Protein AF-A0A7X3HK19-F1 (afdb_monomer)

Sequence (435 aa):
MIYQDQSQNVVDGDWGQVIDIEYENDEQGIDKATLRKISIGLNRIYGHNGESYYIPISVAHLSALESFSKRLFETDDLPYRVKRRNGIECYVALRMAYDIKLLPAYARIYSPSLAFPPDFDLFFEVYPQHEISQYGHIEWLPSDDEDRMGEIIHDVEPRYAEMAINFVLKIREAARKKQLAKRMRDWLSGCHRNRRYLRSFMIGILEEHARIMVVDVVFLYRRSACENQTEAIARGIKLRERSEREYLAYLDGTETDEVSDRVISLYELKEDLKTFFNNARHKPSLFGKDKFIDYFGRIEYSRDVGYHAHMCFFYKGSEAQRHIWYSHEIGKYFAKITEGRGYYFSANAKAAEGKYRNVGVGIVEHDDFEKIRHLWTAVSYFVKASQVVRVKNTGKEQMVLHGKRRERRGVKLGRPRETGLTDQEYRSRLERIFV

pLDDT: mean 81.63, std 18.51, range [20.75, 98.44]

Nearest PDB structures (foldseek):
  5ae1-assembly1_B  TM=3.152E-01  e=6.068E+00  Cavia porcellus
  4bc7-assembly1_A  TM=2.612E-01  e=9.417E+00  Cavia porcellus
  4bc7-assembly1_B  TM=2.441E-01  e=9.417E+00  Cavia porcellus

Structure (mmCIF, N/CA/C/O backbone):
data_AF-A0A7X3HK19-F1
#
_entry.id   AF-A0A7X3HK19-F1
#
loop_
_atom_site.group_PDB
_atom_site.id
_atom_site.type_symbol
_atom_site.label_atom_id
_atom_site.label_alt_id
_atom_site.label_comp_id
_atom_site.label_asym_id
_atom_site.label_entity_id
_atom_site.label_seq_id
_atom_site.pdbx_PDB_ins_code
_atom_site.Cartn_x
_atom_site.Cartn_y
_atom_site.Cartn_z
_atom_site.occupancy
_atom_site.B_iso_or_equiv
_atom_site.auth_seq_id
_atom_site.auth_comp_id
_atom_site.auth_asym_id
_atom_site.auth_atom_id
_atom_site.pdbx_PDB_model_num
ATOM 1 N N . MET A 1 1 ? 31.435 17.772 -15.956 1.00 25.34 1 MET A N 1
ATOM 2 C CA . MET A 1 1 ? 30.734 19.043 -15.674 1.00 25.34 1 MET A CA 1
ATOM 3 C C . MET A 1 1 ? 29.777 18.803 -14.527 1.00 25.34 1 MET A C 1
ATOM 5 O O . MET A 1 1 ? 29.089 17.792 -14.534 1.00 25.34 1 MET A O 1
ATOM 9 N N . ILE A 1 2 ? 29.814 19.675 -13.525 1.00 20.98 2 ILE A N 1
ATOM 10 C CA . ILE A 1 2 ? 28.977 19.620 -12.325 1.00 20.98 2 ILE A CA 1
ATOM 11 C C . ILE A 1 2 ? 27.531 19.879 -12.765 1.00 20.98 2 ILE A C 1
ATOM 13 O O . ILE A 1 2 ? 27.243 20.949 -13.294 1.00 20.98 2 ILE A O 1
ATOM 17 N N . TYR A 1 3 ? 26.650 18.891 -12.608 1.00 22.30 3 TYR A N 1
ATOM 18 C CA . TYR A 1 3 ? 25.217 19.042 -12.864 1.00 22.30 3 TYR A CA 1
ATOM 19 C C . TYR A 1 3 ? 24.640 19.923 -11.745 1.00 22.30 3 TYR A C 1
ATOM 21 O O . TYR A 1 3 ? 24.492 19.475 -10.609 1.00 22.30 3 TYR A O 1
ATOM 29 N N . GLN A 1 4 ? 24.394 21.201 -12.035 1.00 20.75 4 GLN A N 1
ATOM 30 C CA . GLN A 1 4 ? 23.573 22.060 -11.184 1.00 20.75 4 GLN A CA 1
ATOM 31 C C . GLN A 1 4 ? 22.108 21.737 -11.475 1.00 20.75 4 GLN A C 1
ATOM 33 O O . GLN A 1 4 ? 21.579 22.099 -12.522 1.00 20.75 4 GLN A O 1
ATOM 38 N N . ASP A 1 5 ? 21.477 21.019 -10.550 1.00 27.77 5 ASP A N 1
ATOM 39 C CA . ASP A 1 5 ? 20.038 20.777 -10.553 1.00 27.77 5 ASP A CA 1
ATOM 40 C C . ASP A 1 5 ? 19.301 22.092 -10.241 1.00 27.77 5 ASP A C 1
ATOM 42 O O . ASP A 1 5 ? 19.489 22.695 -9.181 1.00 27.77 5 ASP A O 1
ATOM 46 N N . GLN A 1 6 ? 18.478 22.557 -11.184 1.00 23.58 6 GLN A N 1
ATOM 47 C CA . GLN A 1 6 ? 17.652 23.761 -11.049 1.00 23.58 6 GLN A CA 1
ATOM 48 C C . GLN A 1 6 ? 16.390 23.542 -10.191 1.00 23.58 6 GLN A C 1
ATOM 50 O O . GLN A 1 6 ? 15.495 24.385 -10.178 1.00 23.58 6 GLN A O 1
ATOM 55 N N . SER A 1 7 ? 16.310 22.472 -9.396 1.00 28.80 7 SER A N 1
ATOM 56 C CA . SER A 1 7 ? 15.193 22.235 -8.473 1.00 28.80 7 SER A CA 1
ATOM 57 C C . SER A 1 7 ? 15.164 23.149 -7.228 1.00 28.80 7 SER A C 1
ATOM 59 O O . SER A 1 7 ? 14.417 22.868 -6.292 1.00 28.80 7 SER A O 1
ATOM 61 N N . GLN A 1 8 ? 15.979 24.211 -7.153 1.00 25.31 8 GLN A N 1
ATOM 62 C CA . GLN A 1 8 ? 16.085 25.067 -5.957 1.00 25.31 8 GLN A CA 1
ATOM 63 C C . GLN A 1 8 ? 15.006 26.153 -5.811 1.00 25.31 8 GLN A C 1
ATOM 65 O O . GLN A 1 8 ? 14.966 26.801 -4.771 1.00 25.31 8 GLN A O 1
ATOM 70 N N . ASN A 1 9 ? 14.084 26.319 -6.761 1.00 25.75 9 ASN A N 1
ATOM 71 C CA . ASN A 1 9 ? 13.036 27.343 -6.670 1.00 25.75 9 ASN A CA 1
ATOM 72 C C . ASN A 1 9 ? 11.622 26.750 -6.704 1.00 25.75 9 ASN A C 1
ATOM 74 O O . ASN A 1 9 ? 10.871 27.009 -7.635 1.00 25.75 9 ASN A O 1
ATOM 78 N N . VAL A 1 10 ? 11.245 25.977 -5.682 1.00 30.16 10 VAL A N 1
ATOM 79 C CA . VAL A 1 10 ? 9.828 25.813 -5.294 1.00 30.16 10 VAL A CA 1
ATOM 80 C C . VAL A 1 10 ? 9.752 25.733 -3.767 1.00 30.16 10 VAL A C 1
ATOM 82 O O . VAL A 1 10 ? 9.511 24.685 -3.170 1.00 30.16 10 VAL A O 1
ATOM 85 N N . VAL A 1 11 ? 10.038 26.863 -3.126 1.00 32.53 11 VAL A N 1
ATOM 86 C CA . VAL A 1 11 ? 9.591 27.162 -1.764 1.00 32.53 11 VAL A CA 1
ATOM 87 C C . VAL A 1 11 ? 8.436 28.144 -1.946 1.00 32.53 11 VAL A C 1
ATOM 89 O O . VAL A 1 11 ? 8.592 29.125 -2.663 1.00 32.53 11 VAL A O 1
ATOM 92 N N . ASP A 1 12 ? 7.289 27.819 -1.356 1.00 29.08 12 ASP A N 1
ATOM 93 C CA . ASP A 1 12 ? 6.005 28.528 -1.442 1.00 29.08 12 ASP A CA 1
ATOM 94 C C . ASP A 1 12 ? 5.264 28.437 -2.790 1.00 29.08 12 ASP A C 1
ATOM 96 O O . ASP A 1 12 ? 5.446 29.224 -3.713 1.00 29.08 12 ASP A O 1
ATOM 100 N N . GLY A 1 13 ? 4.346 27.469 -2.878 1.00 22.92 13 GLY A N 1
ATOM 101 C CA . GLY A 1 13 ? 3.398 27.347 -3.982 1.00 22.92 13 GLY A CA 1
ATOM 102 C C . GLY A 1 13 ? 2.283 26.357 -3.658 1.00 22.92 13 GLY A C 1
ATOM 103 O O . GLY A 1 13 ? 2.540 25.201 -3.331 1.00 22.92 13 GLY A O 1
ATOM 104 N N . ASP A 1 14 ? 1.052 26.849 -3.709 1.00 25.22 14 ASP A N 1
ATOM 105 C CA . ASP A 1 14 ? -0.217 26.137 -3.577 1.00 25.22 14 ASP A CA 1
ATOM 106 C C . ASP A 1 14 ? -0.230 24.822 -4.389 1.00 25.22 14 ASP A C 1
ATOM 108 O O . ASP A 1 14 ? -0.135 24.828 -5.613 1.00 25.22 14 ASP A O 1
ATOM 112 N N . TRP A 1 15 ? -0.325 23.665 -3.720 1.00 27.55 15 TRP A N 1
ATOM 113 C CA . TRP A 1 15 ? -0.254 22.332 -4.352 1.00 27.55 15 TRP A CA 1
ATOM 114 C C . TRP A 1 15 ? -1.569 21.898 -5.033 1.00 27.55 15 TRP A C 1
ATOM 116 O O . TRP A 1 15 ? -1.888 20.706 -5.119 1.00 27.55 15 TRP A O 1
ATOM 126 N N . GLY A 1 16 ? -2.352 22.859 -5.518 1.00 27.72 16 GLY A N 1
ATOM 127 C CA . GLY A 1 16 ? -3.514 22.636 -6.365 1.00 27.72 16 GLY A CA 1
ATOM 128 C C . GLY A 1 16 ? -3.141 22.784 -7.838 1.00 27.72 16 GLY A C 1
ATOM 129 O O . GLY A 1 16 ? -2.802 23.874 -8.265 1.00 27.72 16 GLY A O 1
ATOM 130 N N . GLN A 1 17 ? -3.311 21.705 -8.608 1.00 26.88 17 GLN A N 1
ATOM 131 C CA . GLN A 1 17 ? -3.165 21.598 -10.072 1.00 26.88 17 GLN A CA 1
ATOM 132 C C . GLN A 1 17 ? -1.773 21.189 -10.582 1.00 26.88 17 GLN A C 1
ATOM 134 O O . GLN A 1 17 ? -0.939 22.000 -10.966 1.00 26.88 17 GLN A O 1
ATOM 139 N N . VAL A 1 18 ? -1.578 19.872 -10.699 1.00 25.98 18 VAL A N 1
ATOM 140 C CA . VAL A 1 18 ? -0.705 19.286 -11.725 1.00 25.98 18 VAL A CA 1
ATOM 141 C C . VAL A 1 18 ? -1.613 18.509 -12.675 1.00 25.98 18 VAL A C 1
ATOM 143 O O . VAL A 1 18 ? -2.468 17.751 -12.227 1.00 25.98 18 VAL A O 1
ATOM 146 N N . ILE A 1 19 ? -1.430 18.782 -13.965 1.00 22.56 19 ILE A N 1
ATOM 147 C CA . ILE A 1 19 ? -2.213 18.378 -15.139 1.00 22.56 19 ILE A CA 1
ATOM 148 C C . ILE A 1 19 ? -2.685 16.913 -15.058 1.00 22.56 19 ILE A C 1
ATOM 150 O O . ILE A 1 19 ? -1.880 15.981 -15.113 1.00 22.56 19 ILE A O 1
ATOM 154 N N . ASP A 1 20 ? -4.006 16.728 -14.960 1.00 21.66 20 ASP A N 1
ATOM 155 C CA . ASP A 1 20 ? -4.680 15.442 -15.144 1.00 21.66 20 ASP A CA 1
ATOM 156 C C . ASP A 1 20 ? -4.585 15.053 -16.626 1.00 21.66 20 ASP A C 1
ATOM 158 O O . ASP A 1 20 ? -5.296 15.587 -17.474 1.00 21.66 20 ASP A O 1
ATOM 162 N N . ILE A 1 21 ? -3.690 14.120 -16.954 1.00 23.66 21 ILE A N 1
ATOM 163 C CA . ILE A 1 21 ? -3.782 13.389 -18.221 1.00 23.66 21 ILE A CA 1
ATOM 164 C C . ILE A 1 21 ? -4.681 12.177 -17.967 1.00 23.66 21 ILE A C 1
ATOM 166 O O . ILE A 1 21 ? -4.249 11.176 -17.375 1.00 23.66 21 ILE A O 1
ATOM 170 N N . GLU A 1 22 ? -5.943 12.305 -18.372 1.00 21.62 22 GLU A N 1
ATOM 171 C CA . GLU A 1 22 ? -6.947 11.244 -18.331 1.00 21.62 22 GLU A CA 1
ATOM 172 C C . GLU A 1 22 ? -6.482 10.047 -19.173 1.00 21.62 22 GLU A C 1
ATOM 174 O O . GLU A 1 22 ? -6.259 10.150 -20.376 1.00 21.62 22 GLU A O 1
ATOM 179 N N . TYR A 1 23 ? -6.328 8.894 -18.522 1.00 31.08 23 TYR A N 1
ATOM 180 C CA . TYR A 1 23 ? -6.250 7.595 -19.181 1.00 31.08 23 TYR A CA 1
ATOM 181 C C . TYR A 1 23 ? -7.195 6.652 -18.441 1.00 31.08 23 TYR A C 1
ATOM 183 O O . TYR A 1 23 ? -7.188 6.613 -17.208 1.00 31.08 23 TYR A O 1
ATOM 191 N N . GLU A 1 24 ? -8.021 5.960 -19.221 1.00 27.33 24 GLU A N 1
ATOM 192 C CA . GLU A 1 24 ? -9.173 5.165 -18.802 1.00 27.33 24 GLU A CA 1
ATOM 193 C C . GLU A 1 24 ? -8.858 4.150 -17.692 1.00 27.33 24 GLU A C 1
ATOM 195 O O . GLU A 1 24 ? -7.794 3.528 -17.642 1.00 27.33 24 GLU A O 1
ATOM 200 N N . ASN A 1 25 ? -9.820 4.002 -16.778 1.00 29.67 25 ASN A N 1
ATOM 201 C CA . ASN A 1 25 ? -9.800 3.015 -15.706 1.00 29.67 25 ASN A CA 1
ATOM 202 C C . ASN A 1 25 ? -9.947 1.610 -16.296 1.00 29.67 25 ASN A C 1
ATOM 204 O O . ASN A 1 25 ? -11.020 1.254 -16.773 1.00 29.67 25 ASN A O 1
ATOM 208 N N . ASP A 1 26 ? -8.893 0.806 -16.203 1.00 32.16 26 ASP A N 1
ATOM 209 C CA . ASP A 1 26 ? -8.923 -0.589 -16.624 1.00 32.16 26 ASP A CA 1
ATOM 210 C C . ASP A 1 26 ? -9.312 -1.494 -15.439 1.00 32.16 26 ASP A C 1
ATOM 212 O O . ASP A 1 26 ? -8.629 -1.525 -14.408 1.00 32.16 26 ASP A O 1
ATOM 216 N N . GLU A 1 27 ? -10.424 -2.226 -15.568 1.00 37.12 27 GLU A N 1
ATOM 217 C CA . GLU A 1 27 ? -11.070 -3.029 -14.509 1.00 37.12 27 GLU A CA 1
ATOM 218 C C . GLU A 1 27 ? -10.238 -4.237 -14.021 1.00 37.12 27 GLU A C 1
ATOM 220 O O . GLU A 1 27 ? -10.649 -4.948 -13.100 1.00 37.12 27 GLU A O 1
ATOM 225 N N . GLN A 1 28 ? -9.044 -4.464 -14.577 1.00 41.53 28 GLN A N 1
ATOM 226 C CA . GLN A 1 28 ? -8.122 -5.531 -14.159 1.00 41.53 28 GLN A CA 1
ATOM 227 C C . GLN A 1 28 ? -6.765 -5.015 -13.646 1.00 41.53 28 GLN A C 1
ATOM 229 O O . GLN A 1 28 ? -5.992 -5.784 -13.070 1.00 41.53 28 GLN A O 1
ATOM 234 N N . GLY A 1 29 ? -6.483 -3.715 -13.794 1.00 52.19 29 GLY A N 1
ATOM 235 C CA . GLY A 1 29 ? -5.251 -3.077 -13.330 1.00 52.19 29 GLY A CA 1
ATOM 236 C C . GLY A 1 29 ? -5.317 -2.558 -11.895 1.00 52.19 29 GLY A C 1
ATOM 237 O O . GLY A 1 29 ? -6.383 -2.396 -11.299 1.00 52.19 29 GLY A O 1
ATOM 238 N N . ILE A 1 30 ? -4.152 -2.263 -11.320 1.00 62.44 30 ILE A N 1
ATOM 239 C CA . ILE A 1 30 ? -4.083 -1.533 -10.053 1.00 62.44 30 ILE A CA 1
ATOM 240 C C . ILE A 1 30 ? -4.244 -0.051 -10.387 1.00 62.44 30 ILE A C 1
ATOM 242 O O . ILE A 1 30 ? -3.371 0.543 -11.012 1.00 62.44 30 ILE A O 1
ATOM 246 N N . ASP A 1 31 ? -5.366 0.547 -9.986 1.00 68.88 31 ASP A N 1
ATOM 247 C CA . ASP A 1 31 ? -5.660 1.945 -10.305 1.00 68.88 31 ASP A CA 1
ATOM 248 C C . ASP A 1 31 ? -4.572 2.911 -9.776 1.00 68.88 31 ASP A C 1
ATOM 250 O O . ASP A 1 31 ? -3.970 2.700 -8.714 1.00 68.88 31 ASP A O 1
ATOM 254 N N . LYS A 1 32 ? -4.317 4.007 -10.509 1.00 68.38 32 LYS A N 1
ATOM 255 C CA . LYS A 1 32 ? -3.282 5.003 -10.157 1.00 68.38 32 LYS A CA 1
ATOM 256 C C . LYS A 1 32 ? -3.466 5.575 -8.748 1.00 68.38 32 LYS A C 1
ATOM 258 O O . LYS A 1 32 ? -2.483 5.853 -8.059 1.00 68.38 32 LYS A O 1
ATOM 263 N N . ALA A 1 33 ? -4.709 5.731 -8.289 1.00 71.25 33 ALA A N 1
ATOM 264 C CA . ALA A 1 33 ? -4.999 6.226 -6.946 1.00 71.25 33 ALA A CA 1
ATOM 265 C C . ALA A 1 33 ? -4.510 5.249 -5.861 1.00 71.25 33 ALA A C 1
ATOM 267 O O . ALA A 1 33 ? -3.971 5.673 -4.835 1.00 71.25 33 ALA A O 1
ATOM 268 N N . THR A 1 34 ? -4.634 3.946 -6.101 1.00 72.12 34 THR A N 1
ATOM 269 C CA . THR A 1 34 ? -4.105 2.881 -5.247 1.00 72.12 34 THR A CA 1
ATOM 270 C C . THR A 1 34 ? -2.578 2.902 -5.229 1.00 72.12 34 THR A C 1
ATOM 272 O O . THR A 1 34 ? -1.997 2.896 -4.144 1.00 72.12 34 THR A O 1
ATOM 275 N N . LEU A 1 35 ? -1.921 3.014 -6.388 1.00 73.56 35 LEU A N 1
ATOM 276 C CA . LEU A 1 35 ? -0.456 3.139 -6.467 1.00 73.56 35 LEU A CA 1
ATOM 277 C C . LEU A 1 35 ? 0.060 4.365 -5.706 1.00 73.56 35 LEU A C 1
ATOM 279 O O . LEU A 1 35 ? 1.021 4.270 -4.938 1.00 73.56 35 LEU A O 1
ATOM 283 N N . ARG A 1 36 ? -0.627 5.504 -5.847 1.00 74.94 36 ARG A N 1
ATOM 284 C CA . ARG A 1 36 ? -0.316 6.728 -5.104 1.00 74.94 36 ARG A CA 1
ATOM 285 C C . ARG A 1 36 ? -0.423 6.516 -3.598 1.00 74.94 36 ARG A C 1
ATOM 287 O O . ARG A 1 36 ? 0.497 6.890 -2.879 1.00 74.94 36 ARG A O 1
ATOM 294 N N . LYS A 1 37 ? -1.500 5.887 -3.115 1.00 76.00 37 LYS A N 1
ATOM 295 C CA . LYS A 1 37 ? -1.673 5.589 -1.682 1.00 76.00 37 LYS A CA 1
ATOM 296 C C . LYS A 1 37 ? -0.591 4.651 -1.141 1.00 76.00 37 LYS A C 1
ATOM 298 O O . LYS A 1 37 ? -0.091 4.897 -0.049 1.00 76.00 37 LYS A O 1
ATOM 303 N N . ILE A 1 38 ? -0.200 3.629 -1.904 1.00 74.25 38 ILE A N 1
ATOM 304 C CA . ILE A 1 38 ? 0.853 2.680 -1.503 1.00 74.25 38 ILE A CA 1
ATOM 305 C C . ILE A 1 38 ? 2.194 3.391 -1.366 1.00 74.25 38 ILE A C 1
ATOM 307 O O . ILE A 1 38 ? 2.846 3.266 -0.334 1.00 74.25 38 ILE A O 1
ATOM 311 N N . SER A 1 39 ? 2.583 4.175 -2.374 1.00 73.94 39 SER A N 1
ATOM 312 C CA . SER A 1 39 ? 3.817 4.963 -2.319 1.00 73.94 39 SER A CA 1
ATOM 313 C C . SER A 1 39 ? 3.792 5.962 -1.162 1.00 73.94 39 SER A C 1
ATOM 315 O O . SER A 1 39 ? 4.766 6.068 -0.419 1.00 73.94 39 SER A O 1
ATOM 317 N N . ILE A 1 40 ? 2.655 6.631 -0.948 1.00 74.69 40 ILE A N 1
ATOM 318 C CA . ILE A 1 40 ? 2.452 7.505 0.206 1.00 74.69 40 ILE A CA 1
ATOM 319 C C . ILE A 1 40 ? 2.684 6.736 1.515 1.00 74.69 40 ILE A C 1
ATOM 321 O O . ILE A 1 40 ? 3.423 7.223 2.361 1.00 74.69 40 ILE A O 1
ATOM 325 N N . GLY A 1 41 ? 2.102 5.545 1.684 1.00 74.69 41 GLY A N 1
ATOM 326 C CA . GLY A 1 41 ? 2.247 4.733 2.898 1.00 74.69 41 GLY A CA 1
ATOM 327 C C . GLY A 1 41 ? 3.681 4.255 3.151 1.00 74.69 41 GLY A C 1
ATOM 328 O O . GLY A 1 41 ? 4.190 4.391 4.265 1.00 74.69 41 GLY A O 1
ATOM 329 N N . LEU A 1 42 ? 4.367 3.764 2.112 1.00 73.19 42 LEU A N 1
ATOM 330 C CA . LEU A 1 42 ? 5.770 3.328 2.195 1.00 73.19 42 LEU A CA 1
ATOM 331 C C . LEU A 1 42 ? 6.718 4.455 2.624 1.00 73.19 42 LEU A C 1
ATOM 333 O O . LEU A 1 42 ? 7.741 4.192 3.257 1.00 73.19 42 LEU A O 1
ATOM 337 N N . ASN A 1 43 ? 6.370 5.694 2.278 1.00 73.19 43 ASN A N 1
ATOM 338 C CA . ASN A 1 43 ? 7.206 6.877 2.459 1.00 73.19 43 ASN A CA 1
ATOM 339 C C . ASN A 1 43 ? 6.619 7.884 3.452 1.00 73.19 43 ASN A C 1
ATOM 341 O O . ASN A 1 43 ? 6.981 9.064 3.440 1.00 73.19 43 ASN A O 1
ATOM 345 N N . ARG A 1 44 ? 5.692 7.423 4.296 1.00 81.88 44 ARG A N 1
ATOM 346 C CA . ARG A 1 44 ? 5.087 8.227 5.351 1.00 81.88 44 ARG A CA 1
ATOM 347 C C . ARG A 1 44 ? 5.991 8.242 6.579 1.00 81.88 44 ARG A C 1
ATOM 349 O O . ARG A 1 44 ? 6.357 7.188 7.092 1.00 81.88 44 ARG A O 1
ATOM 356 N N . ILE A 1 45 ? 6.279 9.438 7.080 1.00 81.69 45 ILE A N 1
ATOM 357 C CA . ILE A 1 45 ? 6.860 9.669 8.406 1.00 81.69 45 ILE A CA 1
ATOM 358 C C . ILE A 1 45 ? 5.777 10.298 9.273 1.00 81.69 45 ILE A C 1
ATOM 360 O O . ILE A 1 45 ? 5.078 11.200 8.817 1.00 81.69 45 ILE A O 1
ATOM 364 N N . TYR A 1 46 ? 5.626 9.834 10.510 1.00 82.56 46 TYR A N 1
ATOM 365 C CA . TYR A 1 46 ? 4.652 10.398 11.443 1.00 82.56 46 TYR A CA 1
ATOM 366 C C . TYR A 1 46 ? 5.343 11.223 12.521 1.00 82.56 46 TYR A C 1
ATOM 368 O O . TYR A 1 46 ? 6.361 10.793 13.054 1.00 82.56 46 TYR A O 1
ATOM 376 N N . GLY A 1 47 ? 4.760 12.361 12.884 1.00 84.12 47 GLY A N 1
ATOM 377 C CA . GLY A 1 47 ? 5.136 13.137 14.057 1.00 84.12 47 GLY A CA 1
ATOM 378 C C . GLY A 1 47 ? 4.487 12.623 15.343 1.00 84.12 47 GLY A C 1
ATOM 379 O O . GLY A 1 47 ? 3.554 11.820 15.309 1.00 84.12 47 GLY A O 1
ATOM 380 N N . HIS A 1 48 ? 4.932 13.115 16.502 1.00 79.94 48 HIS A N 1
ATOM 381 C CA . HIS A 1 48 ? 4.402 12.697 17.814 1.00 79.94 48 HIS A CA 1
ATOM 382 C C . HIS A 1 48 ? 2.894 12.940 18.014 1.00 79.94 48 HIS A C 1
ATOM 384 O O . HIS A 1 48 ? 2.256 12.258 18.816 1.00 79.94 48 HIS A O 1
ATOM 390 N N . ASN A 1 49 ? 2.316 13.893 17.285 1.00 73.19 49 ASN A N 1
ATOM 391 C CA . ASN A 1 49 ? 0.884 14.210 17.255 1.00 73.19 49 ASN A CA 1
ATOM 392 C C . ASN A 1 49 ? 0.111 13.434 16.163 1.00 73.19 49 ASN A C 1
ATOM 394 O O . ASN A 1 49 ? -1.089 13.642 15.990 1.00 73.19 49 ASN A O 1
ATOM 398 N N . GLY A 1 50 ? 0.783 12.550 15.419 1.00 68.56 50 GLY A N 1
ATOM 399 C CA . GLY A 1 50 ? 0.217 11.809 14.294 1.00 68.56 50 GLY A CA 1
ATOM 400 C C . GLY A 1 50 ? 0.141 12.600 12.984 1.00 68.56 50 GLY A C 1
ATOM 401 O O . GLY A 1 50 ? -0.453 12.108 12.024 1.00 68.56 50 GLY A O 1
ATOM 402 N N . GLU A 1 51 ? 0.722 13.801 12.906 1.00 76.19 51 GLU A N 1
ATOM 403 C CA . GLU A 1 51 ? 0.924 14.482 11.624 1.00 76.19 51 GLU A CA 1
ATOM 404 C C . GLU A 1 51 ? 1.792 13.637 10.702 1.00 76.19 51 GLU A C 1
ATOM 406 O O . GLU A 1 51 ? 2.695 12.945 11.157 1.00 76.19 51 GLU A O 1
ATOM 411 N N . SER A 1 52 ? 1.507 13.666 9.405 1.00 75.31 52 SER A N 1
ATOM 412 C CA . SER A 1 52 ? 2.233 12.866 8.426 1.00 75.31 52 SER A CA 1
ATOM 413 C C . SER A 1 52 ? 3.018 13.744 7.469 1.00 75.31 52 SER A C 1
ATOM 415 O O . SER A 1 52 ? 2.442 14.629 6.837 1.00 75.31 52 SER A O 1
ATOM 417 N N . TYR A 1 53 ? 4.288 13.410 7.295 1.00 76.38 53 TYR A N 1
ATOM 418 C CA . TYR A 1 53 ? 5.192 13.970 6.306 1.00 76.38 53 TYR A CA 1
ATOM 419 C C . TYR A 1 53 ? 5.419 12.932 5.210 1.00 76.38 53 TYR A C 1
ATOM 421 O O . TYR A 1 53 ? 5.541 11.737 5.489 1.00 76.38 53 TYR A O 1
ATOM 429 N N . TYR A 1 54 ? 5.443 13.381 3.960 1.00 67.81 54 TYR A N 1
ATOM 430 C CA . TYR A 1 54 ? 5.581 12.502 2.804 1.00 67.81 54 TYR A CA 1
ATOM 431 C C . TYR A 1 54 ? 6.942 12.709 2.165 1.00 67.81 54 TYR A C 1
ATOM 433 O O . TYR A 1 54 ? 7.309 13.837 1.841 1.00 67.81 54 TYR A O 1
ATOM 441 N N . ILE A 1 55 ? 7.661 11.615 1.938 1.00 61.91 55 ILE A N 1
ATOM 442 C CA . ILE A 1 55 ? 8.874 11.647 1.130 1.00 61.91 55 ILE A CA 1
ATOM 443 C C . ILE A 1 55 ? 8.477 11.235 -0.286 1.00 61.91 55 ILE A C 1
ATOM 445 O O . ILE A 1 55 ? 8.017 10.108 -0.485 1.00 61.91 55 ILE A O 1
ATOM 449 N N . PRO A 1 56 ? 8.601 12.117 -1.285 1.00 54.34 56 PRO A N 1
ATOM 450 C CA . PRO A 1 56 ? 8.269 11.754 -2.649 1.00 54.34 56 PRO A CA 1
ATOM 451 C C . PRO A 1 56 ? 9.289 10.733 -3.165 1.00 54.34 56 PRO A C 1
ATOM 453 O O . PRO A 1 56 ? 10.394 11.080 -3.569 1.00 54.34 56 PRO A O 1
ATOM 456 N N . ILE A 1 57 ? 8.907 9.457 -3.172 1.00 59.72 57 ILE A N 1
ATOM 457 C CA . ILE A 1 57 ? 9.401 8.507 -4.171 1.00 59.72 57 ILE A CA 1
ATOM 458 C C . ILE A 1 57 ? 8.464 8.618 -5.367 1.00 59.72 57 ILE A C 1
ATOM 460 O O . ILE A 1 57 ? 7.251 8.769 -5.192 1.00 59.72 57 ILE A O 1
ATOM 464 N N . SER A 1 58 ? 9.020 8.567 -6.577 1.00 66.56 58 SER A N 1
ATOM 465 C CA . SER A 1 58 ? 8.271 8.773 -7.815 1.00 66.56 58 SER A CA 1
ATOM 466 C C . SER A 1 58 ? 7.160 7.728 -7.978 1.00 66.56 58 SER A C 1
ATOM 468 O O . SER A 1 58 ? 7.351 6.642 -8.525 1.00 66.56 58 SER A O 1
ATOM 470 N N . VAL A 1 59 ? 5.959 8.083 -7.510 1.00 69.00 59 VAL A N 1
ATOM 471 C CA . VAL A 1 59 ? 4.691 7.388 -7.785 1.00 69.00 59 VAL A CA 1
ATOM 472 C C . VAL A 1 59 ? 4.542 7.169 -9.289 1.00 69.00 59 VAL A C 1
ATOM 474 O O . VAL A 1 59 ? 4.051 6.128 -9.722 1.00 69.00 59 VAL A O 1
ATOM 477 N N . ALA A 1 60 ? 5.002 8.148 -10.074 1.00 76.25 60 ALA A N 1
ATOM 478 C CA . ALA A 1 60 ? 5.008 8.094 -11.522 1.00 76.25 60 ALA A CA 1
ATOM 479 C C . ALA A 1 60 ? 5.862 6.929 -12.040 1.00 76.25 60 ALA A C 1
ATOM 481 O O . ALA A 1 60 ? 5.379 6.181 -12.880 1.00 76.25 60 ALA A O 1
ATOM 482 N N . HIS A 1 61 ? 7.065 6.701 -11.499 1.00 84.94 61 HIS A N 1
ATOM 483 C CA . HIS A 1 61 ? 7.913 5.581 -11.929 1.00 84.94 61 HIS A CA 1
ATOM 484 C C . HIS A 1 61 ? 7.328 4.225 -11.536 1.00 84.94 61 HIS A C 1
ATOM 486 O O . HIS A 1 61 ? 7.395 3.298 -12.332 1.00 84.94 61 HIS A O 1
ATOM 492 N N . LEU A 1 62 ? 6.710 4.098 -10.356 1.00 82.75 62 LEU A N 1
ATOM 493 C CA . LEU A 1 62 ? 6.045 2.849 -9.964 1.00 82.75 62 LEU A CA 1
ATOM 494 C C . LEU A 1 62 ? 4.849 2.531 -10.872 1.00 82.75 62 LEU A C 1
ATOM 496 O O . LEU A 1 62 ? 4.677 1.389 -11.292 1.00 82.75 62 LEU A O 1
ATOM 500 N N . SER A 1 63 ? 4.047 3.544 -11.205 1.00 82.62 63 SER A N 1
ATOM 501 C CA . SER A 1 63 ? 2.949 3.396 -12.165 1.00 82.62 63 SER A CA 1
ATOM 502 C C . SER A 1 63 ? 3.448 3.094 -13.572 1.00 82.62 63 SER A C 1
ATOM 504 O O . SER A 1 63 ? 2.840 2.289 -14.270 1.00 82.62 63 SER A O 1
ATOM 506 N N . ALA A 1 64 ? 4.539 3.725 -13.992 1.00 87.69 64 ALA A N 1
ATOM 507 C CA . ALA A 1 64 ? 5.129 3.495 -15.298 1.00 87.69 64 ALA A CA 1
ATOM 508 C C . ALA A 1 64 ? 5.752 2.091 -15.394 1.00 87.69 64 ALA A C 1
ATOM 510 O O . ALA A 1 64 ? 5.543 1.429 -16.404 1.00 87.69 64 ALA A O 1
ATOM 511 N N . LEU A 1 65 ? 6.388 1.586 -14.328 1.00 90.75 65 LEU A N 1
ATOM 512 C CA . LEU A 1 65 ? 6.875 0.205 -14.243 1.00 90.75 65 LEU A CA 1
ATOM 513 C C . LEU A 1 65 ? 5.729 -0.815 -14.314 1.00 90.75 65 LEU A C 1
ATOM 515 O O . LEU A 1 65 ? 5.854 -1.811 -15.019 1.00 90.75 65 LEU A O 1
ATOM 519 N N . GLU A 1 66 ? 4.595 -0.567 -13.649 1.00 87.88 66 GLU A N 1
ATOM 520 C CA . GLU A 1 66 ? 3.403 -1.425 -13.779 1.00 87.88 66 GLU A CA 1
ATOM 521 C C . GLU A 1 66 ? 2.927 -1.502 -15.233 1.00 87.88 66 GLU A C 1
ATOM 523 O O . GLU A 1 66 ? 2.744 -2.589 -15.784 1.00 87.88 66 GLU A O 1
ATOM 528 N N . SER A 1 67 ? 2.821 -0.346 -15.887 1.00 89.44 67 SER A N 1
ATOM 529 C CA . SER A 1 67 ? 2.390 -0.270 -17.281 1.00 89.44 67 SER A CA 1
ATOM 530 C C . SER A 1 67 ? 3.419 -0.863 -18.250 1.00 89.44 67 SER A C 1
ATOM 532 O O . SER A 1 67 ? 3.038 -1.461 -19.257 1.00 89.44 67 SER A O 1
ATOM 534 N N . PHE A 1 68 ? 4.713 -0.710 -17.960 1.00 93.94 68 PHE A N 1
ATOM 535 C CA . PHE A 1 68 ? 5.794 -1.348 -18.706 1.00 93.94 68 PHE A CA 1
ATOM 536 C C . PHE A 1 68 ? 5.720 -2.867 -18.567 1.00 93.94 68 PHE A C 1
ATOM 538 O O . PHE A 1 68 ? 5.774 -3.552 -19.579 1.00 93.94 68 PHE A O 1
ATOM 545 N N . SER A 1 69 ? 5.520 -3.389 -17.353 1.00 93.56 69 SER A N 1
ATOM 546 C CA . SER A 1 69 ? 5.392 -4.826 -17.087 1.00 93.56 69 SER A CA 1
ATOM 547 C C . SER A 1 69 ? 4.267 -5.463 -17.909 1.00 93.56 69 SER A C 1
ATOM 549 O O . SER A 1 69 ? 4.477 -6.480 -18.572 1.00 93.56 69 SER A O 1
ATOM 551 N N . LYS A 1 70 ? 3.098 -4.811 -17.970 1.00 91.31 70 LYS A N 1
ATOM 552 C CA . LYS A 1 70 ? 1.985 -5.240 -18.830 1.00 91.31 70 LYS A CA 1
ATOM 553 C C . LYS A 1 70 ? 2.379 -5.296 -20.303 1.00 91.31 70 LYS A C 1
ATOM 555 O O . LYS A 1 70 ? 2.248 -6.340 -20.929 1.00 91.31 70 LYS A O 1
ATOM 560 N N . ARG A 1 71 ? 2.951 -4.219 -20.857 1.00 93.75 71 ARG A N 1
ATOM 561 C CA . ARG A 1 71 ? 3.460 -4.228 -22.248 1.00 93.75 71 ARG A CA 1
ATOM 562 C C . ARG A 1 71 ? 4.529 -5.301 -22.466 1.00 93.75 71 ARG A C 1
ATOM 564 O O . ARG A 1 71 ? 4.610 -5.917 -23.523 1.00 93.75 71 ARG A O 1
ATOM 571 N N . LEU A 1 72 ? 5.369 -5.529 -21.467 1.00 94.56 72 LEU A N 1
ATOM 572 C CA . LEU A 1 72 ? 6.472 -6.466 -21.557 1.00 94.56 72 LEU A CA 1
ATOM 573 C C . LEU A 1 72 ? 5.992 -7.919 -21.598 1.00 94.56 72 LEU A C 1
ATOM 575 O O . LEU A 1 72 ? 6.576 -8.721 -22.324 1.00 94.56 72 LEU A O 1
ATOM 579 N N . PHE A 1 73 ? 4.948 -8.271 -20.847 1.00 94.94 73 PHE A N 1
ATOM 580 C CA . PHE A 1 73 ? 4.546 -9.668 -20.659 1.00 94.94 73 PHE A CA 1
ATOM 581 C C . PHE A 1 73 ? 3.183 -10.041 -21.250 1.00 94.94 73 PHE A C 1
ATOM 583 O O . PHE A 1 73 ? 2.917 -11.233 -21.401 1.00 94.94 73 PHE A O 1
ATOM 590 N N . GLU A 1 74 ? 2.339 -9.068 -21.592 1.00 93.00 74 GLU A N 1
ATOM 591 C CA . GLU A 1 74 ? 0.972 -9.294 -22.088 1.00 93.00 74 GLU A CA 1
ATOM 592 C C . GLU A 1 74 ? 0.806 -8.957 -23.576 1.00 93.00 74 GLU A C 1
ATOM 594 O O . GLU A 1 74 ? -0.215 -9.301 -24.168 1.00 93.00 74 GLU A O 1
ATOM 599 N N . THR A 1 75 ? 1.805 -8.328 -24.201 1.00 94.31 75 THR A N 1
ATOM 600 C CA . THR A 1 75 ? 1.816 -8.039 -25.641 1.00 94.31 75 THR A CA 1
ATOM 601 C C . THR A 1 75 ? 3.094 -8.558 -26.297 1.00 94.31 75 THR A C 1
ATOM 603 O O . THR A 1 75 ? 4.072 -8.890 -25.621 1.00 94.31 75 THR A O 1
ATOM 606 N N . ASP A 1 76 ? 3.097 -8.601 -27.629 1.00 93.31 76 ASP A N 1
ATOM 607 C CA . ASP A 1 76 ? 4.288 -8.881 -28.438 1.00 93.31 76 ASP A CA 1
ATOM 608 C C . ASP A 1 76 ? 5.025 -7.596 -28.859 1.00 93.31 76 ASP A C 1
ATOM 610 O O . ASP A 1 76 ? 5.938 -7.640 -29.685 1.00 93.31 76 ASP A O 1
ATOM 614 N N . ASP A 1 77 ? 4.669 -6.442 -28.278 1.00 94.75 77 ASP A N 1
ATOM 615 C CA . ASP A 1 77 ? 5.243 -5.149 -28.658 1.00 94.75 77 ASP A CA 1
ATOM 616 C C . ASP A 1 77 ? 6.762 -5.137 -28.479 1.00 94.75 77 ASP A C 1
ATOM 618 O O . ASP A 1 77 ? 7.308 -5.733 -27.548 1.00 94.75 77 ASP A O 1
ATOM 622 N N . LEU A 1 78 ? 7.449 -4.427 -29.368 1.00 96.62 78 LEU A N 1
ATOM 623 C CA . LEU A 1 78 ? 8.886 -4.184 -29.301 1.00 96.62 78 LEU A CA 1
ATOM 624 C C . LEU A 1 78 ? 9.148 -2.684 -29.108 1.00 96.62 78 LEU A C 1
ATOM 626 O O . LEU A 1 78 ? 8.291 -1.865 -29.449 1.00 96.62 78 LEU A O 1
ATOM 630 N N . PRO A 1 79 ? 10.319 -2.293 -28.577 1.00 96.19 79 PRO A N 1
ATOM 631 C CA . PRO A 1 79 ? 10.658 -0.884 -28.397 1.00 96.19 79 PRO A CA 1
ATOM 632 C C . PRO A 1 79 ? 10.876 -0.166 -29.729 1.00 96.19 79 PRO A C 1
ATOM 634 O O . PRO A 1 79 ? 10.552 1.013 -29.831 1.00 96.19 79 PRO A O 1
ATOM 637 N N . TYR A 1 80 ? 11.323 -0.881 -30.764 1.00 95.06 80 TYR A N 1
ATOM 638 C CA . TYR A 1 80 ? 11.535 -0.329 -32.098 1.00 95.06 80 TYR A CA 1
ATOM 639 C C . TYR A 1 80 ? 10.957 -1.241 -33.175 1.00 95.06 80 TYR A C 1
ATOM 641 O O . TYR A 1 80 ? 10.920 -2.465 -33.031 1.00 95.06 80 TYR A O 1
ATOM 649 N N . ARG A 1 81 ? 10.534 -0.635 -34.284 1.00 91.19 81 ARG A N 1
ATOM 650 C CA . ARG A 1 81 ? 10.167 -1.328 -35.521 1.00 91.19 81 ARG A CA 1
ATOM 651 C C . ARG A 1 81 ? 11.239 -1.102 -36.576 1.00 91.19 81 ARG A C 1
ATOM 653 O O . ARG A 1 81 ? 11.587 0.044 -36.852 1.00 91.19 81 ARG A O 1
ATOM 660 N N . VAL A 1 82 ? 11.668 -2.177 -37.229 1.00 88.88 82 VAL A N 1
ATOM 661 C CA . VAL A 1 82 ? 12.553 -2.105 -38.396 1.00 88.88 82 VAL A CA 1
ATOM 662 C C . VAL A 1 82 ? 11.739 -1.715 -39.631 1.00 88.88 82 VAL A C 1
ATOM 664 O O . VAL A 1 82 ? 10.713 -2.329 -39.935 1.00 88.88 82 VAL A O 1
ATOM 667 N N . LYS A 1 83 ? 12.176 -0.684 -40.351 1.00 85.44 83 LYS A N 1
ATOM 668 C CA . LYS A 1 83 ? 11.647 -0.284 -41.662 1.00 85.44 83 LYS A CA 1
ATOM 669 C C . LYS A 1 83 ? 12.786 -0.257 -42.668 1.00 85.44 83 LYS A C 1
ATOM 671 O O . LYS A 1 83 ? 13.867 0.193 -42.334 1.00 85.44 83 LYS A O 1
ATOM 676 N N . ARG A 1 84 ? 12.542 -0.655 -43.915 1.00 80.44 84 ARG A N 1
ATOM 677 C CA . ARG A 1 84 ? 13.523 -0.470 -44.995 1.00 80.44 84 ARG A CA 1
ATOM 678 C C . ARG A 1 84 ? 13.219 0.799 -45.781 1.00 80.44 84 ARG A C 1
ATOM 680 O O . ARG A 1 84 ? 12.096 0.971 -46.252 1.00 80.44 84 ARG A O 1
ATOM 687 N N . ARG A 1 85 ? 14.214 1.672 -45.938 1.00 74.50 85 ARG A N 1
ATOM 688 C CA . ARG A 1 85 ? 14.180 2.852 -46.815 1.00 74.50 85 ARG A CA 1
ATOM 689 C C . ARG A 1 85 ? 15.401 2.802 -47.724 1.00 74.50 85 ARG A C 1
ATOM 691 O O . ARG A 1 85 ? 16.517 2.708 -47.236 1.00 74.50 85 ARG A O 1
ATOM 698 N N . ASN A 1 86 ? 15.189 2.810 -49.041 1.00 74.62 86 ASN A N 1
ATOM 699 C CA . ASN A 1 86 ? 16.263 2.765 -50.046 1.00 74.62 86 ASN A CA 1
ATOM 700 C C . ASN A 1 86 ? 17.281 1.618 -49.844 1.00 74.62 86 ASN A C 1
ATOM 702 O O . ASN A 1 86 ? 18.467 1.784 -50.098 1.00 74.62 86 ASN A O 1
ATOM 706 N N . GLY A 1 87 ? 16.825 0.452 -49.366 1.00 75.00 87 GLY A N 1
ATOM 707 C CA . GLY A 1 87 ? 17.688 -0.709 -49.102 1.00 75.00 87 GLY A CA 1
ATOM 708 C C . GLY A 1 87 ? 18.398 -0.708 -47.741 1.00 75.00 87 GLY A C 1
ATOM 709 O O . GLY A 1 87 ? 19.069 -1.685 -47.429 1.00 75.00 87 GLY A O 1
ATOM 710 N N . ILE A 1 88 ? 18.208 0.328 -46.917 1.00 76.38 88 ILE A N 1
ATOM 711 C CA . ILE A 1 88 ? 18.822 0.478 -45.590 1.00 76.38 88 ILE A CA 1
ATOM 712 C C . ILE A 1 88 ? 17.758 0.289 -44.504 1.00 76.38 88 ILE A C 1
ATOM 714 O O . ILE A 1 88 ? 16.619 0.741 -44.648 1.00 76.38 88 ILE A O 1
ATOM 718 N N . GLU A 1 89 ? 18.110 -0.417 -43.430 1.00 81.88 89 GLU A N 1
ATOM 719 C CA . GLU A 1 89 ? 17.226 -0.658 -42.288 1.00 81.88 89 GLU A CA 1
ATOM 720 C C . GLU A 1 89 ? 17.262 0.518 -41.309 1.00 81.88 89 GLU A C 1
ATOM 722 O O . GLU A 1 89 ? 18.306 0.862 -40.773 1.00 81.88 89 GLU A O 1
ATOM 727 N N . CYS A 1 90 ? 16.105 1.127 -41.068 1.00 82.94 90 CYS A N 1
ATOM 728 C CA . CYS A 1 90 ? 15.877 2.200 -40.110 1.00 82.94 90 CYS A CA 1
ATOM 729 C C . CYS A 1 90 ? 15.076 1.669 -38.917 1.00 82.94 90 CYS A C 1
ATOM 731 O O . CYS A 1 90 ? 14.123 0.903 -39.089 1.00 82.94 90 CYS A O 1
ATOM 733 N N . TYR A 1 91 ? 15.408 2.137 -37.716 1.00 88.25 91 TYR A N 1
ATOM 734 C CA . TYR A 1 91 ? 14.729 1.759 -36.478 1.00 88.25 91 TYR A CA 1
ATOM 735 C C . TYR A 1 91 ? 13.842 2.910 -36.012 1.00 88.25 91 TYR A C 1
ATOM 737 O O . TYR A 1 91 ? 14.327 4.014 -35.775 1.00 88.25 91 TYR A O 1
ATOM 745 N N . VAL A 1 92 ? 12.537 2.644 -35.921 1.00 88.44 92 VAL A N 1
ATOM 746 C CA . VAL A 1 92 ? 11.522 3.632 -35.532 1.00 88.44 92 VAL A CA 1
ATOM 747 C C . VAL A 1 92 ? 11.016 3.320 -34.132 1.00 88.44 92 VAL A C 1
ATOM 749 O O . VAL A 1 92 ? 10.547 2.202 -33.893 1.00 88.44 92 VAL A O 1
ATOM 752 N N . ALA A 1 93 ? 11.098 4.292 -33.231 1.00 90.38 93 ALA A N 1
ATOM 753 C CA . ALA A 1 93 ? 10.669 4.192 -31.847 1.00 90.38 93 ALA A CA 1
ATOM 754 C C . ALA A 1 93 ? 9.162 3.916 -31.751 1.00 90.38 93 ALA A C 1
ATOM 756 O O . ALA A 1 93 ? 8.333 4.498 -32.453 1.00 90.38 93 ALA A O 1
ATOM 757 N N . LEU A 1 94 ? 8.807 2.997 -30.860 1.00 92.44 94 LEU A N 1
ATOM 758 C CA . LEU A 1 94 ? 7.436 2.674 -30.483 1.00 92.44 94 LEU A CA 1
ATOM 759 C C . LEU A 1 94 ? 7.201 3.058 -29.020 1.00 92.44 94 LEU A C 1
ATOM 761 O O . LEU A 1 94 ? 8.097 3.530 -28.322 1.00 92.44 94 LEU A O 1
ATOM 765 N N . ARG A 1 95 ? 5.988 2.812 -28.513 1.00 91.50 95 ARG A N 1
ATOM 766 C CA . ARG A 1 95 ? 5.622 3.154 -27.130 1.00 91.50 95 ARG A CA 1
ATOM 767 C C . ARG A 1 95 ? 6.602 2.595 -26.093 1.00 91.50 95 ARG A C 1
ATOM 769 O O . ARG A 1 95 ? 6.894 3.282 -25.123 1.00 91.50 95 ARG A O 1
ATOM 776 N N . MET A 1 96 ? 7.122 1.387 -26.308 1.00 94.81 96 MET A N 1
ATOM 777 C CA . MET A 1 96 ? 8.046 0.750 -25.370 1.00 94.81 96 MET A CA 1
ATOM 778 C C . MET A 1 96 ? 9.450 1.386 -25.378 1.00 94.81 96 MET A C 1
ATOM 780 O O . MET A 1 96 ? 10.140 1.273 -24.374 1.00 94.81 96 MET A O 1
ATOM 784 N N . ALA A 1 97 ? 9.867 2.137 -26.409 1.00 93.88 97 ALA A N 1
ATOM 785 C CA . ALA A 1 97 ? 11.130 2.895 -26.363 1.00 93.88 97 ALA A CA 1
ATOM 786 C C . ALA A 1 97 ? 11.145 3.943 -25.233 1.00 93.88 97 ALA A C 1
ATOM 788 O O . ALA A 1 97 ? 12.173 4.160 -24.594 1.00 93.88 97 ALA A O 1
ATOM 789 N N . TYR A 1 98 ? 9.986 4.531 -24.915 1.00 92.50 98 TYR A N 1
ATOM 790 C CA . TYR A 1 98 ? 9.843 5.433 -23.768 1.00 92.50 98 TYR A CA 1
ATOM 791 C C . TYR A 1 98 ? 10.087 4.706 -22.439 1.00 92.50 98 TYR A C 1
ATOM 793 O O . TYR A 1 98 ? 10.658 5.286 -21.520 1.00 92.50 98 TYR A O 1
ATOM 801 N N . ASP A 1 99 ? 9.702 3.429 -22.338 1.00 94.69 99 ASP A N 1
ATOM 802 C CA . ASP A 1 99 ? 10.008 2.607 -21.164 1.00 94.69 99 ASP A CA 1
ATOM 803 C C . ASP A 1 99 ? 11.492 2.248 -21.089 1.00 94.69 99 ASP A C 1
ATOM 805 O O . ASP A 1 99 ? 12.052 2.222 -19.995 1.00 94.69 99 ASP A O 1
ATOM 809 N N . ILE A 1 100 ? 12.142 2.022 -22.238 1.00 96.25 100 ILE A N 1
ATOM 810 C CA . ILE A 1 100 ? 13.586 1.765 -22.300 1.00 96.25 100 ILE A CA 1
ATOM 811 C C . ILE A 1 100 ? 14.376 2.949 -21.723 1.00 96.25 100 ILE A C 1
ATOM 813 O O . ILE A 1 100 ? 15.279 2.750 -20.910 1.00 96.25 100 ILE A O 1
ATOM 817 N N . LYS A 1 101 ? 13.976 4.187 -22.039 1.00 93.69 101 LYS A N 1
ATOM 818 C CA . LYS A 1 101 ? 14.555 5.396 -21.423 1.00 93.69 101 LYS A CA 1
ATOM 819 C C . LYS A 1 101 ? 14.409 5.415 -19.894 1.00 93.69 101 LYS A C 1
ATOM 821 O O . LYS A 1 101 ? 15.244 5.987 -19.199 1.00 93.69 101 LYS A O 1
ATOM 826 N N . LEU A 1 102 ? 13.361 4.789 -19.358 1.00 93.62 102 LEU A N 1
ATOM 827 C CA . LEU A 1 102 ? 13.026 4.804 -17.934 1.00 93.62 102 LEU A CA 1
ATOM 828 C C . LEU A 1 102 ? 13.560 3.601 -17.142 1.00 93.62 102 LEU A C 1
ATOM 830 O O . LEU A 1 102 ? 13.396 3.585 -15.921 1.00 93.62 102 LEU A O 1
ATOM 834 N N . LEU A 1 103 ? 14.243 2.625 -17.756 1.00 95.38 103 LEU A N 1
ATOM 835 C CA . LEU A 1 103 ? 14.754 1.452 -17.024 1.00 95.38 103 LEU A CA 1
ATOM 836 C C . LEU A 1 103 ? 15.635 1.814 -15.810 1.00 95.38 103 LEU A C 1
ATOM 838 O O . LEU A 1 103 ? 15.411 1.226 -14.748 1.00 95.38 103 LEU A O 1
ATOM 842 N N . PRO A 1 104 ? 16.554 2.805 -15.871 1.00 92.94 104 PRO A N 1
ATOM 843 C CA . PRO A 1 104 ? 17.319 3.214 -14.689 1.00 92.94 104 PRO A CA 1
ATOM 844 C C . PRO A 1 104 ? 16.435 3.787 -13.573 1.00 92.94 104 PRO A C 1
ATOM 846 O O . PRO A 1 104 ? 16.747 3.654 -12.389 1.00 92.94 104 PRO A O 1
ATOM 849 N N . ALA A 1 105 ? 15.330 4.441 -13.932 1.00 90.31 105 ALA A N 1
ATOM 850 C CA . ALA A 1 105 ? 14.371 4.986 -12.979 1.00 90.31 105 ALA A CA 1
ATOM 851 C C . ALA A 1 105 ? 13.508 3.881 -12.349 1.00 90.31 105 ALA A C 1
ATOM 853 O O . ALA A 1 105 ? 13.215 3.938 -11.155 1.00 90.31 105 ALA A O 1
ATOM 854 N N . TYR A 1 106 ? 13.145 2.855 -13.124 1.00 92.44 106 TYR A N 1
ATOM 855 C CA . TYR A 1 106 ? 12.455 1.667 -12.623 1.00 92.44 106 TYR A CA 1
ATOM 856 C C . TYR A 1 106 ? 13.344 0.863 -11.682 1.00 92.44 106 TYR A C 1
ATOM 858 O O . TYR A 1 106 ? 12.903 0.465 -10.611 1.00 92.44 106 TYR A O 1
ATOM 866 N N . ALA A 1 107 ? 14.611 0.671 -12.036 1.00 91.94 107 ALA A N 1
ATOM 867 C CA . ALA A 1 107 ? 15.564 -0.080 -11.234 1.00 91.94 107 ALA A CA 1
ATOM 868 C C . ALA A 1 107 ? 15.818 0.550 -9.849 1.00 91.94 107 ALA A C 1
ATOM 870 O O . ALA A 1 107 ? 15.979 -0.174 -8.873 1.00 91.94 107 ALA A O 1
ATOM 871 N N . ARG A 1 108 ? 15.724 1.881 -9.719 1.00 89.19 108 ARG A N 1
ATOM 872 C CA . ARG A 1 108 ? 15.775 2.602 -8.427 1.00 89.19 108 ARG A CA 1
ATOM 873 C C . ARG A 1 108 ? 14.585 2.346 -7.496 1.00 89.19 108 ARG A C 1
ATOM 875 O O . ARG A 1 108 ? 14.620 2.753 -6.338 1.00 89.19 108 ARG A O 1
ATOM 882 N N . ILE A 1 109 ? 13.516 1.713 -7.984 1.00 85.75 109 ILE A N 1
ATOM 883 C CA . ILE A 1 109 ? 12.391 1.277 -7.141 1.00 85.75 109 ILE A CA 1
ATOM 884 C C . ILE A 1 109 ? 12.800 0.080 -6.280 1.00 85.75 109 ILE A C 1
ATOM 886 O O . ILE A 1 109 ? 12.206 -0.127 -5.218 1.00 85.75 109 ILE A O 1
ATOM 890 N N . TYR A 1 110 ? 13.794 -0.699 -6.723 1.00 87.00 110 TYR A N 1
ATOM 891 C CA . TYR A 1 110 ? 14.288 -1.844 -5.977 1.00 87.00 110 TYR A CA 1
ATOM 892 C C . TYR A 1 110 ? 14.635 -1.447 -4.541 1.00 87.00 110 TYR A C 1
ATOM 894 O O . TYR A 1 110 ? 15.225 -0.403 -4.271 1.00 87.00 110 TYR A O 1
ATOM 902 N N . SER A 1 111 ? 14.263 -2.315 -3.608 1.00 83.31 111 SER A N 1
ATOM 903 C CA . SER A 1 111 ? 14.708 -2.213 -2.229 1.00 83.31 111 SER A CA 1
ATOM 904 C C . SER A 1 111 ? 14.883 -3.618 -1.657 1.00 83.31 111 SER A C 1
ATOM 906 O O . SER A 1 111 ? 13.978 -4.451 -1.800 1.00 83.31 111 SER A O 1
ATOM 908 N N . PRO A 1 112 ? 16.000 -3.902 -0.966 1.00 81.50 112 PRO A N 1
ATOM 909 C CA . PRO A 1 112 ? 16.241 -5.196 -0.337 1.00 81.50 112 PRO A CA 1
ATOM 910 C C . PRO A 1 112 ? 15.217 -5.513 0.762 1.00 81.50 112 PRO A C 1
ATOM 912 O O . PRO A 1 112 ? 14.967 -6.679 1.051 1.00 81.50 112 PRO A O 1
ATOM 915 N N . SER A 1 113 ? 14.554 -4.500 1.332 1.00 78.00 113 SER A N 1
ATOM 916 C CA . SER A 1 113 ? 13.503 -4.682 2.342 1.00 78.00 113 SER A CA 1
ATOM 917 C C . SER A 1 113 ? 12.123 -5.025 1.757 1.00 78.00 113 SER A C 1
ATOM 919 O O . SER A 1 113 ? 11.205 -5.360 2.507 1.00 78.00 113 SER A O 1
ATOM 921 N N . LEU A 1 114 ? 11.935 -4.961 0.434 1.00 79.56 114 LEU A N 1
ATOM 922 C CA . LEU A 1 114 ? 10.635 -5.138 -0.221 1.00 79.56 114 LEU A CA 1
ATOM 923 C C . LEU A 1 114 ? 10.618 -6.367 -1.140 1.00 79.56 114 LEU A C 1
ATOM 925 O O . LEU A 1 114 ? 11.576 -6.662 -1.850 1.00 79.56 114 LEU A O 1
ATOM 929 N N . ALA A 1 115 ? 9.504 -7.093 -1.112 1.00 82.19 115 ALA A N 1
ATOM 930 C CA . ALA A 1 115 ? 9.157 -8.150 -2.052 1.00 82.19 115 ALA A CA 1
ATOM 931 C C . ALA A 1 115 ? 8.209 -7.559 -3.087 1.00 82.19 115 ALA A C 1
ATOM 933 O O . ALA A 1 115 ? 7.147 -7.033 -2.728 1.00 82.19 115 ALA A O 1
ATOM 934 N N . PHE A 1 116 ? 8.568 -7.666 -4.358 1.00 85.88 116 PHE A N 1
ATOM 935 C CA . PHE A 1 116 ? 7.744 -7.160 -5.437 1.00 85.88 116 PHE A CA 1
ATOM 936 C C . PHE A 1 116 ? 6.956 -8.299 -6.099 1.00 85.88 116 PHE A C 1
ATOM 938 O O . PHE A 1 116 ? 7.208 -9.481 -5.852 1.00 85.88 116 PHE A O 1
ATOM 945 N N . PRO A 1 117 ? 5.931 -7.962 -6.890 1.00 88.12 117 PRO A N 1
ATOM 946 C CA . PRO A 1 117 ? 5.251 -8.908 -7.751 1.00 88.12 117 PRO A CA 1
ATOM 947 C C . PRO A 1 117 ? 6.260 -9.649 -8.650 1.00 88.12 117 PRO A C 1
ATOM 949 O O . PRO A 1 117 ? 7.268 -9.061 -9.043 1.00 88.12 117 PRO A O 1
ATOM 952 N N . PRO A 1 118 ? 6.041 -10.942 -8.957 1.00 92.69 118 PRO A N 1
ATOM 953 C CA . PRO A 1 118 ? 6.997 -11.766 -9.704 1.00 92.69 118 PRO A CA 1
ATOM 954 C C . PRO A 1 118 ? 7.505 -11.196 -11.035 1.00 92.69 118 PRO A C 1
ATOM 956 O O . PRO A 1 118 ? 8.586 -11.575 -11.477 1.00 92.69 118 PRO A O 1
ATOM 959 N N . ASP A 1 119 ? 6.722 -10.347 -11.687 1.00 93.00 119 ASP A N 1
ATOM 960 C CA . ASP A 1 119 ? 7.044 -9.646 -12.928 1.00 93.00 119 ASP A CA 1
ATOM 961 C C . ASP A 1 119 ? 8.030 -8.491 -12.692 1.00 93.00 119 ASP A C 1
ATOM 963 O O . ASP A 1 119 ? 9.017 -8.366 -13.417 1.00 93.00 119 ASP A O 1
ATOM 967 N N . PHE A 1 120 ? 7.844 -7.726 -11.616 1.00 93.19 120 PHE A N 1
ATOM 968 C CA . PHE A 1 120 ? 8.799 -6.706 -11.172 1.00 93.19 120 PHE A CA 1
ATOM 969 C C . PHE A 1 120 ? 10.088 -7.353 -10.664 1.00 93.19 120 PHE A C 1
ATOM 971 O O . PHE A 1 120 ? 11.176 -6.937 -11.050 1.00 93.19 120 PHE A O 1
ATOM 978 N N . ASP A 1 121 ? 9.976 -8.407 -9.849 1.00 92.81 121 ASP A N 1
ATOM 979 C CA . ASP A 1 121 ? 11.130 -9.184 -9.380 1.00 92.81 121 ASP A CA 1
ATOM 980 C C . ASP A 1 121 ? 11.948 -9.726 -10.562 1.00 92.81 121 ASP A C 1
ATOM 982 O O . ASP A 1 121 ? 13.174 -9.729 -10.512 1.00 92.81 121 ASP A O 1
ATOM 986 N N . LEU A 1 122 ? 11.290 -10.163 -11.642 1.00 95.81 122 LEU A N 1
ATOM 987 C CA . LEU A 1 122 ? 11.979 -10.626 -12.843 1.00 95.81 122 LEU A CA 1
ATOM 988 C C . LEU A 1 122 ? 12.704 -9.487 -13.570 1.00 95.81 122 LEU A C 1
ATOM 990 O O . LEU A 1 122 ? 13.817 -9.690 -14.052 1.00 95.81 122 LEU A O 1
ATOM 994 N N . PHE A 1 123 ? 12.096 -8.300 -13.639 1.00 96.50 123 PHE A N 1
ATOM 995 C CA . PHE A 1 123 ? 12.774 -7.108 -14.140 1.00 96.50 123 PHE A CA 1
ATOM 996 C C . PHE A 1 123 ? 14.024 -6.791 -13.317 1.00 96.50 123 PHE A C 1
ATOM 998 O O . PHE A 1 123 ? 15.102 -6.653 -13.899 1.00 96.50 123 PHE A O 1
ATOM 1005 N N . PHE A 1 124 ? 13.905 -6.763 -11.988 1.00 94.81 124 PHE A N 1
ATOM 1006 C CA . PHE A 1 124 ? 15.042 -6.518 -11.104 1.00 94.81 124 PHE A CA 1
ATOM 1007 C C . PHE A 1 124 ? 16.116 -7.604 -11.220 1.00 94.81 124 PHE A C 1
ATOM 1009 O O . PHE A 1 124 ? 17.302 -7.330 -11.125 1.00 94.81 124 PHE A O 1
ATOM 1016 N N . GLU A 1 125 ? 15.735 -8.849 -11.484 1.00 95.00 125 GLU A N 1
ATOM 1017 C CA . GLU A 1 125 ? 16.704 -9.921 -11.691 1.00 95.00 125 GLU A CA 1
ATOM 1018 C C . GLU A 1 125 ? 17.480 -9.763 -13.011 1.00 95.00 125 GLU A C 1
ATOM 1020 O O . GLU A 1 125 ? 18.697 -9.940 -13.037 1.00 95.00 125 GLU A O 1
ATOM 1025 N N . VAL A 1 126 ? 16.790 -9.457 -14.115 1.00 97.06 126 VAL A N 1
ATOM 1026 C CA . VAL A 1 126 ? 17.373 -9.490 -15.469 1.00 97.06 126 VAL A CA 1
ATOM 1027 C C . VAL A 1 126 ? 18.100 -8.196 -15.831 1.00 97.06 126 VAL A C 1
ATOM 1029 O O . VAL A 1 126 ? 19.118 -8.253 -16.520 1.00 97.06 126 VAL A O 1
ATOM 1032 N N . TYR A 1 127 ? 17.602 -7.041 -15.385 1.00 97.31 127 TYR A N 1
ATOM 1033 C CA . TYR A 1 127 ? 18.164 -5.732 -15.722 1.00 97.31 127 TYR A CA 1
ATOM 1034 C C . TYR A 1 127 ? 19.667 -5.580 -15.416 1.00 97.31 127 TYR A C 1
ATOM 1036 O O . TYR A 1 127 ? 20.398 -5.251 -16.351 1.00 97.31 127 TYR A O 1
ATOM 1044 N N . PRO A 1 128 ? 20.174 -5.865 -14.197 1.00 95.62 128 PRO A N 1
ATOM 1045 C CA . PRO A 1 128 ? 21.589 -5.658 -13.878 1.00 95.62 128 PRO A CA 1
ATOM 1046 C C . PRO A 1 128 ? 22.502 -6.642 -14.629 1.00 95.62 128 PRO A C 1
ATOM 1048 O O . PRO A 1 128 ? 23.684 -6.383 -14.810 1.00 95.62 128 PRO A O 1
ATOM 1051 N N . GLN A 1 129 ? 21.950 -7.755 -15.127 1.00 95.69 129 GLN A N 1
ATOM 1052 C CA . GLN A 1 129 ? 22.673 -8.767 -15.908 1.00 95.69 129 GLN A CA 1
ATOM 1053 C C . GLN A 1 129 ? 22.686 -8.484 -17.420 1.00 95.69 129 GLN A C 1
ATOM 1055 O O . GLN A 1 129 ? 23.248 -9.264 -18.196 1.00 95.69 129 GLN A O 1
ATOM 1060 N N . HIS A 1 130 ? 21.994 -7.442 -17.880 1.00 97.31 130 HIS A N 1
ATOM 1061 C CA . HIS A 1 130 ? 21.976 -7.045 -19.284 1.00 97.31 130 HIS A CA 1
ATOM 1062 C C . HIS A 1 130 ? 22.850 -5.811 -19.484 1.00 97.31 130 HIS A C 1
ATOM 1064 O O . HIS A 1 130 ? 22.805 -4.875 -18.686 1.00 97.31 130 HIS A O 1
ATOM 1070 N N . GLU A 1 131 ? 23.570 -5.756 -20.605 1.00 96.31 131 GLU A N 1
ATOM 1071 C CA . GLU A 1 131 ? 24.436 -4.621 -20.960 1.00 96.31 131 GLU A CA 1
ATOM 1072 C C . GLU A 1 131 ? 23.698 -3.273 -20.976 1.00 96.31 131 GLU A C 1
ATOM 1074 O O . GLU A 1 131 ? 24.298 -2.240 -20.716 1.00 96.31 131 GLU A O 1
ATOM 1079 N N . ILE A 1 132 ? 22.371 -3.285 -21.155 1.00 96.81 132 ILE A N 1
ATOM 1080 C CA . ILE A 1 132 ? 21.527 -2.086 -21.261 1.00 96.81 132 ILE A CA 1
ATOM 1081 C C . ILE A 1 132 ? 21.529 -1.280 -19.960 1.00 96.81 132 ILE A C 1
ATOM 1083 O O . ILE A 1 132 ? 21.332 -0.068 -19.985 1.00 96.81 132 ILE A O 1
ATOM 1087 N N . SER A 1 133 ? 21.814 -1.934 -18.827 1.00 95.44 133 SER A N 1
ATOM 1088 C CA . SER A 1 133 ? 21.944 -1.280 -17.523 1.00 95.44 133 SER A CA 1
ATOM 1089 C C . SER A 1 133 ? 23.074 -0.247 -17.473 1.00 95.44 133 SER A C 1
ATOM 1091 O O . SER A 1 133 ? 23.005 0.686 -16.676 1.00 95.44 133 SER A O 1
ATOM 1093 N N . GLN A 1 134 ? 24.067 -0.364 -18.361 1.00 93.94 134 GLN A N 1
ATOM 1094 C CA . GLN A 1 134 ? 25.214 0.543 -18.466 1.00 93.94 134 GLN A CA 1
ATOM 1095 C C . GLN A 1 134 ? 24.950 1.739 -19.402 1.00 93.94 134 GLN A C 1
ATOM 1097 O O . GLN A 1 134 ? 25.724 2.696 -19.433 1.00 93.94 134 GLN A O 1
ATOM 1102 N N . TYR A 1 135 ? 23.835 1.730 -20.142 1.00 93.12 135 TYR A N 1
ATOM 1103 C CA . TYR A 1 135 ? 23.513 2.712 -21.188 1.00 93.12 135 TYR A CA 1
ATOM 1104 C C . TYR A 1 135 ? 22.364 3.655 -20.805 1.00 93.12 135 TYR A C 1
ATOM 1106 O O . TYR A 1 135 ? 21.646 4.175 -21.657 1.00 93.12 135 TYR A O 1
ATOM 1114 N N . GLY A 1 136 ? 22.209 3.948 -19.509 1.00 85.06 136 GLY A N 1
ATOM 1115 C CA . GLY A 1 136 ? 21.205 4.905 -19.023 1.00 85.06 136 GLY A CA 1
ATOM 1116 C C . GLY A 1 136 ? 21.399 6.354 -19.504 1.00 85.06 136 GLY A C 1
ATOM 1117 O O . GLY A 1 136 ? 20.502 7.168 -19.323 1.00 85.06 136 GLY A O 1
ATOM 1118 N N . HIS A 1 137 ? 22.550 6.677 -20.102 1.00 87.44 137 HIS A N 1
ATOM 1119 C CA . HIS A 1 137 ? 22.898 7.998 -20.637 1.00 87.44 137 HIS A CA 1
ATOM 1120 C C . HIS A 1 137 ? 22.532 8.184 -22.120 1.00 87.44 137 HIS A C 1
ATOM 1122 O O . HIS A 1 137 ? 22.705 9.277 -22.653 1.00 87.44 137 HIS A O 1
ATOM 1128 N N . ILE A 1 138 ? 22.081 7.126 -22.800 1.00 89.75 138 ILE A N 1
ATOM 1129 C CA . ILE A 1 138 ? 21.716 7.174 -24.219 1.00 89.75 138 ILE A CA 1
ATOM 1130 C C . ILE A 1 138 ? 20.355 7.854 -24.395 1.00 89.75 138 ILE A C 1
ATOM 1132 O O . ILE A 1 138 ? 19.420 7.599 -23.634 1.00 89.75 138 ILE A O 1
ATOM 1136 N N . GLU A 1 139 ? 20.225 8.687 -25.430 1.00 87.81 139 GLU A N 1
ATOM 1137 C CA . GLU A 1 139 ? 18.923 9.179 -25.882 1.00 87.81 139 GLU A CA 1
ATOM 1138 C C . GLU A 1 139 ? 18.234 8.102 -26.723 1.00 87.81 139 GLU A C 1
ATOM 1140 O O . GLU A 1 139 ? 18.565 7.856 -27.879 1.00 87.81 139 GLU A O 1
ATOM 1145 N N . TRP A 1 140 ? 17.282 7.413 -26.099 1.00 89.19 140 TRP A N 1
ATOM 1146 C CA . TRP A 1 140 ? 16.520 6.312 -26.700 1.00 89.19 140 TRP A CA 1
ATOM 1147 C C . TRP A 1 140 ? 15.373 6.783 -27.608 1.00 89.19 140 TRP A C 1
ATOM 1149 O O . TRP A 1 140 ? 14.681 5.969 -28.222 1.00 89.19 140 TRP A O 1
ATOM 1159 N N . LEU A 1 141 ? 15.117 8.086 -27.649 1.00 87.12 141 LEU A N 1
ATOM 1160 C CA . LEU A 1 141 ? 14.015 8.698 -28.377 1.00 87.12 141 LEU A CA 1
ATOM 1161 C C . LEU A 1 141 ? 14.580 9.675 -29.412 1.00 87.12 141 LEU A C 1
ATOM 1163 O O . LEU A 1 141 ? 15.650 10.235 -29.173 1.00 87.12 141 LEU A O 1
ATOM 1167 N N . PRO A 1 142 ? 13.864 9.900 -30.526 1.00 77.62 142 PRO A N 1
ATOM 1168 C CA . PRO A 1 142 ? 14.287 10.888 -31.509 1.00 77.62 142 PRO A CA 1
ATOM 1169 C C . PRO A 1 142 ? 14.309 12.289 -30.886 1.00 77.62 142 PRO A C 1
ATOM 1171 O O . PRO A 1 142 ? 13.509 12.582 -29.993 1.00 77.62 142 PRO A O 1
ATOM 1174 N N . SER A 1 143 ? 15.199 13.156 -31.373 1.00 68.12 143 SER A N 1
ATOM 1175 C CA . SER A 1 143 ? 15.180 14.578 -31.029 1.00 68.12 143 SER A CA 1
ATOM 1176 C C . SER A 1 143 ? 13.930 15.252 -31.609 1.00 68.12 143 SER A C 1
ATOM 1178 O O . SER A 1 143 ? 13.478 14.918 -32.710 1.00 68.12 143 SER A O 1
ATOM 1180 N N . ASP A 1 144 ? 13.371 16.211 -30.866 1.00 60.53 144 ASP A N 1
ATOM 1181 C CA . ASP A 1 144 ? 12.228 17.018 -31.318 1.00 60.53 144 ASP A CA 1
ATOM 1182 C C . ASP A 1 144 ? 12.638 18.082 -32.368 1.00 60.53 144 ASP A C 1
ATOM 1184 O O . ASP A 1 144 ? 11.771 18.642 -33.037 1.00 60.53 144 ASP A O 1
ATOM 1188 N N . ASP A 1 145 ? 13.945 18.324 -32.553 1.00 55.50 145 ASP A N 1
ATOM 1189 C CA . ASP A 1 145 ? 14.504 19.517 -33.217 1.00 55.50 145 ASP A CA 1
ATOM 1190 C C . ASP A 1 145 ? 15.042 19.333 -34.653 1.00 55.50 145 ASP A C 1
ATOM 1192 O O . ASP A 1 145 ? 15.631 20.266 -35.196 1.00 55.50 145 ASP A O 1
ATOM 1196 N N . GLU A 1 146 ? 14.860 18.195 -35.328 1.00 54.78 146 GLU A N 1
ATOM 1197 C CA . GLU A 1 146 ? 15.458 18.028 -36.666 1.00 54.78 146 GLU A CA 1
ATOM 1198 C C . GLU A 1 146 ? 14.468 18.136 -37.831 1.00 54.78 146 GLU A C 1
ATOM 1200 O O . GLU A 1 146 ? 13.589 17.295 -38.031 1.00 54.78 146 GLU A O 1
ATOM 1205 N N . ASP A 1 147 ? 14.695 19.165 -38.656 1.00 49.94 147 ASP A N 1
ATOM 1206 C CA . ASP A 1 147 ? 14.291 19.255 -40.057 1.00 49.94 147 ASP A CA 1
ATOM 1207 C C . ASP A 1 147 ? 14.759 17.993 -40.803 1.00 49.94 147 ASP A C 1
ATOM 1209 O O . ASP A 1 147 ? 15.921 17.825 -41.173 1.00 49.94 147 ASP A O 1
ATOM 1213 N N . ARG A 1 148 ? 13.824 17.063 -41.015 1.00 57.25 148 ARG A N 1
ATOM 1214 C CA . ARG A 1 148 ? 14.044 15.739 -41.621 1.00 57.25 148 ARG A CA 1
ATOM 1215 C C . ARG A 1 148 ? 14.218 15.819 -43.142 1.00 57.25 148 ARG A C 1
ATOM 1217 O O . ARG A 1 148 ? 13.441 15.229 -43.895 1.00 57.25 148 ARG A O 1
ATOM 1224 N N . MET A 1 149 ? 15.218 16.557 -43.612 1.00 48.56 149 MET A N 1
ATOM 1225 C CA . MET A 1 149 ? 15.531 16.709 -45.034 1.00 48.56 149 MET A CA 1
ATOM 1226 C C . MET A 1 149 ? 16.643 15.741 -45.472 1.00 48.56 149 MET A C 1
ATOM 1228 O O . MET A 1 149 ? 17.822 16.056 -45.423 1.00 48.56 149 MET A O 1
ATOM 1232 N N . GLY A 1 150 ? 16.250 14.562 -45.969 1.00 53.84 150 GLY A N 1
ATOM 1233 C CA . GLY A 1 150 ? 17.031 13.809 -46.967 1.00 53.84 150 GLY A CA 1
ATOM 1234 C C . GLY A 1 150 ? 18.015 12.720 -46.509 1.00 53.84 150 GLY A C 1
ATOM 1235 O O . GLY A 1 150 ? 18.449 11.953 -47.367 1.00 53.84 150 GLY A O 1
ATOM 1236 N N . GLU A 1 151 ? 18.336 12.576 -45.220 1.00 56.59 151 GLU A N 1
ATOM 1237 C CA . GLU A 1 151 ? 19.276 11.543 -44.730 1.00 56.59 151 GLU A CA 1
ATOM 1238 C C . GLU A 1 151 ? 18.594 10.258 -44.206 1.00 56.59 151 GLU A C 1
ATOM 1240 O O . GLU A 1 151 ? 17.367 10.164 -44.114 1.00 56.59 151 GLU A O 1
ATOM 1245 N N . ILE A 1 152 ? 19.382 9.216 -43.905 1.00 58.28 152 ILE A N 1
ATOM 1246 C CA . ILE A 1 152 ? 18.904 7.955 -43.313 1.00 58.28 152 ILE A CA 1
ATOM 1247 C C . ILE A 1 152 ? 18.451 8.238 -41.873 1.00 58.28 152 ILE A C 1
ATOM 1249 O O . ILE A 1 152 ? 19.257 8.312 -40.954 1.00 58.28 152 ILE A O 1
ATOM 1253 N N . ILE A 1 153 ? 17.143 8.394 -41.676 1.00 67.56 153 ILE A N 1
ATOM 1254 C CA . ILE A 1 153 ? 16.577 8.790 -40.380 1.00 67.56 153 ILE A CA 1
ATOM 1255 C C . ILE A 1 153 ? 16.407 7.561 -39.481 1.00 67.56 153 ILE A C 1
ATOM 1257 O O . ILE A 1 153 ? 15.484 6.763 -39.683 1.00 67.56 153 ILE A O 1
ATOM 1261 N N . HIS A 1 154 ? 17.280 7.424 -38.488 1.00 69.38 154 HIS A N 1
ATOM 1262 C CA . HIS A 1 154 ? 17.100 6.513 -37.361 1.00 69.38 154 HIS A CA 1
ATOM 1263 C C . HIS A 1 154 ? 16.629 7.305 -36.140 1.00 69.38 154 HIS A C 1
ATOM 1265 O O . HIS A 1 154 ? 17.204 8.345 -35.843 1.00 69.38 154 HIS A O 1
ATOM 1271 N N . ASP A 1 155 ? 15.636 6.800 -35.402 1.00 78.69 155 ASP A N 1
ATOM 1272 C CA . ASP A 1 155 ? 15.238 7.438 -34.137 1.00 78.69 155 ASP A CA 1
ATOM 1273 C C . ASP A 1 155 ? 16.290 7.213 -33.029 1.00 78.69 155 ASP A C 1
ATOM 1275 O O . ASP A 1 155 ? 16.342 7.961 -32.061 1.00 78.69 155 ASP A O 1
ATOM 1279 N N . VAL A 1 156 ? 17.121 6.172 -33.171 1.00 86.12 156 VAL A N 1
ATOM 1280 C CA . VAL A 1 156 ? 18.288 5.863 -32.332 1.00 86.12 156 VAL A CA 1
ATOM 1281 C C . VAL A 1 156 ? 19.298 5.048 -33.152 1.00 86.12 156 VAL A C 1
ATOM 1283 O O . VAL A 1 156 ? 18.905 4.332 -34.077 1.00 86.12 156 VAL A O 1
ATOM 1286 N N . GLU A 1 157 ? 20.591 5.109 -32.818 1.00 87.69 157 GLU A N 1
ATOM 1287 C CA . GLU A 1 157 ? 21.630 4.304 -33.481 1.00 87.69 157 GLU A CA 1
ATOM 1288 C C . GLU A 1 157 ? 21.242 2.803 -33.516 1.00 87.69 157 GLU A C 1
ATOM 1290 O O . GLU A 1 157 ? 20.842 2.262 -32.476 1.00 87.69 157 GLU A O 1
ATOM 1295 N N . PRO A 1 158 ? 21.375 2.102 -34.666 1.00 89.75 158 PRO A N 1
ATOM 1296 C CA . PRO A 1 158 ? 20.947 0.707 -34.834 1.00 89.75 158 PRO A CA 1
ATOM 1297 C C . PRO A 1 158 ? 21.347 -0.244 -33.705 1.00 89.75 158 PRO A C 1
ATOM 1299 O O . PRO A 1 158 ? 20.501 -0.972 -33.189 1.00 89.75 158 PRO A O 1
ATOM 1302 N N . ARG A 1 159 ? 22.605 -0.176 -33.247 1.00 91.88 159 ARG A N 1
ATOM 1303 C CA . ARG A 1 159 ? 23.107 -1.030 -32.158 1.00 91.88 159 ARG A CA 1
ATOM 1304 C C . ARG A 1 159 ? 22.313 -0.878 -30.856 1.00 91.88 159 ARG A C 1
ATOM 1306 O O . ARG A 1 159 ? 22.134 -1.853 -30.133 1.00 91.88 159 ARG A O 1
ATOM 1313 N N . TYR A 1 160 ? 21.818 0.323 -30.547 1.00 94.25 160 TYR A N 1
ATOM 1314 C CA . TYR A 1 160 ? 21.033 0.566 -29.338 1.00 94.25 160 TYR A CA 1
ATOM 1315 C C . TYR A 1 160 ? 19.604 0.060 -29.515 1.00 94.25 160 TYR A C 1
ATOM 1317 O O . TYR A 1 160 ? 19.074 -0.591 -28.617 1.00 94.25 160 TYR A O 1
ATOM 1325 N N . ALA A 1 161 ? 18.994 0.267 -30.685 1.00 93.94 161 ALA A N 1
ATOM 1326 C CA . ALA A 1 161 ? 17.688 -0.321 -30.975 1.00 93.94 161 ALA A CA 1
ATOM 1327 C C . ALA A 1 161 ? 17.722 -1.856 -30.861 1.00 93.94 161 ALA A C 1
ATOM 1329 O O . ALA A 1 161 ? 16.842 -2.454 -30.236 1.00 93.94 161 ALA A O 1
ATOM 1330 N N . GLU A 1 162 ? 18.764 -2.486 -31.405 1.00 95.38 162 GLU A N 1
ATOM 1331 C CA . GLU A 1 162 ? 19.009 -3.927 -31.302 1.00 95.38 162 GLU A CA 1
ATOM 1332 C C . GLU A 1 162 ? 19.219 -4.373 -29.850 1.00 95.38 162 GLU A C 1
ATOM 1334 O O . GLU A 1 162 ? 18.599 -5.346 -29.421 1.00 95.38 162 GLU A O 1
ATOM 1339 N N . MET A 1 163 ? 20.004 -3.631 -29.061 1.00 97.56 163 MET A N 1
ATOM 1340 C CA . MET A 1 163 ? 20.200 -3.880 -27.626 1.00 97.56 163 MET A CA 1
ATOM 1341 C C . MET A 1 163 ? 18.883 -3.810 -26.837 1.00 97.56 163 MET A C 1
ATOM 1343 O O . MET A 1 163 ? 18.608 -4.674 -26.002 1.00 97.56 163 MET A O 1
ATOM 1347 N N . ALA A 1 164 ? 18.039 -2.812 -27.107 1.00 97.44 164 ALA A N 1
ATOM 1348 C CA . ALA A 1 164 ? 16.732 -2.667 -26.469 1.00 97.44 164 ALA A CA 1
ATOM 1349 C C . ALA A 1 164 ? 15.779 -3.815 -26.831 1.00 97.44 164 ALA A C 1
ATOM 1351 O O . ALA A 1 164 ? 15.088 -4.354 -25.962 1.00 97.44 164 ALA A O 1
ATOM 1352 N N . ILE A 1 165 ? 15.756 -4.219 -28.106 1.00 97.44 165 ILE A N 1
ATOM 1353 C CA . ILE A 1 165 ? 15.002 -5.393 -28.561 1.00 97.44 165 ILE A CA 1
ATOM 1354 C C . ILE A 1 165 ? 15.535 -6.655 -27.869 1.00 97.44 165 ILE A C 1
ATOM 1356 O O . ILE A 1 165 ? 14.740 -7.447 -27.359 1.00 97.44 165 ILE A O 1
ATOM 1360 N N . ASN A 1 166 ? 16.858 -6.829 -27.787 1.00 98.12 166 ASN A N 1
ATOM 1361 C CA . ASN A 1 166 ? 17.485 -7.970 -27.120 1.00 98.12 166 ASN A CA 1
ATOM 1362 C C . ASN A 1 166 ? 17.067 -8.067 -25.648 1.00 98.12 166 ASN A C 1
ATOM 1364 O O . ASN A 1 166 ? 16.642 -9.138 -25.211 1.00 98.12 166 ASN A O 1
ATOM 1368 N N . PHE A 1 167 ? 17.084 -6.946 -24.921 1.00 98.44 167 PHE A N 1
ATOM 1369 C CA . PHE A 1 167 ? 16.657 -6.893 -23.525 1.00 98.44 167 PHE A CA 1
ATOM 1370 C C . PHE A 1 167 ? 15.227 -7.408 -23.347 1.00 98.44 167 PHE A C 1
ATOM 1372 O O . PHE A 1 167 ? 14.986 -8.298 -22.525 1.00 98.44 167 PHE A O 1
ATOM 1379 N N . VAL A 1 168 ? 14.296 -6.911 -24.167 1.00 98.38 168 VAL A N 1
ATOM 1380 C CA . VAL A 1 168 ? 12.880 -7.310 -24.155 1.00 98.38 168 VAL A CA 1
ATOM 1381 C C . VAL A 1 168 ? 12.709 -8.797 -24.468 1.00 98.38 168 VAL A C 1
ATOM 1383 O O . VAL A 1 168 ? 11.939 -9.495 -23.802 1.00 98.38 168 VAL A O 1
ATOM 1386 N N . LEU A 1 169 ? 13.450 -9.324 -25.441 1.00 98.25 169 LEU A N 1
ATOM 1387 C CA . LEU A 1 169 ? 13.404 -10.748 -25.775 1.00 98.25 169 LEU A CA 1
ATOM 1388 C C . LEU A 1 169 ? 13.975 -11.619 -24.647 1.00 98.25 169 LEU A C 1
ATOM 1390 O O . LEU A 1 169 ? 13.360 -12.629 -24.292 1.00 98.25 169 LEU A O 1
ATOM 1394 N N . LYS A 1 170 ? 15.094 -11.213 -24.036 1.00 98.31 170 LYS A N 1
ATOM 1395 C CA . LYS A 1 170 ? 15.757 -11.945 -22.946 1.00 98.31 170 LYS A CA 1
ATOM 1396 C C . LYS A 1 170 ? 14.873 -12.033 -21.705 1.00 98.31 170 LYS A C 1
ATOM 1398 O O . LYS A 1 170 ? 14.710 -13.114 -21.137 1.00 98.31 170 LYS A O 1
ATOM 1403 N N . ILE A 1 171 ? 14.248 -10.929 -21.296 1.00 98.12 171 ILE A N 1
ATOM 1404 C CA . ILE A 1 171 ? 13.357 -10.930 -20.128 1.00 98.12 171 ILE A CA 1
ATOM 1405 C C . ILE A 1 171 ? 12.062 -11.716 -20.387 1.00 98.12 171 ILE A C 1
ATOM 1407 O O . ILE A 1 171 ? 11.615 -12.458 -19.509 1.00 98.12 171 ILE A O 1
ATOM 1411 N N . ARG A 1 172 ? 11.498 -11.662 -21.604 1.00 98.31 172 ARG A N 1
ATOM 1412 C CA . ARG A 1 172 ? 10.359 -12.512 -22.005 1.00 98.31 172 ARG A CA 1
ATOM 1413 C C . ARG A 1 172 ? 10.723 -13.997 -22.004 1.00 98.31 172 ARG A C 1
ATOM 1415 O O . ARG A 1 172 ? 9.932 -14.832 -21.565 1.00 98.31 172 ARG A O 1
ATOM 1422 N N . GLU A 1 173 ? 11.919 -14.355 -22.462 1.00 98.06 173 GLU A N 1
ATOM 1423 C CA . GLU A 1 173 ? 12.411 -15.733 -22.389 1.00 98.06 173 GLU A CA 1
ATOM 1424 C C . GLU A 1 173 ? 12.560 -16.196 -20.930 1.00 98.06 173 GLU A C 1
ATOM 1426 O O . GLU A 1 173 ? 12.072 -17.272 -20.564 1.00 98.06 173 GLU A O 1
ATOM 1431 N N . ALA A 1 174 ? 13.156 -15.362 -20.073 1.00 97.88 174 ALA A N 1
ATOM 1432 C CA . ALA A 1 174 ? 13.277 -15.631 -18.643 1.00 97.88 174 ALA A CA 1
ATOM 1433 C C . ALA A 1 174 ? 11.900 -15.801 -17.973 1.00 97.88 174 ALA A C 1
ATOM 1435 O O . ALA A 1 174 ? 11.724 -16.706 -17.152 1.00 97.88 174 ALA A O 1
ATOM 1436 N N . ALA A 1 175 ? 10.898 -15.012 -18.376 1.00 97.62 175 ALA A N 1
ATOM 1437 C CA . ALA A 1 175 ? 9.523 -15.122 -17.890 1.00 97.62 175 ALA A CA 1
ATOM 1438 C C . ALA A 1 175 ? 8.904 -16.490 -18.202 1.00 97.62 175 ALA A C 1
ATOM 1440 O O . ALA A 1 175 ? 8.287 -17.105 -17.326 1.00 97.62 175 ALA A O 1
ATOM 1441 N N . ARG A 1 176 ? 9.108 -17.002 -19.425 1.00 97.19 176 ARG A N 1
ATOM 1442 C CA . ARG A 1 176 ? 8.649 -18.343 -19.825 1.00 97.19 176 ARG A CA 1
ATOM 1443 C C . ARG A 1 176 ? 9.353 -19.426 -19.008 1.00 97.19 176 ARG A C 1
ATOM 1445 O O . ARG A 1 176 ? 8.678 -20.248 -18.388 1.00 97.19 176 ARG A O 1
ATOM 1452 N N . LYS A 1 177 ? 10.689 -19.379 -18.928 1.00 97.62 177 LYS A N 1
ATOM 1453 C CA . LYS A 1 177 ? 11.510 -20.344 -18.165 1.00 97.62 177 LYS A CA 1
ATOM 1454 C C . LYS A 1 177 ? 11.116 -20.400 -16.685 1.00 97.62 177 LYS A C 1
ATOM 1456 O O . LYS A 1 177 ? 11.018 -21.481 -16.110 1.00 97.62 177 LYS A O 1
ATOM 1461 N N . LYS A 1 178 ? 10.828 -19.247 -16.075 1.00 96.81 178 LYS A N 1
ATOM 1462 C CA . LYS A 1 178 ? 10.441 -19.121 -14.657 1.00 96.81 178 LYS A CA 1
ATOM 1463 C C . LYS A 1 178 ? 8.936 -19.248 -14.405 1.00 96.81 178 LYS A C 1
ATOM 1465 O O . LYS A 1 178 ? 8.496 -19.010 -13.280 1.00 96.81 178 LYS A O 1
ATOM 1470 N N . GLN A 1 179 ? 8.149 -19.621 -15.417 1.00 97.06 179 GLN A N 1
ATOM 1471 C CA . GLN A 1 179 ? 6.694 -19.781 -15.323 1.00 97.06 179 GLN A CA 1
ATOM 1472 C C . GLN A 1 179 ? 6.006 -18.547 -14.710 1.00 97.06 179 GLN A C 1
ATOM 1474 O O . GLN A 1 179 ? 5.164 -18.673 -13.814 1.00 97.06 179 GLN A O 1
ATOM 1479 N N . LEU A 1 180 ? 6.371 -17.346 -15.178 1.00 95.19 180 LEU A N 1
ATOM 1480 C CA . LEU A 1 180 ? 5.934 -16.069 -14.604 1.00 95.19 180 LEU A CA 1
ATOM 1481 C C . LEU A 1 180 ? 4.415 -16.006 -14.398 1.00 95.19 180 LEU A C 1
ATOM 1483 O O . LEU A 1 180 ? 3.960 -15.681 -13.305 1.00 95.19 180 LEU A O 1
A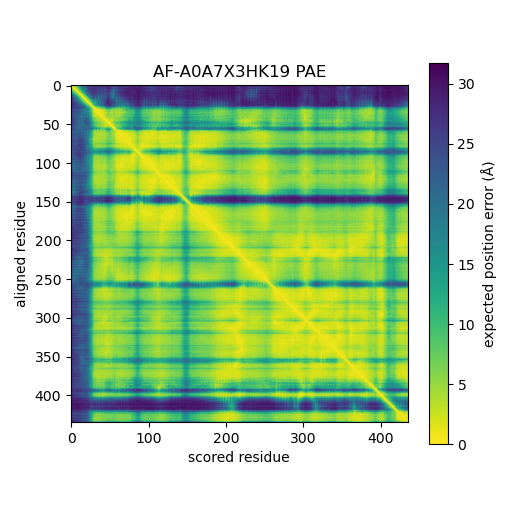TOM 1487 N N . ALA A 1 181 ? 3.628 -16.424 -15.393 1.00 92.31 181 ALA A N 1
ATOM 1488 C CA . ALA A 1 181 ? 2.167 -16.424 -15.311 1.00 92.31 181 ALA A CA 1
ATOM 1489 C C . ALA A 1 181 ? 1.623 -17.234 -14.116 1.00 92.31 181 ALA A C 1
ATOM 1491 O O . ALA A 1 181 ? 0.659 -16.827 -13.467 1.00 92.31 181 ALA A O 1
ATOM 1492 N N . LYS A 1 182 ? 2.244 -18.375 -13.787 1.00 93.81 182 LYS A N 1
ATOM 1493 C CA . LYS A 1 182 ? 1.872 -19.170 -12.607 1.00 93.81 182 LYS A CA 1
ATOM 1494 C C . LYS A 1 182 ? 2.222 -18.422 -11.322 1.00 93.81 182 LYS A C 1
ATOM 1496 O O . LYS A 1 182 ? 1.364 -18.290 -10.454 1.00 93.81 182 LYS A O 1
ATOM 1501 N N . ARG A 1 183 ? 3.442 -17.883 -11.233 1.00 92.94 183 ARG A N 1
ATOM 1502 C CA . ARG A 1 183 ? 3.903 -17.112 -10.066 1.00 92.94 183 ARG A CA 1
ATOM 1503 C C . ARG A 1 183 ? 3.014 -15.892 -9.812 1.00 92.94 183 ARG A C 1
ATOM 1505 O O . ARG A 1 183 ? 2.680 -15.625 -8.662 1.00 92.94 183 ARG A O 1
ATOM 1512 N N . MET A 1 184 ? 2.580 -15.201 -10.868 1.00 90.06 184 MET A N 1
ATOM 1513 C CA . MET A 1 184 ? 1.644 -14.076 -10.778 1.00 90.06 184 MET A CA 1
ATOM 1514 C C . MET A 1 184 ? 0.281 -14.504 -10.231 1.00 90.06 184 MET A C 1
ATOM 1516 O O . MET A 1 184 ? -0.233 -13.872 -9.308 1.00 90.06 184 MET A O 1
ATOM 1520 N N . ARG A 1 185 ? -0.289 -15.614 -10.723 1.00 89.50 185 ARG A N 1
ATOM 1521 C CA . ARG A 1 185 ? -1.539 -16.162 -10.166 1.00 89.50 185 ARG A CA 1
ATOM 1522 C C . ARG A 1 185 ? -1.397 -16.501 -8.685 1.00 89.50 185 ARG A C 1
ATOM 1524 O O . ARG A 1 185 ? -2.266 -16.133 -7.894 1.00 89.50 185 ARG A O 1
ATOM 1531 N N . ASP A 1 186 ? -0.298 -17.142 -8.299 1.00 87.38 186 ASP A N 1
ATOM 1532 C CA . ASP A 1 186 ? -0.025 -17.490 -6.903 1.00 87.38 186 ASP A CA 1
ATOM 1533 C C . ASP A 1 186 ? 0.104 -16.229 -6.035 1.00 87.38 186 ASP A C 1
ATOM 1535 O O . ASP A 1 186 ? -0.516 -16.142 -4.969 1.00 87.38 186 ASP A O 1
ATOM 1539 N N . TRP A 1 187 ? 0.822 -15.211 -6.521 1.00 85.31 187 TRP A N 1
ATOM 1540 C CA . TRP A 1 187 ? 0.968 -13.916 -5.858 1.00 85.31 187 TRP A CA 1
ATOM 1541 C C . TRP A 1 187 ? -0.385 -13.234 -5.628 1.00 85.31 187 TRP A C 1
ATOM 1543 O O . TRP A 1 187 ? -0.709 -12.852 -4.496 1.00 85.31 187 TRP A O 1
ATOM 1553 N N . LEU A 1 188 ? -1.206 -13.121 -6.672 1.00 84.44 188 LEU A N 1
ATOM 1554 C CA . LEU A 1 188 ? -2.500 -12.441 -6.623 1.00 84.44 188 LEU A CA 1
ATOM 1555 C C . LEU A 1 188 ? -3.559 -13.232 -5.842 1.00 84.44 188 LEU A C 1
ATOM 1557 O O . LEU A 1 188 ? -4.445 -12.629 -5.230 1.00 84.44 188 LEU A O 1
ATOM 1561 N N . SER A 1 189 ? -3.449 -14.564 -5.775 1.00 84.44 189 SER A N 1
ATOM 1562 C CA . SER A 1 189 ? -4.430 -15.439 -5.113 1.00 84.44 189 SER A CA 1
ATOM 1563 C C . SER A 1 189 ? -4.713 -15.053 -3.654 1.00 84.44 189 SER A C 1
ATOM 1565 O O . SER A 1 189 ? -5.869 -15.054 -3.218 1.00 84.44 189 SER A O 1
ATOM 1567 N N . GLY A 1 190 ? -3.680 -14.662 -2.900 1.00 79.62 190 GLY A N 1
ATOM 1568 C CA . GLY A 1 190 ? -3.818 -14.205 -1.516 1.00 79.62 190 GLY A CA 1
ATOM 1569 C C . GLY A 1 190 ? -4.594 -12.890 -1.411 1.00 79.62 190 GLY A C 1
ATOM 1570 O O . GLY A 1 190 ? -5.465 -12.748 -0.551 1.00 79.62 190 GLY A O 1
ATOM 1571 N N . CYS A 1 191 ? -4.345 -11.958 -2.334 1.00 80.12 191 CYS A N 1
ATOM 1572 C CA . CYS A 1 191 ? -5.048 -10.677 -2.394 1.00 80.12 191 CYS A CA 1
ATOM 1573 C C . CYS A 1 191 ? -6.530 -10.885 -2.725 1.00 80.12 191 CYS A C 1
ATOM 1575 O O . CYS A 1 191 ? -7.399 -10.356 -2.032 1.00 80.12 191 CYS A O 1
ATOM 1577 N N . HIS A 1 192 ? -6.837 -11.726 -3.717 1.00 84.81 192 HIS A N 1
ATOM 1578 C CA . HIS A 1 192 ? -8.219 -12.048 -4.075 1.00 84.81 192 HIS A CA 1
ATOM 1579 C C . HIS A 1 192 ? -8.970 -12.746 -2.939 1.00 84.81 192 HIS A C 1
ATOM 1581 O O . HIS A 1 192 ? -10.135 -12.431 -2.691 1.00 84.81 192 HIS A O 1
ATOM 1587 N N . ARG A 1 193 ? -8.310 -13.651 -2.203 1.00 86.44 193 ARG A N 1
ATOM 1588 C CA . ARG A 1 193 ? -8.902 -14.314 -1.032 1.00 86.44 193 ARG A CA 1
ATOM 1589 C C . ARG A 1 193 ? -9.266 -13.308 0.058 1.00 86.44 193 ARG A C 1
ATOM 1591 O O . ARG A 1 193 ? -10.397 -13.323 0.538 1.00 86.44 193 ARG A O 1
ATOM 1598 N N . ASN A 1 194 ? -8.343 -12.411 0.399 1.00 86.38 194 ASN A N 1
ATOM 1599 C CA . ASN A 1 194 ? -8.573 -11.373 1.403 1.00 86.38 194 ASN A CA 1
ATOM 1600 C C . ASN A 1 194 ? -9.660 -10.380 0.960 1.00 86.38 194 ASN A C 1
ATOM 1602 O O . ASN A 1 194 ? -10.482 -9.973 1.776 1.00 86.38 194 ASN A O 1
ATOM 1606 N N . ARG A 1 195 ? -9.724 -10.038 -0.335 1.00 87.25 195 ARG A N 1
ATOM 1607 C CA . ARG A 1 195 ? -10.744 -9.128 -0.884 1.00 87.25 195 ARG A CA 1
ATOM 1608 C C . ARG A 1 195 ? -12.119 -9.778 -0.844 1.00 87.25 195 ARG A C 1
ATOM 1610 O O . ARG A 1 195 ? -13.081 -9.134 -0.446 1.00 87.25 195 ARG A O 1
ATOM 1617 N N . ARG A 1 196 ? -12.206 -11.065 -1.199 1.00 89.12 196 ARG A N 1
ATOM 1618 C CA . ARG A 1 196 ? -13.441 -11.852 -1.100 1.00 89.12 196 ARG A CA 1
ATOM 1619 C C . ARG A 1 196 ? -13.921 -11.944 0.346 1.00 89.12 196 ARG A C 1
ATOM 1621 O O . ARG A 1 196 ? -15.101 -11.730 0.590 1.00 89.12 196 ARG A O 1
ATOM 1628 N N . TYR A 1 197 ? -13.016 -12.214 1.290 1.00 90.19 197 TYR A N 1
ATOM 1629 C CA . TYR A 1 197 ? -13.347 -12.200 2.715 1.00 90.19 197 TYR A CA 1
ATOM 1630 C C . TYR A 1 197 ? -13.894 -10.835 3.143 1.00 90.19 197 TYR A C 1
ATOM 1632 O O . TYR A 1 197 ? -14.976 -10.775 3.718 1.00 90.19 197 TYR A O 1
ATOM 1640 N N . LEU A 1 198 ? -13.190 -9.747 2.813 1.00 91.00 198 LEU A N 1
ATOM 1641 C CA . LEU A 1 198 ? -13.609 -8.388 3.150 1.00 91.00 198 LEU A CA 1
ATOM 1642 C C . LEU A 1 198 ? -14.971 -8.040 2.536 1.00 91.00 198 LEU A C 1
ATOM 1644 O O . LEU A 1 198 ? -15.816 -7.479 3.222 1.00 91.00 198 LEU A O 1
ATOM 1648 N N . ARG A 1 199 ? -15.222 -8.418 1.278 1.00 92.31 199 ARG A N 1
ATOM 1649 C CA . ARG A 1 199 ? -16.523 -8.245 0.616 1.00 92.31 199 ARG A CA 1
ATOM 1650 C C . ARG A 1 199 ? -17.633 -8.956 1.387 1.00 92.31 199 ARG A C 1
ATOM 1652 O O . ARG A 1 199 ? -18.611 -8.321 1.766 1.00 92.31 199 ARG A O 1
ATOM 1659 N N . SER A 1 200 ? -17.464 -10.248 1.669 1.00 91.38 200 SER A N 1
ATOM 1660 C CA . SER A 1 200 ? -18.446 -11.029 2.433 1.00 91.38 200 SER A CA 1
ATOM 1661 C C . SER A 1 200 ? -18.649 -10.486 3.848 1.00 91.38 200 SER A C 1
ATOM 1663 O O . SER A 1 200 ? -19.767 -10.490 4.359 1.00 91.38 200 SER A O 1
ATOM 1665 N N . PHE A 1 201 ? -17.578 -10.002 4.479 1.00 91.44 201 PHE A N 1
ATOM 1666 C CA . PHE A 1 201 ? -17.618 -9.349 5.780 1.00 91.44 201 PHE A CA 1
ATOM 1667 C C . PHE A 1 201 ? -18.456 -8.063 5.735 1.00 91.44 201 PHE A C 1
ATOM 1669 O O . PHE A 1 201 ? -19.400 -7.936 6.510 1.00 91.44 201 PHE A O 1
ATOM 1676 N N . MET A 1 202 ? -18.172 -7.160 4.791 1.00 92.69 202 MET A N 1
ATOM 1677 C CA . MET A 1 202 ? -18.872 -5.880 4.635 1.00 92.69 202 MET A CA 1
ATOM 1678 C C . MET A 1 202 ? -20.356 -6.059 4.298 1.00 92.69 202 MET A C 1
ATOM 1680 O O . MET A 1 202 ? -21.200 -5.416 4.918 1.00 92.69 202 MET A O 1
ATOM 1684 N N . ILE A 1 203 ? -20.686 -6.965 3.370 1.00 91.94 203 ILE A N 1
ATOM 1685 C CA . ILE A 1 203 ? -22.084 -7.316 3.065 1.00 91.94 203 ILE A CA 1
ATOM 1686 C C . ILE A 1 203 ? -22.764 -7.835 4.330 1.00 91.94 203 ILE A C 1
ATOM 1688 O O . ILE A 1 203 ? -23.818 -7.344 4.715 1.00 91.94 203 ILE A O 1
ATOM 1692 N N . GLY A 1 204 ? -22.122 -8.776 5.024 1.00 89.88 204 GLY A N 1
ATOM 1693 C CA . GLY A 1 204 ? -22.694 -9.406 6.203 1.00 89.88 204 GLY A CA 1
ATOM 1694 C C . GLY A 1 204 ? -23.008 -8.439 7.345 1.00 89.88 204 GLY A C 1
ATOM 1695 O O . GLY A 1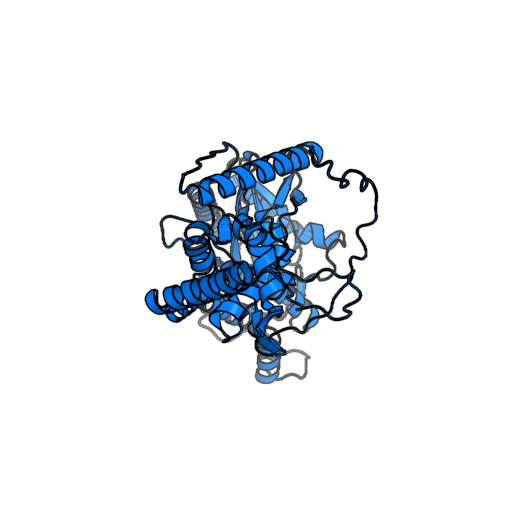 204 ? -24.028 -8.625 8.001 1.00 89.88 204 GLY A O 1
ATOM 1696 N N . ILE A 1 205 ? -22.166 -7.429 7.593 1.00 90.94 205 ILE A N 1
ATOM 1697 C CA . ILE A 1 205 ? -22.433 -6.434 8.647 1.00 90.94 205 ILE A CA 1
ATOM 1698 C C . ILE A 1 205 ? -23.529 -5.439 8.241 1.00 90.94 205 ILE A C 1
ATOM 1700 O O . ILE A 1 205 ? -24.306 -5.027 9.098 1.00 90.94 205 ILE A O 1
ATOM 1704 N N . LEU A 1 206 ? -23.612 -5.076 6.957 1.00 90.88 206 LEU A N 1
ATOM 1705 C CA . LEU A 1 206 ? -24.589 -4.116 6.429 1.00 90.88 206 LEU A CA 1
ATOM 1706 C C . LEU A 1 206 ? -25.967 -4.741 6.166 1.00 90.88 206 LEU A C 1
ATOM 1708 O O . LEU A 1 206 ? -26.957 -4.018 6.130 1.00 90.88 206 LEU A O 1
ATOM 1712 N N . GLU A 1 207 ? -26.041 -6.061 5.983 1.00 88.25 207 GLU A N 1
ATOM 1713 C CA . GLU A 1 207 ? -27.299 -6.822 5.980 1.00 88.25 207 GLU A CA 1
ATOM 1714 C C . GLU A 1 207 ? -27.836 -7.029 7.409 1.00 88.25 207 GLU A C 1
ATOM 1716 O O . GLU A 1 207 ? -29.043 -7.064 7.620 1.00 88.25 207 GLU A O 1
ATOM 1721 N N . GLU A 1 208 ? -26.955 -7.180 8.406 1.00 86.62 208 GLU A N 1
ATOM 1722 C CA . GLU A 1 208 ? -27.346 -7.461 9.798 1.00 86.62 208 GLU A CA 1
ATOM 1723 C C . GLU A 1 208 ? -27.702 -6.191 10.592 1.00 86.62 208 GLU A C 1
ATOM 1725 O O . GLU A 1 208 ? -28.436 -6.246 11.585 1.00 86.62 208 GLU A O 1
ATOM 1730 N N . HIS A 1 209 ? -27.174 -5.034 10.187 1.00 87.81 209 HIS A N 1
ATOM 1731 C CA . HIS A 1 209 ? -27.292 -3.796 10.946 1.00 87.81 209 HIS A CA 1
ATOM 1732 C C . HIS A 1 209 ? -27.739 -2.630 10.070 1.00 87.81 209 HIS A C 1
ATOM 1734 O O . HIS A 1 209 ? -27.058 -2.237 9.131 1.00 87.81 209 HIS A O 1
ATOM 1740 N N . ALA A 1 210 ? -28.848 -2.004 10.469 1.00 86.31 210 ALA A N 1
ATOM 1741 C CA . ALA A 1 210 ? -29.372 -0.796 9.831 1.00 86.31 210 ALA A CA 1
ATOM 1742 C C . ALA A 1 210 ? -28.400 0.391 9.894 1.00 86.31 210 ALA A C 1
ATOM 1744 O O . ALA A 1 210 ? -28.418 1.262 9.035 1.00 86.31 210 ALA A O 1
ATOM 1745 N N . ARG A 1 211 ? -27.563 0.427 10.931 1.00 91.00 211 ARG A N 1
ATOM 1746 C CA . ARG A 1 211 ? -26.508 1.420 11.091 1.00 91.00 211 ARG A CA 1
ATOM 1747 C C . ARG A 1 211 ? -25.300 0.791 11.751 1.00 91.00 211 ARG A C 1
ATOM 1749 O O . ARG A 1 211 ? -25.425 0.072 12.751 1.00 91.00 211 ARG A O 1
ATOM 1756 N N . ILE A 1 212 ? -24.128 1.111 11.231 1.00 95.75 212 ILE A N 1
ATOM 1757 C CA . ILE A 1 212 ? -22.849 0.732 11.823 1.00 95.75 212 ILE A CA 1
ATOM 1758 C C . ILE A 1 212 ? -22.076 1.991 12.198 1.00 95.75 212 ILE A C 1
ATOM 1760 O O . ILE A 1 212 ? -22.188 3.023 11.544 1.00 95.75 212 ILE A O 1
ATOM 1764 N N . MET A 1 213 ? -21.284 1.915 13.259 1.00 97.06 213 MET A N 1
ATOM 1765 C CA . MET A 1 213 ? -20.293 2.934 13.580 1.00 97.06 213 MET A CA 1
ATOM 1766 C C . MET A 1 213 ? -18.908 2.385 13.249 1.00 97.06 213 MET A C 1
ATOM 1768 O O . MET A 1 213 ? -18.506 1.345 13.773 1.00 97.06 213 MET A O 1
ATOM 1772 N N . VAL A 1 214 ? -18.179 3.103 12.398 1.00 97.50 214 VAL A N 1
ATOM 1773 C CA . VAL A 1 214 ? -16.826 2.761 11.957 1.00 97.50 214 VAL A CA 1
ATOM 1774 C C . VAL A 1 214 ? -15.809 3.648 12.666 1.00 97.50 214 VAL A C 1
ATOM 1776 O O . VAL A 1 214 ? -15.875 4.882 12.602 1.00 97.50 214 VAL A O 1
ATOM 1779 N N . VAL A 1 215 ? -14.850 3.010 13.329 1.00 97.44 215 VAL A N 1
ATOM 1780 C CA . VAL A 1 215 ? -13.748 3.662 14.037 1.00 97.44 215 VAL A CA 1
ATOM 1781 C C . VAL A 1 215 ? -12.437 3.237 13.397 1.00 97.44 215 VAL A C 1
ATOM 1783 O O . VAL A 1 215 ? -12.105 2.059 13.421 1.00 97.44 215 VAL A O 1
ATOM 1786 N N . ASP A 1 216 ? -11.701 4.188 12.845 1.00 94.75 216 ASP A N 1
ATOM 1787 C CA . ASP A 1 216 ? -10.461 3.966 12.121 1.00 94.75 216 ASP A CA 1
ATOM 1788 C C . ASP A 1 216 ? -9.275 4.639 12.830 1.00 94.75 216 ASP A C 1
ATOM 1790 O O . ASP A 1 216 ? -9.274 5.847 13.104 1.00 94.75 216 ASP A O 1
ATOM 1794 N N . VAL A 1 217 ? -8.276 3.828 13.164 1.00 94.75 217 VAL A N 1
ATOM 1795 C CA . VAL A 1 217 ? -7.099 4.210 13.948 1.00 94.75 217 VAL A CA 1
ATOM 1796 C C . VAL A 1 217 ? -5.845 3.556 13.391 1.00 94.75 217 VAL A C 1
ATOM 1798 O O . VAL A 1 217 ? -5.840 2.383 13.022 1.00 94.75 217 VAL A O 1
ATOM 1801 N N . VAL A 1 218 ? -4.750 4.310 13.403 1.00 93.56 218 VAL A N 1
ATOM 1802 C CA . VAL A 1 218 ? -3.416 3.798 13.081 1.00 93.56 218 VAL A CA 1
ATOM 1803 C C . VAL A 1 218 ? -2.614 3.701 14.371 1.00 93.56 218 VAL A C 1
ATOM 1805 O O . VAL A 1 218 ? -2.475 4.692 15.085 1.00 93.56 218 VAL A O 1
ATOM 1808 N N . PHE A 1 219 ? -2.105 2.514 14.679 1.00 95.69 219 PHE A N 1
ATOM 1809 C CA . PHE A 1 219 ? -1.225 2.239 15.809 1.00 95.69 219 PHE A CA 1
ATOM 1810 C C . PHE A 1 219 ? 0.231 2.450 15.404 1.00 95.69 219 PHE A C 1
ATOM 1812 O O . PHE A 1 219 ? 0.700 1.861 14.431 1.00 95.69 219 PHE A O 1
ATOM 1819 N N . LEU A 1 220 ? 0.924 3.306 16.153 1.00 94.12 220 LEU A N 1
ATOM 1820 C CA . LEU A 1 220 ? 2.244 3.855 15.834 1.00 94.12 220 LEU A CA 1
ATOM 1821 C C . LEU A 1 220 ? 3.165 3.785 17.060 1.00 94.12 220 LEU A C 1
ATOM 1823 O O . LEU A 1 220 ? 2.696 3.539 18.168 1.00 94.12 220 LEU A O 1
ATOM 1827 N N . TYR A 1 221 ? 4.463 4.053 16.894 1.00 94.75 221 TYR A N 1
ATOM 1828 C CA . TYR A 1 221 ? 5.453 3.975 17.976 1.00 94.75 221 TYR A CA 1
ATOM 1829 C C . TYR A 1 221 ? 6.209 5.285 18.169 1.00 94.75 221 TYR A C 1
ATOM 1831 O O . TYR A 1 221 ? 6.671 5.898 17.212 1.00 94.75 221 TYR A O 1
ATOM 1839 N N . ARG A 1 222 ? 6.369 5.720 19.422 1.00 92.88 222 ARG A N 1
ATOM 1840 C CA . ARG A 1 222 ? 7.017 7.001 19.745 1.00 92.88 222 ARG A CA 1
ATOM 1841 C C . ARG A 1 222 ? 8.470 7.051 19.288 1.00 92.88 222 ARG A C 1
ATOM 1843 O O . ARG A 1 222 ? 8.879 8.078 18.769 1.00 92.88 222 ARG A O 1
ATOM 1850 N N . ARG A 1 223 ? 9.208 5.940 19.417 1.00 91.12 223 ARG A N 1
ATOM 1851 C CA . ARG A 1 223 ? 10.607 5.816 18.960 1.00 91.12 223 ARG A CA 1
ATOM 1852 C C . ARG A 1 223 ? 10.766 6.138 17.472 1.00 91.12 223 ARG A C 1
ATOM 1854 O O . ARG A 1 223 ? 11.818 6.591 17.045 1.00 91.12 223 ARG A O 1
ATOM 1861 N N . SER A 1 224 ? 9.724 5.887 16.688 1.00 89.12 224 SER A N 1
ATOM 1862 C CA . SER A 1 224 ? 9.756 6.084 15.250 1.00 89.12 224 SER A CA 1
ATOM 1863 C C . SER A 1 224 ? 9.203 7.447 14.823 1.00 89.12 224 SER A C 1
ATOM 1865 O O . SER A 1 224 ? 9.372 7.845 13.672 1.00 89.12 224 SER A O 1
ATOM 1867 N N . ALA A 1 225 ? 8.552 8.177 15.731 1.00 89.56 225 ALA A N 1
ATOM 1868 C CA . ALA A 1 225 ? 7.987 9.479 15.426 1.00 89.56 225 ALA A CA 1
ATOM 1869 C C . ALA A 1 225 ? 9.090 10.521 15.183 1.00 89.56 225 ALA A C 1
ATOM 1871 O O . ALA A 1 225 ? 10.171 10.439 15.768 1.00 89.56 225 ALA A O 1
ATOM 1872 N N . CYS A 1 226 ? 8.838 11.474 14.290 1.00 88.94 226 CYS A N 1
ATOM 1873 C CA . CYS A 1 226 ? 9.668 12.664 14.151 1.00 88.94 226 CYS A CA 1
ATOM 1874 C C . CYS A 1 226 ? 9.166 13.791 15.062 1.00 88.94 226 CYS A C 1
ATOM 1876 O O . CYS A 1 226 ? 7.978 13.891 15.382 1.00 88.94 226 CYS A O 1
ATOM 1878 N N . GLU A 1 227 ? 10.073 14.667 15.458 1.00 87.75 227 GLU A N 1
ATOM 1879 C CA . GLU A 1 227 ? 9.792 15.805 16.323 1.00 87.75 227 GLU A CA 1
ATOM 1880 C C . GLU A 1 227 ? 9.024 16.896 15.578 1.00 87.75 227 GLU A C 1
ATOM 1882 O O . GLU A 1 227 ? 8.083 17.478 16.113 1.00 87.75 227 GLU A O 1
ATOM 1887 N N . ASN A 1 228 ? 9.420 17.170 14.335 1.00 85.31 228 ASN A N 1
ATOM 1888 C CA . ASN A 1 228 ? 8.908 18.279 13.537 1.00 85.31 228 ASN A CA 1
ATOM 1889 C C . ASN A 1 228 ? 9.173 18.071 12.034 1.00 85.31 228 ASN A C 1
ATOM 1891 O O . ASN A 1 228 ? 9.820 17.107 11.614 1.00 85.31 228 ASN A O 1
ATOM 1895 N N . GLN A 1 229 ? 8.680 19.010 11.223 1.00 84.62 229 GLN A N 1
ATOM 1896 C CA . GLN A 1 229 ? 8.842 19.004 9.770 1.00 84.62 229 GLN A CA 1
ATOM 1897 C C . GLN A 1 229 ? 10.306 19.025 9.322 1.00 84.62 229 GLN A C 1
ATOM 1899 O O . GLN A 1 229 ? 10.658 18.328 8.371 1.00 84.62 229 GLN A O 1
ATOM 1904 N N . THR A 1 230 ? 11.165 19.785 10.002 1.00 88.62 230 THR A N 1
ATOM 1905 C CA . THR A 1 230 ? 12.594 19.877 9.676 1.00 88.62 230 THR A CA 1
ATOM 1906 C C . THR A 1 230 ? 13.272 18.519 9.814 1.00 88.62 230 THR A C 1
ATOM 1908 O O . THR A 1 230 ? 13.988 18.085 8.909 1.00 88.62 230 THR A O 1
ATOM 1911 N N . GLU A 1 231 ? 12.997 17.800 10.904 1.00 89.19 231 GLU A N 1
ATOM 1912 C CA . GLU A 1 231 ? 13.518 16.448 11.093 1.00 89.19 231 GLU A CA 1
ATOM 1913 C C . GLU A 1 231 ? 12.967 15.480 10.034 1.00 89.19 231 GLU A C 1
ATOM 1915 O O . GLU A 1 231 ? 13.720 14.680 9.477 1.00 89.19 231 GLU A O 1
ATOM 1920 N N . ALA A 1 232 ? 11.678 15.577 9.697 1.00 86.25 232 ALA A N 1
ATOM 1921 C CA . ALA A 1 232 ? 11.075 14.745 8.658 1.00 86.25 232 ALA A CA 1
ATOM 1922 C C . ALA A 1 232 ? 11.724 14.960 7.278 1.00 86.25 232 ALA A C 1
ATOM 1924 O O . ALA A 1 232 ? 11.992 13.988 6.567 1.00 86.25 232 ALA A O 1
ATOM 1925 N N . ILE A 1 233 ? 12.037 16.209 6.913 1.00 84.00 233 ILE A N 1
ATOM 1926 C CA . ILE A 1 233 ? 12.762 16.540 5.675 1.00 84.00 233 ILE A CA 1
ATOM 1927 C C . ILE A 1 233 ? 14.170 15.937 5.703 1.00 84.00 233 ILE A C 1
ATOM 1929 O O . ILE A 1 233 ? 14.578 15.290 4.736 1.00 84.00 233 ILE A O 1
ATOM 1933 N N . ALA A 1 234 ? 14.895 16.087 6.815 1.00 88.56 234 ALA A N 1
ATOM 1934 C CA . ALA A 1 234 ? 16.238 15.530 6.968 1.00 88.56 234 ALA A CA 1
ATOM 1935 C C . ALA A 1 234 ? 16.245 13.994 6.855 1.00 88.56 234 ALA A C 1
ATOM 1937 O O . ALA A 1 234 ? 17.085 13.425 6.154 1.00 88.56 234 ALA A O 1
ATOM 1938 N N . ARG A 1 235 ? 15.276 13.310 7.479 1.00 87.44 235 ARG A N 1
ATOM 1939 C CA . ARG A 1 235 ? 15.072 11.859 7.316 1.00 87.44 235 ARG A CA 1
ATOM 1940 C C . ARG A 1 235 ? 14.754 11.494 5.863 1.00 87.44 235 ARG A C 1
ATOM 1942 O O . ARG A 1 235 ? 15.288 10.517 5.348 1.00 87.44 235 ARG A O 1
ATOM 1949 N N . GLY A 1 236 ? 13.963 12.312 5.170 1.00 83.12 236 GLY A N 1
ATOM 1950 C CA . GLY A 1 236 ? 13.668 12.139 3.747 1.00 83.12 236 GLY A CA 1
ATOM 1951 C C . GLY A 1 236 ? 14.873 12.260 2.822 1.00 83.12 236 GLY A C 1
ATOM 1952 O O . GLY A 1 236 ? 14.966 11.526 1.839 1.00 83.12 236 GLY A O 1
ATOM 1953 N N . ILE A 1 237 ? 15.818 13.147 3.132 1.00 84.69 237 ILE A N 1
ATOM 1954 C CA . ILE A 1 237 ? 17.099 13.231 2.419 1.00 84.69 237 ILE A CA 1
ATOM 1955 C C . ILE A 1 237 ? 17.902 11.946 2.651 1.00 84.69 237 ILE A C 1
ATOM 1957 O O . ILE A 1 237 ? 18.256 11.278 1.682 1.00 84.69 237 ILE A O 1
ATOM 1961 N N . LYS A 1 238 ? 18.066 11.522 3.910 1.00 87.25 238 LYS A N 1
ATOM 1962 C CA . LYS A 1 238 ? 18.784 10.280 4.253 1.00 87.25 238 LYS A CA 1
ATOM 1963 C C . LYS A 1 238 ? 18.183 9.038 3.594 1.00 87.25 238 LYS A C 1
ATOM 1965 O O . LYS A 1 238 ? 18.919 8.172 3.134 1.00 87.25 238 LYS A O 1
ATOM 1970 N N . LEU A 1 239 ? 16.855 8.948 3.505 1.00 83.38 239 LEU A N 1
ATOM 1971 C CA . LEU A 1 239 ? 16.180 7.846 2.817 1.00 83.38 239 LEU A CA 1
ATOM 1972 C C . LEU A 1 239 ? 16.421 7.843 1.305 1.00 83.38 239 LEU A C 1
ATOM 1974 O O . LEU A 1 239 ? 16.522 6.767 0.712 1.00 83.38 239 LEU A O 1
ATOM 1978 N N . ARG A 1 240 ? 16.526 9.017 0.671 1.00 82.31 240 ARG A N 1
ATOM 1979 C CA . ARG A 1 240 ? 16.898 9.118 -0.748 1.00 82.31 240 ARG A CA 1
ATOM 1980 C C . ARG A 1 240 ? 18.341 8.680 -0.971 1.00 82.31 240 ARG A C 1
ATOM 1982 O O . ARG A 1 240 ? 18.582 7.862 -1.849 1.00 82.31 240 ARG A O 1
ATOM 1989 N N . GLU A 1 241 ? 19.264 9.132 -0.129 1.00 86.56 241 GLU A N 1
ATOM 1990 C CA . GLU A 1 241 ? 20.667 8.704 -0.181 1.00 86.56 241 GLU A CA 1
ATOM 1991 C C . GLU A 1 241 ? 20.808 7.192 0.038 1.00 86.56 241 GLU A C 1
ATOM 1993 O O . GLU A 1 241 ? 21.527 6.523 -0.700 1.00 86.56 241 GLU A O 1
ATOM 1998 N N . ARG A 1 242 ? 20.075 6.635 1.012 1.00 85.62 242 ARG A N 1
ATOM 1999 C CA . ARG A 1 242 ? 20.002 5.187 1.234 1.00 85.62 242 ARG A CA 1
ATOM 2000 C C . ARG A 1 242 ? 19.448 4.461 0.012 1.00 85.62 242 ARG A C 1
ATOM 2002 O O . ARG A 1 242 ? 19.983 3.429 -0.361 1.00 85.62 242 ARG A O 1
ATOM 2009 N N . SER A 1 243 ? 18.397 4.990 -0.616 1.00 83.81 243 SER A N 1
ATOM 2010 C CA . SER A 1 243 ? 17.826 4.391 -1.830 1.00 83.81 243 SER A CA 1
ATOM 2011 C C . SER A 1 243 ? 18.830 4.354 -2.976 1.00 83.81 243 SER A C 1
ATOM 2013 O O . SER A 1 243 ? 18.870 3.366 -3.697 1.00 83.81 243 SER A O 1
ATOM 2015 N N . GLU A 1 244 ? 19.653 5.395 -3.128 1.00 86.62 244 GLU A N 1
ATOM 2016 C CA . GLU A 1 244 ? 20.720 5.372 -4.130 1.00 86.62 244 GLU A CA 1
ATOM 2017 C C . GLU A 1 244 ? 21.819 4.366 -3.791 1.00 86.62 244 GLU A C 1
ATOM 2019 O O . GLU A 1 244 ? 22.255 3.621 -4.662 1.00 86.62 244 GLU A O 1
ATOM 2024 N N . ARG A 1 245 ? 22.224 4.256 -2.521 1.00 88.94 245 ARG A N 1
ATOM 2025 C CA . ARG A 1 245 ? 23.170 3.207 -2.107 1.00 88.94 245 ARG A CA 1
ATOM 2026 C C . ARG A 1 245 ? 22.614 1.802 -2.352 1.00 88.94 245 ARG A C 1
ATOM 2028 O O . ARG A 1 245 ? 23.332 0.964 -2.884 1.00 88.94 245 ARG A O 1
ATOM 2035 N N . GLU A 1 246 ? 21.343 1.564 -2.021 1.00 88.19 246 GLU A N 1
ATOM 2036 C CA . GLU A 1 246 ? 20.642 0.301 -2.303 1.00 88.19 246 GLU A CA 1
ATOM 2037 C C . GLU A 1 246 ? 20.590 0.012 -3.814 1.00 88.19 246 GLU A C 1
ATOM 2039 O O . GLU A 1 246 ? 20.766 -1.135 -4.214 1.00 88.19 246 GLU A O 1
ATOM 2044 N N . TYR A 1 247 ? 20.382 1.032 -4.656 1.00 88.56 247 TYR A N 1
ATOM 2045 C CA . TYR A 1 247 ? 20.388 0.902 -6.117 1.00 88.56 247 TYR A CA 1
ATOM 2046 C C . TYR A 1 247 ? 21.777 0.569 -6.675 1.00 88.56 247 TYR A C 1
ATOM 2048 O O . TYR A 1 247 ? 21.897 -0.344 -7.490 1.00 88.56 247 TYR A O 1
ATOM 2056 N N . LEU A 1 248 ? 22.825 1.268 -6.233 1.00 90.69 248 LEU A N 1
ATOM 2057 C CA . LEU A 1 248 ? 24.200 0.985 -6.655 1.00 90.69 248 LEU A CA 1
ATOM 2058 C C . LEU A 1 248 ? 24.620 -0.425 -6.235 1.00 90.69 248 LEU A C 1
ATOM 2060 O O . LEU A 1 248 ? 25.093 -1.199 -7.061 1.00 90.69 248 LEU A O 1
ATOM 2064 N N . ALA A 1 249 ? 24.343 -0.801 -4.986 1.00 91.12 249 ALA A N 1
ATOM 2065 C CA . ALA A 1 249 ? 24.631 -2.141 -4.496 1.00 91.12 249 ALA A CA 1
ATOM 2066 C C . ALA A 1 249 ? 23.876 -3.223 -5.278 1.00 91.12 249 ALA A C 1
ATOM 2068 O O . ALA A 1 249 ? 24.449 -4.252 -5.626 1.00 91.12 249 ALA A O 1
ATOM 2069 N N . TYR A 1 250 ? 22.613 -2.962 -5.621 1.00 91.25 250 TYR A N 1
ATOM 2070 C CA . TYR A 1 250 ? 21.813 -3.817 -6.492 1.00 91.25 250 TYR A CA 1
ATOM 2071 C C . TYR A 1 250 ? 22.440 -4.021 -7.880 1.00 91.25 250 TYR A C 1
ATOM 2073 O O . TYR A 1 250 ? 22.434 -5.148 -8.376 1.00 91.25 250 TYR A O 1
ATOM 2081 N N . LEU A 1 251 ? 22.989 -2.969 -8.498 1.00 91.00 251 LEU A N 1
ATOM 2082 C CA . LEU A 1 251 ? 23.683 -3.087 -9.784 1.00 91.00 251 LEU A CA 1
ATOM 2083 C C . LEU A 1 251 ? 24.987 -3.879 -9.668 1.00 91.00 251 LEU A C 1
ATOM 2085 O O . LEU A 1 251 ? 25.279 -4.693 -10.541 1.00 91.00 251 LEU A O 1
ATOM 2089 N N . ASP A 1 252 ? 25.726 -3.678 -8.578 1.00 90.62 252 ASP A N 1
ATOM 2090 C CA . ASP A 1 252 ? 27.010 -4.341 -8.327 1.00 90.62 252 ASP A CA 1
ATOM 2091 C C . ASP A 1 252 ? 26.854 -5.769 -7.768 1.00 90.62 252 ASP A C 1
ATOM 2093 O O . ASP A 1 252 ? 27.840 -6.486 -7.593 1.00 90.62 252 ASP A O 1
ATOM 2097 N N . GLY A 1 253 ? 25.624 -6.200 -7.465 1.00 87.88 253 GLY A N 1
ATOM 2098 C CA . GLY A 1 253 ? 25.345 -7.495 -6.842 1.00 87.88 253 GLY A CA 1
ATOM 2099 C C . GLY A 1 253 ? 25.848 -7.604 -5.397 1.00 87.88 253 GLY A C 1
ATOM 2100 O O . GLY A 1 253 ? 26.166 -8.701 -4.941 1.00 87.88 253 GLY A O 1
ATOM 2101 N N . THR A 1 254 ? 25.939 -6.480 -4.683 1.00 88.06 254 THR A N 1
ATOM 2102 C CA . THR A 1 254 ? 26.382 -6.403 -3.283 1.00 88.06 254 THR A CA 1
ATOM 2103 C C . THR A 1 254 ? 25.208 -6.192 -2.323 1.00 88.06 254 THR A C 1
ATOM 2105 O O . THR A 1 254 ? 24.117 -5.775 -2.716 1.00 88.06 254 THR A O 1
ATOM 2108 N N . GLU A 1 255 ? 25.414 -6.510 -1.044 1.00 77.81 255 GLU A N 1
ATOM 2109 C CA . GLU A 1 255 ? 24.405 -6.330 0.004 1.00 77.81 255 GLU A CA 1
ATOM 2110 C C . GLU A 1 255 ? 24.652 -5.043 0.801 1.00 77.81 255 GLU A C 1
ATOM 2112 O O . GLU A 1 255 ? 25.788 -4.695 1.125 1.00 77.81 255 GLU A O 1
ATOM 2117 N N . THR A 1 256 ? 23.568 -4.350 1.154 1.00 73.69 256 THR A N 1
ATOM 2118 C CA . THR A 1 256 ? 23.590 -3.187 2.050 1.00 73.69 256 THR A CA 1
ATOM 2119 C C . THR A 1 256 ? 22.700 -3.457 3.252 1.00 73.69 256 THR A C 1
ATOM 2121 O O . THR A 1 256 ? 21.482 -3.564 3.092 1.00 73.69 256 THR A O 1
ATOM 2124 N N . ASP A 1 257 ? 23.286 -3.485 4.446 1.00 65.56 257 ASP A N 1
ATOM 2125 C CA . ASP A 1 257 ? 22.541 -3.554 5.702 1.00 65.56 257 ASP A CA 1
ATOM 2126 C C . ASP A 1 257 ? 22.656 -2.226 6.456 1.00 65.56 257 ASP A C 1
ATOM 2128 O O . ASP A 1 257 ? 23.635 -1.943 7.143 1.00 65.56 257 ASP A O 1
ATOM 2132 N N . GLU A 1 258 ? 21.619 -1.395 6.337 1.00 67.56 258 GLU A N 1
ATOM 2133 C CA . GLU A 1 258 ? 21.447 -0.208 7.176 1.00 67.56 258 GLU A CA 1
ATOM 2134 C C . GLU A 1 258 ? 20.356 -0.467 8.218 1.00 67.56 258 GLU A C 1
ATOM 2136 O O . GLU A 1 258 ? 19.152 -0.377 7.947 1.00 67.56 258 GLU A O 1
ATOM 2141 N N . VAL A 1 259 ? 20.793 -0.785 9.438 1.00 66.44 259 VAL A N 1
ATOM 2142 C CA . VAL A 1 259 ? 19.917 -0.949 10.601 1.00 66.44 259 VAL A CA 1
ATOM 2143 C C . VAL A 1 259 ? 19.766 0.400 11.294 1.00 66.44 259 VAL A C 1
ATOM 2145 O O . VAL A 1 259 ? 20.740 0.971 11.779 1.00 66.44 259 VAL A O 1
ATOM 2148 N N . SER A 1 260 ? 18.533 0.904 11.378 1.00 75.88 260 SER A N 1
ATOM 2149 C CA . SER A 1 260 ? 18.222 2.040 12.244 1.00 75.88 260 SER A CA 1
ATOM 2150 C C . SER A 1 260 ? 17.506 1.569 13.504 1.00 75.88 260 SER A C 1
ATOM 2152 O O . SER A 1 260 ? 16.524 0.831 13.449 1.00 75.88 260 SER A O 1
ATOM 2154 N N . ASP A 1 261 ? 17.983 2.065 14.639 1.00 80.50 261 ASP A N 1
ATOM 2155 C CA . ASP A 1 261 ? 17.397 1.922 15.972 1.00 80.50 261 ASP A CA 1
ATOM 2156 C C . ASP A 1 261 ? 15.910 2.305 16.059 1.00 80.50 261 ASP A C 1
ATOM 2158 O O . ASP A 1 261 ? 15.181 1.781 16.901 1.00 80.50 261 ASP A O 1
ATOM 2162 N N . ARG A 1 262 ? 15.435 3.191 15.175 1.00 87.00 262 ARG A N 1
ATOM 2163 C CA . ARG A 1 262 ? 14.041 3.654 15.139 1.00 87.00 262 ARG A CA 1
ATOM 2164 C C . ARG A 1 262 ? 13.062 2.667 14.513 1.00 87.00 262 ARG A C 1
ATOM 2166 O O . ARG A 1 262 ? 11.857 2.801 14.727 1.00 87.00 262 ARG A O 1
ATOM 2173 N N . VAL A 1 263 ? 13.561 1.684 13.764 1.00 87.19 263 VAL A N 1
ATOM 2174 C CA . VAL A 1 263 ? 12.734 0.729 13.021 1.00 87.19 263 VAL A CA 1
ATOM 2175 C C . VAL A 1 263 ? 11.961 -0.158 13.990 1.00 87.19 263 VAL A C 1
ATOM 2177 O O . VAL A 1 263 ? 12.508 -0.721 14.938 1.00 87.19 263 VAL A O 1
ATOM 2180 N N . ILE A 1 264 ? 10.661 -0.291 13.755 1.00 90.75 264 ILE A N 1
ATOM 2181 C CA . ILE A 1 264 ? 9.801 -1.231 14.468 1.00 90.75 264 ILE A CA 1
ATOM 2182 C C . ILE A 1 264 ? 9.813 -2.554 13.717 1.00 90.75 264 ILE A C 1
ATOM 2184 O O . ILE A 1 264 ? 9.515 -2.599 12.520 1.00 90.75 264 ILE A O 1
ATOM 2188 N N . SER A 1 265 ? 10.153 -3.636 14.416 1.00 88.88 265 SER A N 1
ATOM 2189 C CA . SER A 1 265 ? 10.156 -4.977 13.828 1.00 88.88 265 SER A CA 1
ATOM 2190 C C . SER A 1 265 ? 8.738 -5.547 13.721 1.00 88.88 265 SER A C 1
ATOM 2192 O O . SER A 1 265 ? 7.845 -5.208 14.499 1.00 88.88 265 SER A O 1
ATOM 2194 N N . LEU A 1 266 ? 8.527 -6.469 12.776 1.00 88.44 266 LEU A N 1
ATOM 2195 C CA . LEU A 1 266 ? 7.240 -7.159 12.642 1.00 88.44 266 LEU A CA 1
ATOM 2196 C C . LEU A 1 266 ? 6.899 -7.955 13.905 1.00 88.44 266 LEU A C 1
ATOM 2198 O O . LEU A 1 266 ? 5.739 -8.009 14.306 1.00 88.44 266 LEU A O 1
ATOM 2202 N N . TYR A 1 267 ? 7.915 -8.570 14.514 1.00 89.50 267 TYR A N 1
ATOM 2203 C CA . TYR A 1 267 ? 7.775 -9.342 15.742 1.00 89.50 267 TYR A CA 1
ATOM 2204 C C . TYR A 1 267 ? 7.281 -8.466 16.899 1.00 89.50 267 TYR A C 1
ATOM 2206 O O . TYR A 1 267 ? 6.282 -8.808 17.529 1.00 89.50 267 TYR A O 1
ATOM 2214 N N . GLU A 1 268 ? 7.919 -7.307 17.111 1.00 93.25 268 GLU A N 1
ATOM 2215 C CA . GLU A 1 268 ? 7.529 -6.337 18.145 1.00 93.25 268 GLU A CA 1
ATOM 2216 C C . GLU A 1 268 ? 6.056 -5.934 17.993 1.00 93.25 268 GLU A C 1
ATOM 2218 O O . GLU A 1 268 ? 5.264 -6.101 18.922 1.00 93.25 268 GLU A O 1
ATOM 2223 N N . LEU A 1 269 ? 5.653 -5.503 16.792 1.00 94.06 269 LEU A N 1
ATOM 2224 C CA . LEU A 1 269 ? 4.267 -5.116 16.527 1.00 94.06 269 LEU A CA 1
ATOM 2225 C C . LEU A 1 269 ? 3.282 -6.272 16.744 1.00 94.06 269 LEU A C 1
ATOM 2227 O O . LEU A 1 269 ? 2.195 -6.075 17.288 1.00 94.06 269 LEU A O 1
ATOM 2231 N N . LYS A 1 270 ? 3.619 -7.486 16.303 1.00 92.81 270 LYS A N 1
ATOM 2232 C CA . LYS A 1 270 ? 2.713 -8.634 16.419 1.00 92.81 270 LYS A CA 1
ATOM 2233 C C . LYS A 1 270 ? 2.503 -9.079 17.859 1.00 92.81 270 LYS A C 1
ATOM 2235 O O . LYS A 1 270 ? 1.366 -9.405 18.202 1.00 92.81 270 LYS A O 1
ATOM 2240 N N . GLU A 1 271 ? 3.539 -9.073 18.693 1.00 95.06 271 GLU A N 1
ATOM 2241 C CA . GLU A 1 271 ? 3.384 -9.380 20.119 1.00 95.06 271 GLU A CA 1
ATOM 2242 C C . GLU A 1 271 ? 2.549 -8.306 20.836 1.00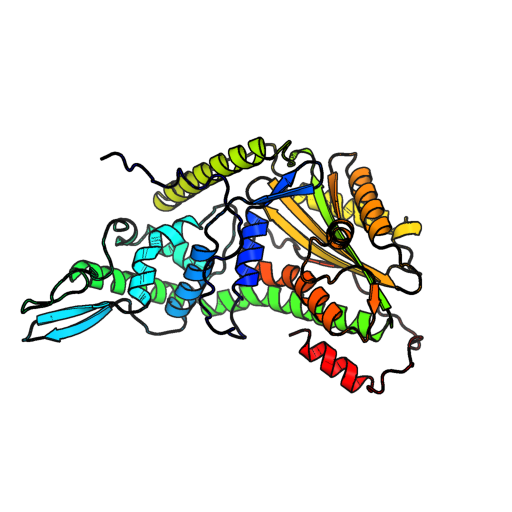 95.06 271 GLU A C 1
ATOM 2244 O O . GLU A 1 271 ? 1.651 -8.643 21.618 1.00 95.06 271 GLU A O 1
ATOM 2249 N N . ASP A 1 272 ? 2.727 -7.029 20.485 1.00 96.88 272 ASP A N 1
ATOM 2250 C CA . ASP A 1 272 ? 1.898 -5.936 21.007 1.00 96.88 272 ASP A CA 1
ATOM 2251 C C . ASP A 1 272 ? 0.422 -6.082 20.586 1.00 96.88 272 ASP A C 1
ATOM 2253 O O . ASP A 1 272 ? -0.484 -6.001 21.420 1.00 96.88 272 ASP A O 1
ATOM 2257 N N . LEU A 1 273 ? 0.151 -6.373 19.307 1.00 95.75 273 LEU A N 1
ATOM 2258 C CA . LEU A 1 273 ? -1.207 -6.599 18.795 1.00 95.75 273 LEU A CA 1
ATOM 2259 C C . LEU A 1 273 ? -1.865 -7.840 19.407 1.00 95.75 273 LEU A C 1
ATOM 2261 O O . LEU A 1 273 ? -3.052 -7.823 19.742 1.00 95.75 273 LEU A O 1
ATOM 2265 N N . LYS A 1 274 ? -1.112 -8.927 19.574 1.00 94.56 274 LYS A N 1
ATOM 2266 C CA . LYS A 1 274 ? -1.581 -10.151 20.234 1.00 94.56 274 LYS A CA 1
ATOM 2267 C C . LYS A 1 274 ? -1.997 -9.857 21.672 1.00 94.56 274 LYS A C 1
ATOM 2269 O O . LYS A 1 274 ? -3.092 -10.253 22.079 1.00 94.56 274 LYS A O 1
ATOM 2274 N N . THR A 1 275 ? -1.180 -9.112 22.412 1.00 95.81 275 THR A N 1
ATOM 2275 C CA . THR A 1 275 ? -1.498 -8.671 23.777 1.00 95.81 275 THR A CA 1
ATOM 2276 C C . THR A 1 275 ? -2.727 -7.763 23.792 1.00 95.81 275 THR A C 1
ATOM 2278 O O . THR A 1 275 ? -3.653 -7.988 24.577 1.00 95.81 275 THR A O 1
ATOM 2281 N N . PHE A 1 276 ? -2.801 -6.804 22.865 1.00 96.25 276 PHE A N 1
ATOM 2282 C CA . PHE A 1 276 ? -3.946 -5.911 22.694 1.00 96.25 276 PHE A CA 1
ATOM 2283 C C . PHE A 1 276 ? -5.253 -6.692 22.503 1.00 96.25 276 PHE A C 1
ATOM 2285 O O . PHE A 1 276 ? -6.205 -6.488 23.256 1.00 96.25 276 PHE A O 1
ATOM 2292 N N . PHE A 1 277 ? -5.310 -7.629 21.551 1.00 93.44 277 PHE A N 1
ATOM 2293 C CA . PHE A 1 277 ? -6.534 -8.381 21.254 1.00 93.44 277 PHE A CA 1
ATOM 2294 C C . PHE A 1 277 ? -6.881 -9.439 22.305 1.00 93.44 277 PHE A C 1
ATOM 2296 O O . PHE A 1 277 ? -8.062 -9.737 22.504 1.00 93.44 277 PHE A O 1
ATOM 2303 N N . ASN A 1 278 ? -5.895 -10.015 22.995 1.00 91.69 278 ASN A N 1
ATOM 2304 C CA . ASN A 1 278 ? -6.155 -10.923 24.113 1.00 91.69 278 ASN A CA 1
ATOM 2305 C C . ASN A 1 278 ? -6.798 -10.178 25.287 1.00 91.69 278 ASN A C 1
ATOM 2307 O O . ASN A 1 278 ? -7.809 -10.634 25.829 1.00 91.69 278 ASN A O 1
ATOM 2311 N N . ASN A 1 279 ? -6.278 -8.997 25.615 1.00 92.19 279 ASN A N 1
ATOM 2312 C CA . ASN A 1 279 ? -6.770 -8.203 26.735 1.00 92.19 279 ASN A CA 1
ATOM 2313 C C . ASN A 1 279 ? -8.069 -7.453 26.390 1.00 92.19 279 ASN A C 1
ATOM 2315 O O . ASN A 1 279 ? -8.922 -7.286 27.264 1.00 92.19 279 ASN A O 1
ATOM 2319 N N . ALA A 1 280 ? -8.282 -7.090 25.119 1.00 89.50 280 ALA A N 1
ATOM 2320 C CA . ALA A 1 280 ? -9.507 -6.450 24.632 1.00 89.50 280 ALA A CA 1
ATOM 2321 C C . ALA A 1 280 ? -10.779 -7.239 24.991 1.00 89.50 280 ALA A C 1
ATOM 2323 O O . ALA A 1 280 ? -11.817 -6.643 25.281 1.00 89.50 280 ALA A O 1
ATOM 2324 N N . ARG A 1 281 ? -10.692 -8.577 25.064 1.00 84.19 281 ARG A N 1
ATOM 2325 C CA . ARG A 1 281 ? -11.807 -9.469 25.449 1.00 84.19 281 ARG A CA 1
ATOM 2326 C C . ARG A 1 281 ? -12.360 -9.185 26.848 1.00 84.19 281 ARG A C 1
ATOM 2328 O O . ARG A 1 281 ? -13.519 -9.494 27.108 1.00 84.19 281 ARG A O 1
ATOM 2335 N N . HIS A 1 282 ? -11.549 -8.589 27.718 1.00 89.12 282 HIS A N 1
ATOM 2336 C CA . HIS A 1 282 ? -11.894 -8.250 29.099 1.00 89.12 282 HIS A CA 1
ATOM 2337 C C . HIS A 1 282 ? -12.200 -6.755 29.277 1.00 89.12 282 HIS A C 1
ATOM 2339 O O . HIS A 1 282 ? -12.278 -6.266 30.401 1.00 89.12 282 HIS A O 1
ATOM 2345 N N . LYS A 1 283 ? -12.384 -6.005 28.180 1.00 92.62 283 LYS A N 1
ATOM 2346 C CA . LYS A 1 283 ? -12.669 -4.564 28.202 1.00 92.62 283 LYS A CA 1
ATOM 2347 C C . LYS A 1 283 ? -14.041 -4.263 27.582 1.00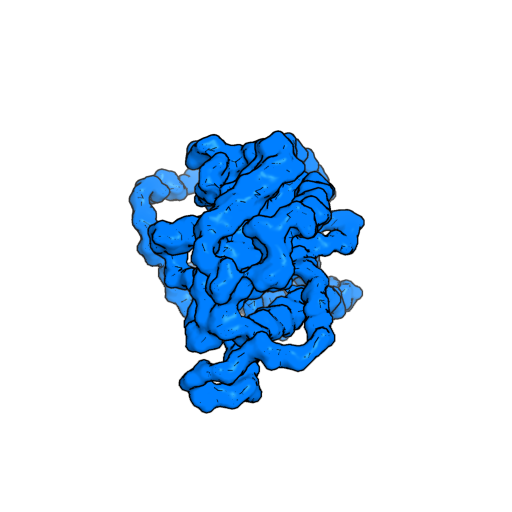 92.62 283 LYS A C 1
ATOM 2349 O O . LYS A 1 283 ? -14.106 -3.691 26.493 1.00 92.62 283 LYS A O 1
ATOM 2354 N N . PRO A 1 284 ? -15.153 -4.605 28.264 1.00 92.56 284 PRO A N 1
ATOM 2355 C CA . PRO A 1 284 ? -16.506 -4.464 27.716 1.00 92.56 284 PRO A CA 1
ATOM 2356 C C . PRO A 1 284 ? -16.906 -3.011 27.427 1.00 92.56 284 PRO A C 1
ATOM 2358 O O . PRO A 1 284 ? -17.780 -2.771 26.595 1.00 92.56 284 PRO A O 1
ATOM 2361 N N . SER A 1 285 ? -16.253 -2.029 28.060 1.00 93.00 285 SER A N 1
ATOM 2362 C CA . SER A 1 285 ? -16.480 -0.611 27.760 1.00 93.00 285 SER A CA 1
ATOM 2363 C C . SER A 1 285 ? -16.105 -0.237 26.327 1.00 93.00 285 SER A C 1
ATOM 2365 O O . SER A 1 285 ? -16.767 0.615 25.746 1.00 93.00 285 SER A O 1
ATOM 2367 N N . LEU A 1 286 ? -15.104 -0.903 25.742 1.00 95.00 286 LEU A N 1
ATOM 2368 C CA . LEU A 1 286 ? -14.738 -0.733 24.337 1.00 95.00 286 LEU A CA 1
ATOM 2369 C C . LEU A 1 286 ? -15.266 -1.890 23.495 1.00 95.00 286 LEU A C 1
ATOM 2371 O O . LEU A 1 286 ? -16.026 -1.654 22.575 1.00 95.00 286 LEU A O 1
ATOM 2375 N N . PHE A 1 287 ? -14.971 -3.139 23.851 1.00 95.31 287 PHE A N 1
ATOM 2376 C CA . PHE A 1 287 ? -15.193 -4.307 22.987 1.00 95.31 287 PHE A CA 1
ATOM 2377 C C . PHE A 1 287 ? -16.328 -5.227 23.470 1.00 95.31 287 PHE A C 1
ATOM 2379 O O . PHE A 1 287 ? -16.298 -6.441 23.259 1.00 95.31 287 PHE A O 1
ATOM 2386 N N . GLY A 1 288 ? -17.324 -4.670 24.166 1.00 93.69 288 GLY A N 1
ATOM 2387 C CA . GLY A 1 288 ? -18.489 -5.418 24.647 1.00 93.69 288 GLY A CA 1
ATOM 2388 C C . GLY A 1 288 ? -19.296 -6.031 23.499 1.00 93.69 288 GLY A C 1
ATOM 2389 O O . GLY A 1 288 ? -19.544 -5.369 22.496 1.00 93.69 288 GLY A O 1
ATOM 2390 N N . LYS A 1 289 ? -19.716 -7.296 23.636 1.00 90.31 289 LYS A N 1
ATOM 2391 C CA . LYS A 1 289 ? -20.442 -8.058 22.590 1.00 90.31 289 LYS A CA 1
ATOM 2392 C C . LYS A 1 289 ? -21.814 -7.466 22.232 1.00 90.31 289 LYS A C 1
ATOM 2394 O O . LYS A 1 289 ? -22.377 -7.779 21.183 1.00 90.31 289 LYS A O 1
ATOM 2399 N N . ASP A 1 290 ? -22.362 -6.654 23.128 1.00 90.75 290 ASP A N 1
ATOM 2400 C CA . ASP A 1 290 ? -23.568 -5.854 22.944 1.00 90.75 290 ASP A CA 1
ATOM 2401 C C . ASP A 1 290 ? -23.406 -4.853 21.794 1.00 90.75 290 ASP A C 1
ATOM 2403 O O . ASP A 1 290 ? -24.325 -4.729 20.986 1.00 90.75 290 ASP A O 1
ATOM 2407 N N . LYS A 1 291 ? -22.222 -4.245 21.649 1.00 93.25 291 LYS A N 1
ATOM 2408 C CA . LYS A 1 291 ? -21.956 -3.144 20.710 1.00 93.25 291 LYS A CA 1
ATOM 2409 C C . LYS A 1 291 ? -20.886 -3.432 19.663 1.00 93.25 291 LYS A C 1
ATOM 2411 O O . LYS A 1 291 ? -21.014 -2.966 18.539 1.00 93.25 291 LYS A O 1
ATOM 2416 N N . PHE A 1 292 ? -19.831 -4.160 20.003 1.00 94.94 292 PHE A N 1
ATOM 2417 C CA . PHE A 1 292 ? -18.715 -4.439 19.108 1.00 94.94 292 PHE A CA 1
ATOM 2418 C C . PHE A 1 292 ? -19.087 -5.569 18.149 1.00 94.94 292 PHE A C 1
ATOM 2420 O O . PHE A 1 292 ? -19.533 -6.633 18.584 1.00 94.94 292 PHE A O 1
ATOM 2427 N N . ILE A 1 293 ? -18.927 -5.319 16.850 1.00 93.81 293 ILE A N 1
ATOM 2428 C CA . ILE A 1 293 ? -19.219 -6.287 15.791 1.00 93.81 293 ILE A CA 1
ATOM 2429 C C . ILE A 1 293 ? -17.949 -7.079 15.494 1.00 93.81 293 ILE A C 1
ATOM 2431 O O . ILE A 1 293 ? -17.895 -8.277 15.767 1.00 93.81 293 ILE A O 1
ATOM 2435 N N . ASP A 1 294 ? -16.937 -6.409 14.940 1.00 93.69 294 ASP A N 1
ATOM 2436 C CA . ASP A 1 294 ? -15.652 -7.006 14.577 1.00 93.69 294 ASP A CA 1
ATOM 2437 C C . ASP A 1 294 ? -14.632 -5.915 14.190 1.00 93.69 294 ASP A C 1
ATOM 2439 O O . ASP A 1 294 ? -14.913 -4.717 14.276 1.00 93.69 294 ASP A O 1
ATOM 2443 N N . TYR A 1 295 ? -13.448 -6.319 13.736 1.00 94.50 295 TYR A N 1
ATOM 2444 C CA . TYR A 1 295 ? -12.424 -5.448 13.174 1.00 94.50 295 TYR A CA 1
ATOM 2445 C C . TYR A 1 295 ? -11.856 -5.996 11.862 1.00 94.50 295 TYR A C 1
ATOM 2447 O O . TYR A 1 295 ? -11.833 -7.204 11.612 1.00 94.50 295 TYR A O 1
ATOM 2455 N N . PHE A 1 296 ? -11.328 -5.084 11.053 1.00 93.56 296 PHE A N 1
ATOM 2456 C CA . PHE A 1 296 ? -10.530 -5.380 9.874 1.00 93.56 296 PHE A CA 1
ATOM 2457 C C . PHE A 1 296 ? -9.365 -4.391 9.796 1.00 93.56 296 PHE A C 1
ATOM 2459 O O . PHE A 1 296 ? -9.539 -3.204 10.048 1.00 93.56 296 PHE A O 1
ATOM 2466 N N . GLY A 1 297 ? -8.170 -4.857 9.468 1.00 92.56 297 GLY A N 1
ATOM 2467 C CA . GLY A 1 297 ? -6.970 -4.032 9.471 1.00 92.56 297 GLY A CA 1
ATOM 2468 C C . GLY A 1 297 ? -5.820 -4.650 8.694 1.00 92.56 297 GLY A C 1
ATOM 2469 O O . GLY A 1 297 ? -5.913 -5.764 8.168 1.00 92.56 297 GLY A O 1
ATOM 2470 N N . ARG A 1 298 ? -4.713 -3.919 8.632 1.00 90.69 298 ARG A N 1
ATOM 2471 C CA . ARG A 1 298 ? -3.492 -4.322 7.938 1.00 90.69 298 ARG A CA 1
ATOM 2472 C C . ARG A 1 298 ? -2.267 -3.880 8.726 1.00 90.69 298 ARG A C 1
ATOM 2474 O O . ARG A 1 298 ? -2.214 -2.765 9.232 1.00 90.69 298 ARG A O 1
ATOM 2481 N N . ILE A 1 299 ? -1.268 -4.752 8.772 1.00 90.88 299 ILE A N 1
ATOM 2482 C CA . ILE A 1 299 ? 0.097 -4.375 9.116 1.00 90.88 299 ILE A CA 1
ATOM 2483 C C . ILE A 1 299 ? 0.737 -3.732 7.884 1.00 90.88 299 ILE A C 1
ATOM 2485 O O . ILE A 1 299 ? 0.895 -4.365 6.836 1.00 90.88 299 ILE A O 1
ATOM 2489 N N . GLU A 1 300 ? 1.089 -2.467 8.021 1.00 86.56 300 GLU A N 1
ATOM 2490 C CA . GLU A 1 300 ? 1.768 -1.660 7.020 1.00 86.56 300 GLU A CA 1
ATOM 2491 C C . GLU A 1 300 ? 3.253 -1.522 7.360 1.00 86.56 300 GLU A C 1
ATOM 2493 O O . GLU A 1 300 ? 3.698 -1.867 8.457 1.00 86.56 300 GLU A O 1
ATOM 2498 N N . TYR A 1 301 ? 4.028 -1.047 6.392 1.00 83.81 301 TYR A N 1
ATOM 2499 C CA . TYR A 1 301 ? 5.461 -0.839 6.529 1.00 83.81 301 TYR A CA 1
ATOM 2500 C C . TYR A 1 301 ? 5.857 0.453 5.841 1.00 83.81 301 TYR A C 1
ATOM 2502 O O . TYR A 1 301 ? 5.405 0.728 4.728 1.00 83.81 301 TYR A O 1
ATOM 2510 N N . SER A 1 302 ? 6.726 1.208 6.495 1.00 82.19 302 SER A N 1
ATOM 2511 C CA . SER A 1 302 ? 7.363 2.392 5.935 1.00 82.19 302 SER A CA 1
ATOM 2512 C C . SER A 1 302 ? 8.876 2.222 5.994 1.00 82.19 302 SER A C 1
ATOM 2514 O O . SER A 1 302 ? 9.400 1.683 6.970 1.00 82.19 302 SER A O 1
ATOM 2516 N N . ARG A 1 303 ? 9.590 2.710 4.975 1.00 80.31 303 ARG A N 1
ATOM 2517 C CA . ARG A 1 303 ? 11.054 2.548 4.875 1.00 80.31 303 ARG A CA 1
ATOM 2518 C C . ARG A 1 303 ? 11.817 3.263 5.997 1.00 80.31 303 ARG A C 1
ATOM 2520 O O . ARG A 1 303 ? 12.880 2.793 6.378 1.00 80.31 303 ARG A O 1
ATOM 2527 N N . ASP A 1 304 ? 11.266 4.352 6.546 1.00 82.75 304 ASP A N 1
ATOM 2528 C CA . ASP A 1 304 ? 11.871 5.091 7.673 1.00 82.75 304 ASP A CA 1
ATOM 2529 C C . ASP A 1 304 ? 11.727 4.345 9.008 1.00 82.75 304 ASP A C 1
ATOM 2531 O O . ASP A 1 304 ? 12.670 4.229 9.787 1.00 82.75 304 ASP A O 1
ATOM 2535 N N . VAL A 1 305 ? 10.514 3.857 9.286 1.00 82.62 305 VAL A N 1
ATOM 2536 C CA . VAL A 1 305 ? 10.084 3.498 10.648 1.00 82.62 305 VAL A CA 1
ATOM 2537 C C . VAL A 1 305 ? 9.758 2.021 10.838 1.00 82.62 305 VAL A C 1
ATOM 2539 O O . VAL A 1 305 ? 9.512 1.588 11.960 1.00 82.62 305 VAL A O 1
ATOM 2542 N N . GLY A 1 306 ? 9.755 1.221 9.776 1.00 87.56 306 GLY A N 1
ATOM 2543 C CA . GLY A 1 306 ? 9.357 -0.178 9.844 1.00 87.56 306 GLY A CA 1
ATOM 2544 C C . GLY A 1 306 ? 7.845 -0.366 9.942 1.00 87.56 306 GLY A C 1
ATOM 2545 O O . GLY A 1 306 ? 7.070 0.298 9.247 1.00 87.56 306 GLY A O 1
ATOM 2546 N N . TYR A 1 307 ? 7.422 -1.324 10.768 1.00 89.69 307 TYR A N 1
ATOM 2547 C CA . TYR A 1 307 ? 6.046 -1.813 10.792 1.00 89.69 307 TYR A CA 1
ATOM 2548 C C . TYR A 1 307 ? 5.110 -1.006 11.700 1.00 89.69 307 TYR A C 1
ATOM 2550 O O . TYR A 1 307 ? 5.456 -0.619 12.812 1.00 89.69 307 TYR A O 1
ATOM 2558 N N . HIS A 1 308 ? 3.874 -0.821 11.242 1.00 91.94 308 HIS A N 1
ATOM 2559 C CA . HIS A 1 308 ? 2.773 -0.228 12.006 1.00 91.94 308 HIS A CA 1
ATOM 2560 C C . HIS A 1 308 ? 1.443 -0.886 11.613 1.00 91.94 308 HIS A C 1
ATOM 2562 O O . HIS A 1 308 ? 1.403 -1.681 10.676 1.00 91.94 308 HIS A O 1
ATOM 2568 N N . ALA A 1 309 ? 0.348 -0.613 12.329 1.00 92.94 309 ALA A N 1
ATOM 2569 C CA . ALA A 1 309 ? -0.943 -1.250 12.045 1.00 92.94 309 ALA A CA 1
ATOM 2570 C C . ALA A 1 309 ? -2.053 -0.228 11.806 1.00 92.94 309 ALA A C 1
ATOM 2572 O O . ALA A 1 309 ? -2.304 0.631 12.647 1.00 92.94 309 ALA A O 1
ATOM 2573 N N . HIS A 1 310 ? -2.764 -0.362 10.690 1.00 93.19 310 HIS A N 1
ATOM 2574 C CA . HIS A 1 310 ? -3.983 0.387 10.390 1.00 93.19 310 HIS A CA 1
ATOM 2575 C C . HIS A 1 310 ? -5.193 -0.498 10.701 1.00 93.19 310 HIS A C 1
ATOM 2577 O O . HIS A 1 310 ? -5.308 -1.608 10.180 1.00 93.19 310 HIS A O 1
ATOM 2583 N N . MET A 1 311 ? -6.074 -0.036 11.585 1.00 94.94 311 MET A N 1
ATOM 2584 C CA . MET A 1 311 ? -7.171 -0.815 12.149 1.00 94.94 311 MET A CA 1
ATOM 2585 C C . MET A 1 311 ? -8.515 -0.091 12.024 1.00 94.94 311 MET A C 1
ATOM 2587 O O . MET A 1 311 ? -8.720 0.964 12.621 1.00 94.94 311 MET A O 1
ATOM 2591 N N . CYS A 1 312 ? -9.471 -0.730 11.353 1.00 95.81 312 CYS A N 1
ATOM 2592 C CA . CYS A 1 312 ? -10.881 -0.359 11.363 1.00 95.81 312 CYS A CA 1
ATOM 2593 C C . CYS A 1 312 ? -11.669 -1.272 12.314 1.00 95.81 312 CYS A C 1
ATOM 2595 O O . CYS A 1 312 ? -11.659 -2.497 12.185 1.00 95.81 312 CYS A O 1
ATOM 2597 N N . PHE A 1 313 ? -12.394 -0.672 13.249 1.00 96.62 313 PHE A N 1
ATOM 2598 C CA . PHE A 1 313 ? -13.283 -1.329 14.200 1.00 96.62 313 PHE A CA 1
ATOM 2599 C C . PHE A 1 313 ? -14.738 -0.994 13.868 1.00 96.62 313 PHE A C 1
ATOM 2601 O O . PHE A 1 313 ? -15.078 0.165 13.622 1.00 96.62 313 PHE A O 1
ATOM 2608 N N . PHE A 1 314 ? -15.602 -2.004 13.904 1.00 96.31 314 PHE A N 1
ATOM 2609 C CA . PHE A 1 314 ? -17.012 -1.902 13.546 1.00 96.31 314 PHE A CA 1
ATOM 2610 C C . PHE A 1 314 ? -17.887 -2.145 14.772 1.00 96.31 314 PHE A C 1
ATOM 2612 O O . PHE A 1 314 ? -17.706 -3.118 15.509 1.00 96.31 314 PHE A O 1
ATOM 2619 N N . TYR A 1 315 ? -18.864 -1.269 14.970 1.00 96.56 315 TYR A N 1
ATOM 2620 C CA . TYR A 1 315 ? -19.806 -1.316 16.081 1.00 96.56 315 TYR A CA 1
ATOM 2621 C C . TYR A 1 315 ? -21.241 -1.203 15.579 1.00 96.56 315 TYR A C 1
ATOM 2623 O O . TYR A 1 315 ? -21.498 -0.614 14.530 1.00 96.56 315 TYR A O 1
ATOM 2631 N N . LYS A 1 316 ? -22.194 -1.709 16.361 1.00 95.25 316 LYS A N 1
ATOM 2632 C CA . LYS A 1 316 ? -23.616 -1.438 16.160 1.00 95.25 316 LYS A CA 1
ATOM 2633 C C . LYS A 1 316 ? -23.863 0.042 16.427 1.00 95.25 316 LYS A C 1
ATOM 2635 O O . LYS A 1 316 ? -23.687 0.500 17.557 1.00 95.25 316 LYS A O 1
ATOM 2640 N N . GLY A 1 317 ? -24.302 0.783 15.412 1.00 93.50 317 GLY A N 1
ATOM 2641 C CA . GLY A 1 317 ? -24.550 2.220 15.555 1.00 93.50 317 GLY A CA 1
ATOM 2642 C C . GLY A 1 317 ? -25.739 2.547 16.473 1.00 93.50 317 GLY A C 1
ATOM 2643 O O . GLY A 1 317 ? -25.885 3.687 16.902 1.00 93.50 317 GLY A O 1
ATOM 2644 N N . SER A 1 318 ? -26.591 1.567 16.801 1.00 91.50 318 SER A N 1
ATOM 2645 C CA . SER A 1 318 ? -27.645 1.729 17.814 1.00 91.50 318 SER A CA 1
ATOM 2646 C C . SER A 1 318 ? -27.076 1.852 19.229 1.00 91.50 318 SER A C 1
ATOM 2648 O O . SER A 1 318 ? -27.590 2.636 20.016 1.00 91.50 318 SER A O 1
ATOM 2650 N N . GLU A 1 319 ? -25.986 1.136 19.521 1.00 93.75 319 GLU A N 1
ATOM 2651 C CA . GLU A 1 319 ? -25.394 1.045 20.863 1.00 93.75 319 GLU A CA 1
ATOM 2652 C C . GLU A 1 319 ? -24.198 1.987 21.057 1.00 93.75 319 GLU A C 1
ATOM 2654 O O . GLU A 1 319 ? -23.848 2.353 22.179 1.00 93.75 319 GLU A O 1
ATOM 2659 N N . ALA A 1 320 ? -23.520 2.369 19.970 1.00 91.94 320 ALA A N 1
ATOM 2660 C CA . ALA A 1 320 ? -22.323 3.198 20.020 1.00 91.94 320 ALA A CA 1
ATOM 2661 C C . ALA A 1 320 ? -22.316 4.230 18.888 1.00 91.94 320 ALA A C 1
ATOM 2663 O O . ALA A 1 320 ? -22.370 3.871 17.715 1.00 91.94 320 ALA A O 1
ATOM 2664 N N . GLN A 1 321 ? -22.220 5.515 19.253 1.00 92.50 321 GLN A N 1
ATOM 2665 C CA . GLN A 1 321 ? -22.272 6.627 18.289 1.00 92.50 321 GLN A CA 1
ATOM 2666 C C . GLN A 1 321 ? -21.118 7.632 18.413 1.00 92.50 321 GLN A C 1
ATOM 2668 O O . GLN A 1 321 ? -20.899 8.462 17.533 1.00 92.50 321 GLN A O 1
ATOM 2673 N N . ARG A 1 322 ? -20.320 7.547 19.484 1.00 95.44 322 ARG A N 1
ATOM 2674 C CA . ARG A 1 322 ? -19.234 8.496 19.778 1.00 95.44 322 ARG A CA 1
ATOM 2675 C C . ARG A 1 322 ? -17.924 8.088 19.096 1.00 95.44 322 ARG A C 1
ATOM 2677 O O . ARG A 1 322 ? -16.930 7.835 19.772 1.00 95.44 322 ARG A O 1
ATOM 2684 N N . HIS A 1 323 ? -17.911 7.991 17.769 1.00 96.00 323 HIS A N 1
ATOM 2685 C CA . HIS A 1 323 ? -16.782 7.417 17.019 1.00 96.00 323 HIS A CA 1
ATOM 2686 C C . HIS A 1 323 ? -15.426 8.095 17.298 1.00 96.00 323 HIS A C 1
ATOM 2688 O O . HIS A 1 323 ? -14.416 7.404 17.413 1.00 96.00 323 HIS A O 1
ATOM 2694 N N . ILE A 1 324 ? -15.392 9.423 17.483 1.00 96.62 324 ILE A N 1
ATOM 2695 C CA . ILE A 1 324 ? -14.167 10.157 17.859 1.00 96.62 324 ILE A CA 1
ATOM 2696 C C . ILE A 1 324 ? -13.679 9.707 19.239 1.00 96.62 324 ILE A C 1
ATOM 2698 O O . ILE A 1 324 ? -12.519 9.336 19.398 1.00 96.62 324 ILE A O 1
ATOM 2702 N N . TRP A 1 325 ? -14.572 9.646 20.228 1.00 97.31 325 TRP A N 1
ATOM 2703 C CA . TRP A 1 325 ? -14.227 9.164 21.56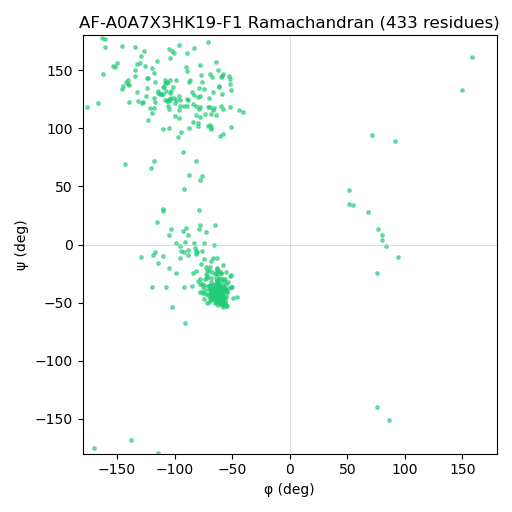5 1.00 97.31 325 TRP A CA 1
ATOM 2704 C C . TRP A 1 325 ? -13.685 7.728 21.526 1.00 97.31 325 TRP A C 1
ATOM 2706 O O . TRP A 1 325 ? -12.623 7.467 22.083 1.00 97.31 325 TRP A O 1
ATOM 2716 N N . TYR A 1 326 ? -14.341 6.819 20.791 1.00 98.06 326 TYR A N 1
ATOM 2717 C CA . TYR A 1 326 ? -13.856 5.442 20.640 1.00 98.06 326 TYR A CA 1
ATOM 2718 C C . TYR A 1 326 ? -12.470 5.391 19.996 1.00 98.06 326 TYR A C 1
ATOM 2720 O O . TYR A 1 326 ? -11.619 4.642 20.468 1.00 98.06 326 TYR A O 1
ATOM 2728 N N . SER A 1 327 ? -12.214 6.204 18.967 1.00 97.12 327 SER A N 1
ATOM 2729 C CA . SER A 1 327 ? -10.894 6.257 18.326 1.00 97.12 327 SER A CA 1
ATOM 2730 C C . SER A 1 327 ? -9.789 6.637 19.322 1.00 97.12 327 SER A C 1
ATOM 2732 O O . SER A 1 327 ? -8.746 5.985 19.370 1.00 97.12 327 SER A O 1
ATOM 2734 N N . HIS A 1 328 ? -10.045 7.614 20.198 1.00 97.38 328 HIS A N 1
ATOM 2735 C CA . HIS A 1 328 ? -9.087 8.021 21.221 1.00 97.38 328 HIS A CA 1
ATOM 2736 C C . HIS A 1 328 ? -8.927 6.979 22.323 1.00 97.38 328 HIS A C 1
ATOM 2738 O O . HIS A 1 328 ? -7.804 6.692 22.727 1.00 97.38 328 HIS A O 1
ATOM 2744 N N . GLU A 1 329 ? -10.012 6.382 22.810 1.00 97.88 329 GLU A N 1
ATOM 2745 C CA . GLU A 1 329 ? -9.928 5.399 23.892 1.00 97.88 329 GLU A CA 1
ATOM 2746 C C . GLU A 1 329 ? -9.281 4.083 23.451 1.00 97.88 329 GLU A C 1
ATOM 2748 O O . GLU A 1 329 ? -8.511 3.492 24.210 1.00 97.88 329 GLU A O 1
ATOM 2753 N N . ILE A 1 330 ? -9.520 3.648 22.212 1.00 98.00 330 ILE A N 1
ATOM 2754 C CA . ILE A 1 330 ? -8.816 2.509 21.609 1.00 98.00 330 ILE A CA 1
ATOM 2755 C C . ILE A 1 330 ? -7.323 2.825 21.469 1.00 98.00 330 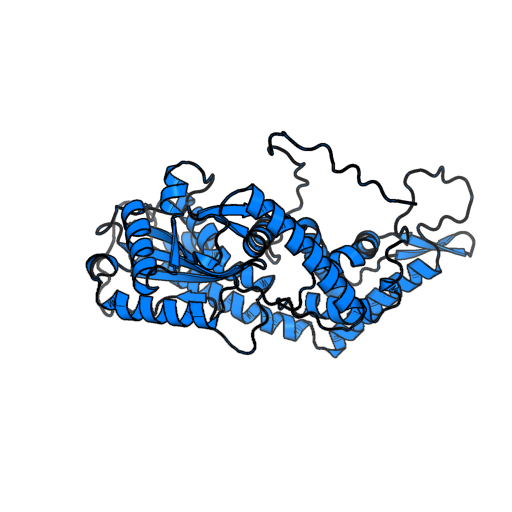ILE A C 1
ATOM 2757 O O . ILE A 1 330 ? -6.479 2.008 21.837 1.00 98.00 330 ILE A O 1
ATOM 2761 N N . GLY A 1 331 ? -6.990 4.023 20.994 1.00 96.56 331 GLY A N 1
ATOM 2762 C CA . GLY A 1 331 ? -5.612 4.473 20.858 1.00 96.56 331 GLY A CA 1
ATOM 2763 C C . GLY A 1 331 ? -4.863 4.586 22.190 1.00 96.56 331 GLY A C 1
ATOM 2764 O O . GLY A 1 331 ? -3.753 4.073 22.335 1.00 96.56 331 GLY A O 1
ATOM 2765 N N . LYS A 1 332 ? -5.484 5.192 23.210 1.00 97.00 332 LYS A N 1
ATOM 2766 C CA . LYS A 1 332 ? -4.954 5.236 24.586 1.00 97.00 332 LYS A CA 1
ATOM 2767 C C . LYS A 1 332 ? -4.787 3.835 25.160 1.00 97.00 332 LYS A C 1
ATOM 2769 O O . LYS A 1 332 ? -3.838 3.576 25.894 1.00 97.00 332 LYS A O 1
ATOM 2774 N N . TYR A 1 333 ? -5.699 2.924 24.828 1.00 97.25 333 TYR A N 1
ATOM 2775 C CA . TYR A 1 333 ? -5.588 1.537 25.244 1.00 97.25 333 TYR A CA 1
ATOM 2776 C C . TYR A 1 333 ? -4.379 0.844 24.604 1.00 97.25 333 TYR A C 1
ATOM 2778 O O . TYR A 1 333 ? -3.624 0.198 25.325 1.00 97.25 333 TYR A O 1
ATOM 2786 N N . PHE A 1 334 ? -4.127 1.047 23.307 1.00 97.56 334 PHE A N 1
ATOM 2787 C CA . PHE A 1 334 ? -2.899 0.575 22.655 1.00 97.56 334 PHE A CA 1
ATOM 2788 C C . PHE A 1 334 ? -1.639 1.156 23.314 1.00 97.56 334 PHE A C 1
ATOM 2790 O O . PHE A 1 334 ? -0.721 0.410 23.655 1.00 97.56 334 PHE A O 1
ATOM 2797 N N . ALA A 1 335 ? -1.626 2.461 23.602 1.00 96.81 335 ALA A N 1
ATOM 2798 C CA . ALA A 1 335 ? -0.522 3.102 24.318 1.00 96.81 335 ALA A CA 1
ATOM 2799 C C . ALA A 1 335 ? -0.290 2.496 25.712 1.00 96.81 335 ALA A C 1
ATOM 2801 O O . ALA A 1 335 ? 0.850 2.304 26.119 1.00 96.81 335 ALA A O 1
ATOM 2802 N N . LYS A 1 336 ? -1.360 2.147 26.437 1.00 96.38 336 LYS A N 1
ATOM 2803 C CA . LYS A 1 336 ? -1.258 1.474 27.738 1.00 96.38 336 LYS A CA 1
ATOM 2804 C C . LYS A 1 336 ? -0.692 0.056 27.615 1.00 96.38 336 LYS A C 1
ATOM 2806 O O . LYS A 1 336 ? 0.147 -0.319 28.422 1.00 96.38 336 LYS A O 1
ATOM 2811 N N . ILE A 1 337 ? -1.160 -0.726 26.639 1.00 95.06 337 ILE A N 1
ATOM 2812 C CA . ILE A 1 337 ? -0.702 -2.109 26.410 1.00 95.06 337 ILE A CA 1
ATOM 2813 C C . ILE A 1 337 ? 0.780 -2.156 26.042 1.00 95.06 337 ILE A C 1
ATOM 2815 O O . ILE A 1 337 ? 1.477 -3.085 26.425 1.00 95.06 337 ILE A O 1
ATOM 2819 N N . THR A 1 338 ? 1.257 -1.137 25.340 1.00 96.50 338 THR A N 1
ATOM 2820 C CA . THR A 1 338 ? 2.657 -1.009 24.928 1.00 96.50 338 THR A CA 1
ATOM 2821 C C . THR A 1 338 ? 3.515 -0.257 25.949 1.00 96.50 338 THR A C 1
ATOM 2823 O O . THR A 1 338 ? 4.613 0.175 25.608 1.00 96.50 338 THR A O 1
ATOM 2826 N N . GLU A 1 339 ? 3.024 -0.057 27.178 1.00 96.31 339 GLU A N 1
ATOM 2827 C CA . GLU A 1 339 ? 3.745 0.627 28.268 1.00 96.31 339 GLU A CA 1
ATOM 2828 C C . GLU A 1 339 ? 4.241 2.031 27.881 1.00 96.31 339 GLU A C 1
ATOM 2830 O O . GLU A 1 339 ? 5.305 2.491 28.282 1.00 96.31 339 GLU A O 1
ATOM 2835 N N . GLY A 1 340 ? 3.472 2.733 27.050 1.00 95.25 340 GLY A N 1
ATOM 2836 C CA . GLY A 1 340 ? 3.836 4.056 26.557 1.00 95.25 340 GLY A CA 1
ATOM 2837 C C . GLY A 1 340 ? 4.840 4.049 25.401 1.00 95.25 340 GLY A C 1
ATOM 2838 O O . GLY A 1 340 ? 5.184 5.125 24.914 1.00 95.25 340 GLY A O 1
ATOM 2839 N N . ARG A 1 341 ? 5.264 2.896 24.869 1.00 95.69 341 ARG A N 1
ATOM 2840 C CA . ARG A 1 341 ? 6.014 2.855 23.597 1.00 95.69 341 ARG A CA 1
ATOM 2841 C C . ARG A 1 341 ? 5.132 3.257 22.417 1.00 95.69 341 ARG A C 1
ATOM 2843 O O . ARG A 1 341 ? 5.563 4.014 21.547 1.00 95.69 341 ARG A O 1
ATOM 2850 N N . GLY A 1 342 ? 3.889 2.784 22.402 1.00 95.69 342 GLY A N 1
ATOM 2851 C CA . GLY A 1 342 ? 2.928 3.006 21.329 1.00 95.69 342 GLY A CA 1
ATOM 2852 C C . GLY A 1 342 ? 2.080 4.266 21.507 1.00 95.69 342 GLY A C 1
ATOM 2853 O O . GLY A 1 342 ? 1.754 4.685 22.619 1.00 95.69 342 GLY A O 1
ATOM 2854 N N . TYR A 1 343 ? 1.679 4.867 20.397 1.00 95.06 343 TYR A N 1
ATOM 2855 C CA . TYR A 1 343 ? 0.680 5.929 20.309 1.00 95.06 343 TYR A CA 1
ATOM 2856 C C . TYR A 1 343 ? -0.232 5.666 19.103 1.00 95.06 343 TYR A C 1
ATOM 2858 O O . TYR A 1 343 ? -0.249 4.561 18.557 1.00 95.06 343 TYR A O 1
ATOM 2866 N N . TYR A 1 344 ? -1.049 6.643 18.722 1.00 94.94 344 TYR A N 1
ATOM 2867 C CA . TYR A 1 344 ? -2.026 6.448 17.667 1.00 94.94 344 TYR A CA 1
ATOM 2868 C C . TYR A 1 344 ? -2.328 7.723 16.889 1.00 94.94 344 TYR A C 1
ATOM 2870 O O . TYR A 1 344 ? -2.215 8.833 17.407 1.00 94.94 344 TYR A O 1
ATOM 2878 N N . PHE A 1 345 ? -2.801 7.524 15.664 1.00 92.38 345 PHE A N 1
ATOM 2879 C CA . PHE A 1 345 ? -3.451 8.537 14.847 1.00 92.38 345 PHE A CA 1
ATOM 2880 C C . PHE A 1 345 ? -4.936 8.185 14.686 1.00 92.38 345 PHE A C 1
ATOM 2882 O O . PHE A 1 345 ? -5.274 7.055 14.327 1.00 92.38 345 PHE A O 1
ATOM 2889 N N . SER A 1 346 ? -5.827 9.144 14.956 1.00 93.62 346 SER A N 1
ATOM 2890 C CA . SER A 1 346 ? -7.275 8.982 14.781 1.00 93.62 346 SER A CA 1
ATOM 2891 C C . SER A 1 346 ? -7.725 9.540 13.434 1.00 93.62 346 SER A C 1
ATOM 2893 O O . SER A 1 346 ? -7.802 10.758 13.247 1.00 93.62 346 SER A O 1
ATOM 2895 N N . ALA A 1 347 ? -8.100 8.651 12.512 1.00 90.44 347 ALA A N 1
ATOM 2896 C CA . ALA A 1 347 ? -8.699 9.074 11.252 1.00 90.44 347 ALA A CA 1
ATOM 2897 C C . ALA A 1 347 ? -10.095 9.681 11.482 1.00 90.44 347 ALA A C 1
ATOM 2899 O O . ALA A 1 347 ? -10.471 10.633 10.808 1.00 90.44 347 ALA A O 1
ATOM 2900 N N . ASN A 1 348 ? -10.854 9.216 12.481 1.00 93.00 348 ASN A N 1
ATOM 2901 C CA . ASN A 1 348 ? -12.146 9.821 12.825 1.00 93.00 348 ASN A CA 1
ATOM 2902 C C . ASN A 1 348 ? -12.032 11.285 13.265 1.00 93.00 348 ASN A C 1
ATOM 2904 O O . ASN A 1 348 ? -12.862 12.093 12.855 1.00 93.00 348 ASN A O 1
ATOM 2908 N N . ALA A 1 349 ? -11.047 11.622 14.103 1.00 91.44 349 ALA A N 1
ATOM 2909 C CA . ALA A 1 349 ? -10.821 13.002 14.530 1.00 91.44 349 ALA A CA 1
ATOM 2910 C C . ALA A 1 349 ? -10.406 13.865 13.333 1.00 91.44 349 ALA A C 1
ATOM 2912 O O . ALA A 1 349 ? -10.986 14.921 13.096 1.00 91.44 349 ALA A O 1
ATOM 2913 N N . LYS A 1 350 ? -9.494 13.348 12.498 1.00 87.69 350 LYS A N 1
ATOM 2914 C CA . LYS A 1 350 ? -9.051 14.033 11.280 1.00 87.69 350 LYS A CA 1
ATOM 2915 C C . LYS A 1 350 ? -10.187 14.286 10.285 1.00 87.69 350 LYS A C 1
ATOM 2917 O O . LYS A 1 350 ? -10.237 15.344 9.666 1.00 87.69 350 LYS A O 1
ATOM 2922 N N . ALA A 1 351 ? -11.107 13.331 10.149 1.00 87.31 351 ALA A N 1
ATOM 2923 C CA . ALA A 1 351 ? -12.298 13.472 9.320 1.00 87.31 351 ALA A CA 1
ATOM 2924 C C . ALA A 1 351 ? -13.209 14.601 9.821 1.00 87.31 351 ALA A C 1
ATOM 2926 O O . ALA A 1 351 ? -13.728 15.368 9.016 1.00 87.31 351 ALA A O 1
ATOM 2927 N N . ALA A 1 352 ? -13.375 14.721 11.142 1.00 87.06 352 ALA A N 1
ATOM 2928 C CA . ALA A 1 352 ? -14.201 15.757 11.759 1.00 87.06 352 ALA A CA 1
ATOM 2929 C C . ALA A 1 352 ? -13.624 17.174 11.587 1.00 87.06 352 ALA A C 1
ATOM 2931 O O . ALA A 1 352 ? -14.381 18.137 11.576 1.00 87.06 352 ALA A O 1
ATOM 2932 N N . GLU A 1 353 ? -12.310 17.304 11.379 1.00 87.31 353 GLU A N 1
ATOM 2933 C CA . GLU A 1 353 ? -11.649 18.567 11.004 1.00 87.31 353 GLU A CA 1
ATOM 2934 C C . GLU A 1 353 ? -11.883 18.970 9.530 1.00 87.31 353 GLU A C 1
ATOM 2936 O O . GLU A 1 353 ? -11.317 19.960 9.074 1.00 87.31 353 GLU A O 1
ATOM 2941 N N . GLY A 1 354 ? -12.646 18.193 8.750 1.00 81.81 354 GLY A N 1
ATOM 2942 C CA . GLY A 1 354 ? -12.913 18.474 7.332 1.00 81.81 354 GLY A CA 1
ATOM 2943 C C . GLY A 1 354 ? -11.754 18.139 6.385 1.00 81.81 354 GLY A C 1
ATOM 2944 O O . GLY A 1 354 ? -11.770 18.526 5.221 1.00 81.81 354 GLY A O 1
ATOM 2945 N N . LYS A 1 355 ? -10.738 17.398 6.848 1.00 72.44 355 LYS A N 1
ATOM 2946 C CA . LYS A 1 355 ? -9.507 17.125 6.077 1.00 72.44 355 LYS A CA 1
ATOM 2947 C C . LYS A 1 355 ? -9.612 15.961 5.087 1.00 72.44 355 LYS A C 1
ATOM 2949 O O . LYS A 1 355 ? -8.635 15.644 4.410 1.00 72.44 355 LYS A O 1
ATOM 2954 N N . TYR A 1 356 ? -10.773 15.318 4.984 1.00 73.12 356 TYR A N 1
ATOM 2955 C CA . TYR A 1 356 ? -11.026 14.271 3.997 1.00 73.12 356 TYR A CA 1
ATOM 2956 C C . TYR A 1 356 ? -12.153 14.680 3.057 1.00 73.12 356 TYR A C 1
ATOM 2958 O O . TYR A 1 356 ? -13.264 14.948 3.501 1.00 73.12 356 TYR A O 1
ATOM 2966 N N . ARG A 1 357 ? -11.876 14.639 1.748 1.00 72.38 357 ARG A N 1
ATOM 2967 C CA . ARG A 1 357 ? -12.881 14.869 0.698 1.00 72.38 357 ARG A CA 1
ATOM 2968 C C . ARG A 1 357 ? -14.000 13.820 0.736 1.00 72.38 357 ARG A C 1
ATOM 2970 O O . ARG A 1 357 ? -15.163 14.161 0.589 1.00 72.38 357 ARG A O 1
ATOM 2977 N N . ASN A 1 358 ? -13.632 12.560 0.985 1.00 80.25 358 ASN A N 1
ATOM 2978 C CA . ASN A 1 358 ? -14.536 11.410 1.000 1.00 80.25 358 ASN A CA 1
ATOM 2979 C C . ASN A 1 358 ? -14.447 10.707 2.362 1.00 80.25 358 ASN A C 1
ATOM 2981 O O . ASN A 1 358 ? -13.449 10.046 2.657 1.00 80.25 358 ASN A O 1
ATOM 2985 N N . VAL A 1 359 ? -15.474 10.852 3.202 1.00 85.50 359 VAL A N 1
ATOM 2986 C CA . VAL A 1 359 ? -15.481 10.323 4.577 1.00 85.50 359 VAL A CA 1
ATOM 2987 C C . VAL A 1 359 ? -16.266 9.014 4.643 1.00 85.50 359 VAL A C 1
ATOM 2989 O O . VAL A 1 359 ? -17.487 9.017 4.534 1.00 85.50 359 VAL A O 1
ATOM 2992 N N . GLY A 1 360 ? -15.566 7.898 4.863 1.00 87.88 360 GLY A N 1
ATOM 2993 C CA . GLY A 1 360 ? -16.163 6.569 5.074 1.00 87.88 360 GLY A CA 1
ATOM 2994 C C . GLY A 1 360 ? -16.274 6.132 6.542 1.00 87.88 360 GLY A C 1
ATOM 2995 O O . GLY A 1 360 ? -16.697 5.016 6.815 1.00 87.88 360 GLY A O 1
ATOM 2996 N N . VAL A 1 361 ? -15.863 6.976 7.493 1.00 92.62 361 VAL A N 1
ATOM 2997 C CA . VAL A 1 361 ? -15.811 6.654 8.932 1.00 92.62 361 VAL A CA 1
ATOM 2998 C C . VAL A 1 361 ? -16.958 7.315 9.712 1.00 92.62 361 VAL A C 1
ATOM 3000 O O . VAL A 1 361 ? -17.652 8.194 9.198 1.00 92.62 361 VAL A O 1
ATOM 3003 N N . GLY A 1 362 ? -17.159 6.918 10.972 1.00 95.00 362 GLY A N 1
ATOM 3004 C CA . GLY A 1 362 ? -18.264 7.394 11.812 1.00 95.00 362 GLY A CA 1
ATOM 3005 C C . GLY A 1 362 ? -19.540 6.574 11.621 1.00 95.00 362 GLY A C 1
ATOM 3006 O O . GLY A 1 362 ? -19.457 5.383 11.332 1.00 95.00 362 GLY A O 1
ATOM 3007 N N . ILE A 1 363 ? -20.714 7.180 11.824 1.00 95.94 363 ILE A N 1
ATOM 3008 C CA . ILE A 1 363 ? -21.996 6.501 11.572 1.00 95.94 363 ILE A CA 1
ATOM 3009 C C . ILE A 1 363 ? -22.198 6.317 10.072 1.00 95.94 363 ILE A C 1
ATOM 3011 O O . ILE A 1 363 ? -22.135 7.290 9.325 1.00 95.94 363 ILE A O 1
ATOM 3015 N N . VAL A 1 364 ? -22.451 5.085 9.649 1.00 95.31 364 VAL A N 1
ATOM 3016 C CA . VAL A 1 364 ? -22.817 4.724 8.282 1.00 95.31 364 VAL A CA 1
ATOM 3017 C C . VAL A 1 364 ? -24.193 4.076 8.338 1.00 95.31 364 VAL A C 1
ATOM 3019 O O . VAL A 1 364 ? -24.359 3.010 8.939 1.00 95.31 364 VAL A O 1
ATOM 3022 N N . GLU A 1 365 ? -25.173 4.760 7.755 1.00 93.00 365 GLU A N 1
ATOM 3023 C CA . GLU A 1 365 ? -26.522 4.231 7.573 1.00 93.00 365 GLU A CA 1
ATOM 3024 C C . GLU A 1 365 ? -26.521 3.251 6.395 1.00 93.00 365 GLU A C 1
ATOM 3026 O O . GLU A 1 365 ? -25.764 3.403 5.435 1.00 93.00 365 GLU A O 1
ATOM 3031 N N . HIS A 1 366 ? -27.341 2.208 6.481 1.00 88.56 366 HIS A N 1
ATOM 3032 C CA . HIS A 1 366 ? -27.366 1.138 5.484 1.00 88.56 366 HIS A CA 1
ATOM 3033 C C . HIS A 1 366 ? -27.830 1.601 4.090 1.00 88.56 366 HIS A C 1
ATOM 3035 O O . HIS A 1 366 ? -27.485 0.982 3.089 1.00 88.56 366 HIS A O 1
ATOM 3041 N N . ASP A 1 367 ? -28.614 2.674 4.013 1.00 89.25 367 ASP A N 1
ATOM 3042 C CA . ASP A 1 367 ? -29.128 3.268 2.778 1.00 89.25 367 ASP A CA 1
ATOM 3043 C C . ASP A 1 367 ? -28.255 4.417 2.243 1.00 89.25 367 ASP A C 1
ATOM 3045 O O . ASP A 1 367 ? -28.459 4.875 1.115 1.00 89.25 367 ASP A O 1
ATOM 3049 N N . ASP A 1 368 ? -27.219 4.823 2.983 1.00 93.19 368 ASP A N 1
ATOM 3050 C CA . ASP A 1 368 ? -26.210 5.783 2.535 1.00 93.19 368 ASP A CA 1
ATOM 3051 C C . ASP A 1 368 ? -25.156 5.087 1.657 1.00 93.19 368 ASP A C 1
ATOM 3053 O O . ASP A 1 368 ? -24.002 4.849 2.031 1.00 93.19 368 ASP A O 1
ATOM 3057 N N . PHE A 1 369 ? -25.574 4.723 0.444 1.00 92.50 369 PHE A N 1
ATOM 3058 C CA . PHE A 1 369 ? -24.727 4.014 -0.516 1.00 92.50 369 PHE A CA 1
ATOM 3059 C C . PHE A 1 369 ? -23.489 4.814 -0.953 1.00 92.50 369 PHE A C 1
ATOM 3061 O O . PHE A 1 369 ? -22.492 4.212 -1.354 1.00 92.50 369 PHE A O 1
ATOM 3068 N N . GLU A 1 370 ? -23.514 6.147 -0.886 1.00 93.81 370 GLU A N 1
ATOM 3069 C CA . GLU A 1 370 ? -22.331 6.977 -1.155 1.00 93.81 370 GLU A CA 1
ATOM 3070 C C . GLU A 1 370 ? -21.298 6.826 -0.038 1.00 93.81 370 GLU A C 1
ATOM 3072 O O . GLU A 1 370 ? -20.135 6.494 -0.291 1.00 93.81 370 GLU A O 1
ATOM 3077 N N . LYS A 1 371 ? -21.715 6.946 1.224 1.00 94.06 371 LYS A N 1
ATOM 3078 C CA . LYS A 1 371 ? -20.813 6.727 2.358 1.00 94.06 371 LYS A CA 1
ATOM 3079 C C . LYS A 1 371 ? -20.320 5.287 2.442 1.00 94.06 371 LYS A C 1
ATOM 3081 O O . LYS A 1 371 ? -19.155 5.067 2.776 1.00 94.06 371 LYS A O 1
ATOM 3086 N N . ILE A 1 372 ? -21.144 4.311 2.057 1.00 94.75 372 ILE A N 1
ATOM 3087 C CA . ILE A 1 372 ? -20.729 2.907 1.914 1.00 94.75 372 ILE A CA 1
ATOM 3088 C C . ILE A 1 372 ? -19.640 2.754 0.836 1.00 94.75 372 ILE A C 1
ATOM 3090 O O . ILE A 1 372 ? -18.669 2.029 1.067 1.00 94.75 372 ILE A O 1
ATOM 3094 N N . ARG A 1 373 ? -19.724 3.458 -0.305 1.00 94.06 373 ARG A N 1
ATOM 3095 C CA . ARG A 1 373 ? -18.642 3.481 -1.316 1.00 94.06 373 ARG A CA 1
ATOM 3096 C C . ARG A 1 373 ? -17.357 4.090 -0.762 1.00 94.06 373 ARG A C 1
ATOM 3098 O O . ARG A 1 373 ? -16.271 3.551 -0.996 1.00 94.06 373 ARG A O 1
ATOM 3105 N N . HIS A 1 374 ? -17.454 5.182 -0.005 1.00 91.88 374 HIS A N 1
ATOM 3106 C CA . HIS A 1 374 ? -16.293 5.792 0.650 1.00 91.88 374 HIS A CA 1
ATOM 3107 C C . HIS A 1 374 ? -15.657 4.852 1.678 1.00 91.88 374 HIS A C 1
ATOM 3109 O O . HIS A 1 374 ? -14.434 4.697 1.693 1.00 91.88 374 HIS A O 1
ATOM 3115 N N . LEU A 1 375 ? -16.477 4.169 2.481 1.00 92.69 375 LEU A N 1
ATOM 3116 C CA . LEU A 1 375 ? -16.022 3.143 3.415 1.00 92.69 375 LEU A CA 1
ATOM 3117 C C . LEU A 1 375 ? -15.316 2.005 2.676 1.00 92.69 375 LEU A C 1
ATOM 3119 O O . LEU A 1 375 ? -14.183 1.685 3.026 1.00 92.69 375 LEU A O 1
ATOM 3123 N N . TRP A 1 376 ? -15.923 1.443 1.624 1.00 92.31 376 TRP A N 1
ATOM 3124 C CA . TRP A 1 376 ? -15.302 0.397 0.801 1.00 92.31 376 TRP A CA 1
ATOM 3125 C C . TRP A 1 376 ? -13.955 0.834 0.238 1.00 92.31 376 TRP A C 1
ATOM 3127 O O . TRP A 1 376 ? -12.978 0.089 0.310 1.00 92.31 376 TRP A O 1
ATOM 3137 N N . THR A 1 377 ? -13.875 2.056 -0.281 1.00 86.44 377 THR A N 1
ATOM 3138 C CA . THR A 1 377 ? -12.633 2.622 -0.821 1.00 86.44 377 THR A CA 1
ATOM 3139 C C . THR A 1 377 ? -11.541 2.716 0.247 1.00 86.44 377 THR A C 1
ATOM 3141 O O . THR A 1 377 ? -10.368 2.479 -0.051 1.00 86.44 377 THR A O 1
ATOM 3144 N N . ALA A 1 378 ? -11.907 3.036 1.491 1.00 84.25 378 ALA A N 1
ATOM 3145 C CA . ALA A 1 378 ? -10.979 3.084 2.617 1.00 84.25 378 ALA A CA 1
ATOM 3146 C C . ALA A 1 378 ? -10.528 1.680 3.060 1.00 84.25 378 ALA A C 1
ATOM 3148 O O . ALA A 1 378 ? -9.330 1.431 3.142 1.00 84.25 378 ALA A O 1
ATOM 3149 N N . VAL A 1 379 ? -11.452 0.737 3.281 1.00 86.00 379 VAL A N 1
ATOM 3150 C CA . VAL A 1 379 ? -11.108 -0.591 3.834 1.00 86.00 379 VAL A CA 1
ATOM 3151 C C . VAL A 1 379 ? -10.539 -1.557 2.796 1.00 86.00 379 VAL A C 1
ATOM 3153 O O . VAL A 1 379 ? -9.697 -2.390 3.123 1.00 86.00 379 VAL A O 1
ATOM 3156 N N . SER A 1 380 ? -10.947 -1.462 1.526 1.00 84.38 380 SER A N 1
ATOM 3157 C CA . SER A 1 380 ? -10.433 -2.336 0.458 1.00 84.38 380 SER A CA 1
ATOM 3158 C C . SER A 1 380 ? -8.980 -2.031 0.094 1.00 84.38 380 SER A C 1
ATOM 3160 O O . SER A 1 380 ? -8.264 -2.921 -0.377 1.00 84.38 380 SER A O 1
ATOM 3162 N N . TYR A 1 381 ? -8.510 -0.813 0.388 1.00 78.44 381 TYR A N 1
ATOM 3163 C CA . TYR A 1 381 ? -7.107 -0.426 0.260 1.00 78.44 381 TYR A CA 1
ATOM 3164 C C . TYR A 1 381 ? -6.177 -1.358 1.052 1.00 78.44 381 TYR A C 1
ATOM 3166 O O . TYR A 1 381 ? -5.147 -1.788 0.527 1.00 78.44 381 TYR A O 1
ATOM 3174 N N . PHE A 1 382 ? -6.596 -1.787 2.250 1.00 79.69 382 PHE A N 1
ATOM 3175 C CA . PHE A 1 382 ? -5.855 -2.740 3.085 1.00 79.69 382 PHE A CA 1
ATOM 3176 C C . PHE A 1 382 ? -5.585 -4.078 2.392 1.00 79.69 382 PHE A C 1
ATOM 3178 O O . PHE A 1 382 ? -4.728 -4.843 2.827 1.00 79.69 382 PHE A O 1
ATOM 3185 N N . VAL A 1 383 ? -6.300 -4.395 1.316 1.00 78.44 383 VAL A N 1
ATOM 3186 C CA . VAL A 1 383 ? -6.084 -5.618 0.543 1.00 78.44 383 VAL A CA 1
ATOM 3187 C C . VAL A 1 383 ? -5.421 -5.334 -0.803 1.00 78.44 383 VAL A C 1
ATOM 3189 O O . VAL A 1 383 ? -4.561 -6.111 -1.225 1.00 78.44 383 VAL A O 1
ATOM 3192 N N . LYS A 1 384 ? -5.759 -4.219 -1.461 1.00 73.06 384 LYS A N 1
ATOM 3193 C CA . LYS A 1 384 ? -5.140 -3.831 -2.739 1.00 73.06 384 LYS A CA 1
ATOM 3194 C C . LYS A 1 384 ? -3.634 -3.579 -2.603 1.00 73.06 384 LYS A C 1
ATOM 3196 O O . LYS A 1 384 ? -2.867 -3.985 -3.469 1.00 73.06 384 LYS A O 1
ATOM 3201 N N . ALA A 1 385 ? -3.182 -3.022 -1.477 1.00 68.94 385 ALA A N 1
ATOM 3202 C CA . ALA A 1 385 ? -1.767 -2.705 -1.271 1.00 68.94 385 ALA A CA 1
ATOM 3203 C C . ALA A 1 385 ? -0.816 -3.912 -1.425 1.00 68.94 385 ALA A C 1
ATOM 3205 O O . ALA A 1 385 ? 0.306 -3.765 -1.893 1.00 68.94 385 ALA A O 1
ATOM 3206 N N . SER A 1 386 ? -1.263 -5.131 -1.097 1.00 67.38 386 SER A N 1
ATOM 3207 C CA . SER A 1 3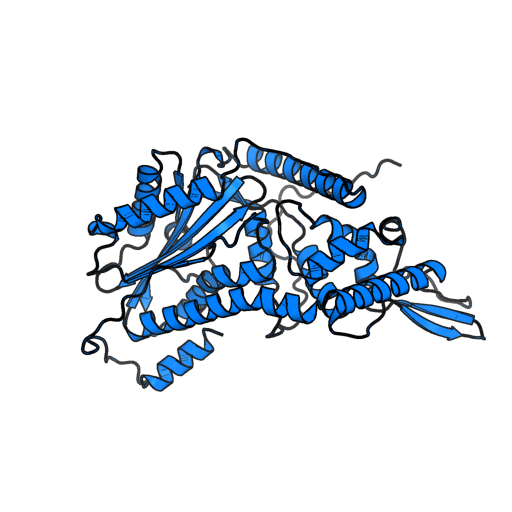86 ? -0.453 -6.362 -1.232 1.00 67.38 386 SER A CA 1
ATOM 3208 C C . SER A 1 386 ? -0.306 -6.886 -2.662 1.00 67.38 386 SER A C 1
ATOM 3210 O O . SER A 1 386 ? 0.416 -7.870 -2.855 1.00 67.38 386 SER A O 1
ATOM 3212 N N . GLN A 1 387 ? -0.997 -6.278 -3.632 1.00 66.00 387 GLN A N 1
ATOM 3213 C CA . GLN A 1 387 ? -0.854 -6.605 -5.049 1.00 66.00 387 GLN A CA 1
ATOM 3214 C C . GLN A 1 387 ? 0.405 -5.973 -5.647 1.00 66.00 387 GLN A C 1
ATOM 3216 O O . GLN A 1 387 ? 1.020 -6.621 -6.478 1.00 66.00 387 GLN A O 1
ATOM 3221 N N . VAL A 1 388 ? 0.800 -4.775 -5.193 1.00 64.25 388 VAL A N 1
ATOM 3222 C CA . VAL A 1 388 ? 1.919 -3.988 -5.759 1.00 64.25 388 VAL A CA 1
ATOM 3223 C C . VAL A 1 388 ? 3.243 -4.267 -5.075 1.00 64.25 388 VAL A C 1
ATOM 3225 O O . VAL A 1 388 ? 4.288 -4.205 -5.705 1.00 64.25 388 VAL A O 1
ATOM 3228 N N . VAL A 1 389 ? 3.221 -4.490 -3.764 1.00 67.62 389 VAL A N 1
ATOM 3229 C CA . VAL A 1 389 ? 4.438 -4.630 -2.969 1.00 67.62 389 VAL A CA 1
ATOM 3230 C C . VAL A 1 389 ? 4.113 -5.289 -1.637 1.00 67.62 389 VAL A C 1
ATOM 3232 O O . VAL A 1 389 ? 3.029 -5.124 -1.062 1.00 67.62 389 VAL A O 1
ATOM 3235 N N . ARG A 1 390 ? 5.061 -6.066 -1.134 1.00 73.44 390 ARG A N 1
ATOM 3236 C CA . ARG A 1 390 ? 5.055 -6.644 0.208 1.00 73.44 390 ARG A CA 1
ATOM 3237 C C . ARG A 1 390 ? 6.390 -6.330 0.859 1.00 73.44 390 ARG A C 1
ATOM 3239 O O . ARG A 1 390 ? 7.352 -5.995 0.184 1.00 73.44 390 ARG A O 1
ATOM 3246 N N . VAL A 1 391 ? 6.464 -6.440 2.173 1.00 68.62 391 VAL A N 1
ATOM 3247 C CA . VAL A 1 391 ? 7.767 -6.409 2.842 1.00 68.62 391 VAL A CA 1
ATOM 3248 C C . VAL A 1 391 ? 8.395 -7.785 2.680 1.00 68.62 391 VAL A C 1
ATOM 3250 O O . VAL A 1 391 ? 7.694 -8.785 2.862 1.00 68.62 391 VAL A O 1
ATOM 3253 N N . LYS A 1 392 ? 9.682 -7.850 2.324 1.00 67.94 392 LYS A N 1
ATOM 3254 C CA . LYS A 1 392 ? 10.431 -9.111 2.364 1.00 67.94 392 LYS A CA 1
ATOM 3255 C C . LYS A 1 392 ? 10.482 -9.549 3.824 1.00 67.94 392 LYS A C 1
ATOM 3257 O O . LYS A 1 392 ? 11.095 -8.896 4.661 1.00 67.94 392 LYS A O 1
ATOM 3262 N N . ASN A 1 393 ? 9.786 -10.632 4.143 1.00 61.62 393 ASN A N 1
ATOM 3263 C CA . ASN A 1 393 ? 9.899 -11.303 5.426 1.00 61.62 393 ASN A CA 1
ATOM 3264 C C . ASN A 1 393 ? 10.218 -12.780 5.199 1.00 61.62 393 ASN A C 1
ATOM 3266 O O . ASN A 1 393 ? 9.911 -13.365 4.162 1.00 61.62 393 ASN A O 1
ATOM 3270 N N . THR A 1 394 ? 10.874 -13.383 6.179 1.00 46.59 394 THR A N 1
ATOM 3271 C CA . THR A 1 394 ? 11.423 -14.739 6.103 1.00 46.59 394 THR A CA 1
ATOM 3272 C C . THR A 1 394 ? 10.366 -15.839 6.310 1.00 46.59 3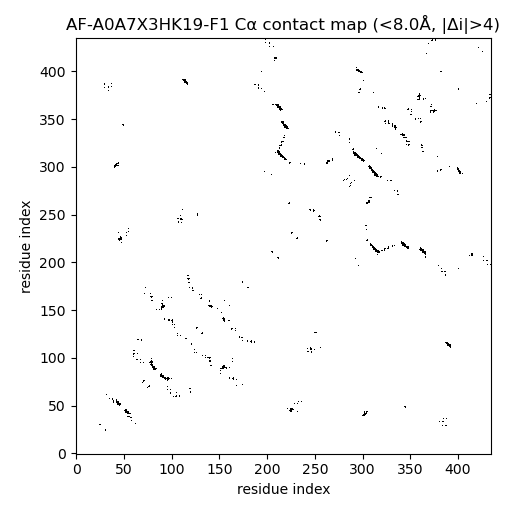94 THR A C 1
ATOM 3274 O O . THR A 1 394 ? 10.722 -17.002 6.485 1.00 46.59 394 THR A O 1
ATOM 3277 N N . GLY A 1 395 ? 9.059 -15.521 6.272 1.00 53.47 395 GLY A N 1
ATOM 3278 C CA . GLY A 1 395 ? 7.984 -16.469 6.598 1.00 53.47 395 GLY A CA 1
ATOM 3279 C C . GLY A 1 395 ? 6.588 -16.109 6.068 1.00 53.47 395 GLY A C 1
ATOM 3280 O O . GLY A 1 395 ? 6.334 -15.010 5.587 1.00 53.47 395 GLY A O 1
ATOM 3281 N N . LYS A 1 396 ? 5.633 -17.048 6.176 1.00 65.56 396 LYS A N 1
ATOM 3282 C CA . LYS A 1 396 ? 4.213 -16.874 5.782 1.00 65.56 396 LYS A CA 1
ATOM 3283 C C . LYS A 1 396 ? 3.425 -16.072 6.827 1.00 65.56 396 LYS A C 1
ATOM 3285 O O . LYS A 1 396 ? 2.420 -16.536 7.365 1.00 65.56 396 LYS A O 1
ATOM 3290 N N . GLU A 1 397 ? 3.896 -14.876 7.140 1.00 73.94 397 GLU A N 1
ATOM 3291 C CA . GLU A 1 397 ? 3.311 -14.041 8.183 1.00 73.94 397 GLU A CA 1
ATOM 3292 C C . GLU A 1 397 ? 1.981 -13.413 7.744 1.00 73.94 397 GLU A C 1
ATOM 3294 O O . GLU A 1 397 ? 1.858 -12.824 6.668 1.00 73.94 397 GLU A O 1
ATOM 3299 N N . GLN A 1 398 ? 0.969 -13.483 8.612 1.00 79.25 398 GLN A N 1
ATOM 3300 C CA . GLN A 1 398 ? -0.314 -12.821 8.378 1.00 79.25 398 GLN A CA 1
ATOM 3301 C C . GLN A 1 398 ? -0.166 -11.295 8.512 1.00 79.25 398 GLN A C 1
ATOM 3303 O O . GLN A 1 398 ? 0.170 -10.810 9.592 1.00 79.25 398 GLN A O 1
ATOM 3308 N N . MET A 1 399 ? -0.428 -10.561 7.425 1.00 85.56 399 MET A N 1
ATOM 3309 C CA . MET A 1 399 ? 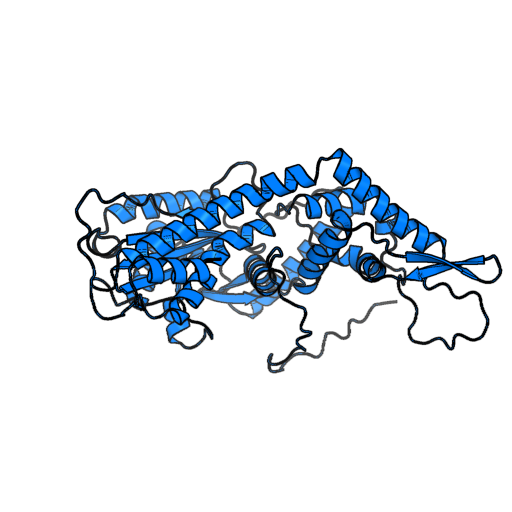-0.374 -9.087 7.375 1.00 85.56 399 MET A CA 1
ATOM 3310 C C . MET A 1 399 ? -1.760 -8.432 7.357 1.00 85.56 399 MET A C 1
ATOM 3312 O O . MET A 1 399 ? -1.886 -7.258 7.678 1.00 85.56 399 MET A O 1
ATOM 3316 N N . VAL A 1 400 ? -2.805 -9.177 6.986 1.00 88.06 400 VAL A N 1
ATOM 3317 C CA . VAL A 1 400 ? -4.200 -8.722 7.081 1.00 88.06 400 VAL A CA 1
ATOM 3318 C C . VAL A 1 400 ? -4.782 -9.230 8.391 1.00 88.06 400 VAL A C 1
ATOM 3320 O O . VAL A 1 400 ? -4.760 -10.430 8.667 1.00 88.06 400 VAL A O 1
ATOM 3323 N N . LEU A 1 401 ? -5.297 -8.306 9.190 1.00 90.19 401 LEU A N 1
ATOM 3324 C CA . LEU A 1 401 ? -5.806 -8.536 10.530 1.00 90.19 401 LEU A CA 1
ATOM 3325 C C . LEU A 1 401 ? -7.328 -8.503 10.480 1.00 90.19 401 LEU A C 1
ATOM 3327 O O . LEU A 1 401 ? -7.919 -7.529 10.033 1.00 90.19 401 LEU A O 1
ATOM 3331 N N . HIS A 1 402 ? -7.980 -9.552 10.952 1.00 89.31 402 HIS A N 1
ATOM 3332 C CA . HIS A 1 402 ? -9.430 -9.565 11.090 1.00 89.31 402 HIS A CA 1
ATOM 3333 C C . HIS A 1 402 ? -9.823 -10.494 12.231 1.00 89.31 402 HIS A C 1
ATOM 3335 O O . HIS A 1 402 ? -9.093 -11.442 12.545 1.00 89.31 402 HIS A O 1
ATOM 3341 N N . GLY A 1 403 ? -10.966 -10.234 12.861 1.00 80.38 403 GLY A N 1
ATOM 3342 C CA . GLY A 1 403 ? -11.501 -11.168 13.838 1.00 80.38 403 GLY A CA 1
ATOM 3343 C C . GLY A 1 403 ? -12.039 -12.437 13.181 1.00 80.38 403 GLY A C 1
ATOM 3344 O O . GLY A 1 403 ? -12.084 -12.599 11.957 1.00 80.38 403 GLY A O 1
ATOM 3345 N N . LYS A 1 404 ? -12.430 -13.388 14.029 1.00 69.69 404 LYS A N 1
ATOM 3346 C CA . LYS A 1 404 ? -13.178 -14.573 13.611 1.00 69.69 404 LYS A CA 1
ATOM 3347 C C . LYS A 1 404 ? -14.653 -14.250 13.804 1.00 69.69 404 LYS A C 1
ATOM 3349 O O . LYS A 1 404 ? -15.142 -14.379 14.932 1.00 69.69 404 LYS A O 1
ATOM 3354 N N . ARG A 1 405 ? -15.341 -13.822 12.736 1.00 61.81 405 ARG A N 1
ATOM 3355 C CA . ARG A 1 405 ? -16.788 -13.571 12.786 1.00 61.81 405 ARG A CA 1
ATOM 3356 C C . ARG A 1 405 ? -17.462 -14.815 13.357 1.00 61.81 405 ARG A C 1
ATOM 3358 O O . ARG A 1 405 ? -17.338 -15.908 12.809 1.00 61.81 405 ARG A O 1
ATOM 3365 N N . ARG A 1 406 ? -18.135 -14.663 14.495 1.00 58.53 406 ARG A N 1
ATOM 3366 C CA . ARG A 1 406 ? -18.933 -15.747 15.068 1.00 58.53 406 ARG A CA 1
ATOM 3367 C C . ARG A 1 406 ? -20.230 -15.804 14.280 1.00 58.53 406 ARG A C 1
ATOM 3369 O O . ARG A 1 406 ? -20.979 -14.831 14.287 1.00 58.53 406 ARG A O 1
ATOM 3376 N N . GLU A 1 407 ? -20.490 -16.921 13.612 1.00 53.12 407 GLU A N 1
ATOM 3377 C CA . GLU A 1 407 ? -21.816 -17.183 13.060 1.00 53.12 407 GLU A CA 1
ATOM 3378 C C . GLU A 1 407 ? -22.826 -17.136 14.210 1.00 53.12 407 GLU A C 1
ATOM 3380 O O . GLU A 1 407 ? -22.741 -17.911 15.169 1.00 53.12 407 GLU A O 1
ATOM 3385 N N . ARG A 1 408 ? -23.761 -16.186 14.165 1.00 53.69 408 ARG A N 1
ATOM 3386 C CA . ARG A 1 408 ? -24.877 -16.186 15.106 1.00 53.69 408 ARG A CA 1
ATOM 3387 C C . ARG A 1 408 ? -25.826 -17.307 14.697 1.00 53.69 408 ARG A C 1
ATOM 3389 O O . ARG A 1 408 ? -26.459 -17.234 13.652 1.00 53.69 408 ARG A O 1
ATOM 3396 N N . ARG A 1 409 ? -25.928 -18.341 15.534 1.00 40.78 409 ARG A N 1
ATOM 3397 C CA . ARG A 1 409 ? -27.027 -19.311 15.476 1.00 40.78 409 ARG A CA 1
ATOM 3398 C C . ARG A 1 409 ? -28.250 -18.665 16.128 1.00 40.78 409 ARG A C 1
ATOM 3400 O O . ARG A 1 409 ? -28.241 -18.444 17.335 1.00 40.78 409 ARG A O 1
ATOM 3407 N N . GLY A 1 410 ? -29.263 -18.323 15.337 1.00 50.62 410 GLY A N 1
ATOM 3408 C CA . GLY A 1 410 ? -30.517 -17.747 15.828 1.00 50.62 410 GLY A CA 1
ATOM 3409 C C . GLY A 1 410 ? -31.279 -16.971 14.754 1.00 50.62 410 GLY A C 1
ATOM 3410 O O . GLY A 1 410 ? -30.710 -16.594 13.731 1.00 50.62 410 GLY A O 1
ATOM 3411 N N . VAL A 1 411 ? -32.576 -16.748 14.988 1.00 47.31 411 VAL A N 1
ATOM 3412 C CA . VAL A 1 411 ? -33.456 -15.970 14.101 1.00 47.31 411 VAL A CA 1
ATOM 3413 C C . VAL A 1 411 ? -32.899 -14.549 13.948 1.00 47.31 411 VAL A C 1
ATOM 3415 O O . VAL A 1 411 ? -32.577 -13.901 14.945 1.00 47.31 411 VAL A O 1
ATOM 3418 N N . LYS A 1 412 ? -32.765 -14.078 12.700 1.00 55.44 412 LYS A N 1
ATOM 3419 C CA . LYS A 1 412 ? -32.290 -12.731 12.342 1.00 55.44 412 LYS A CA 1
ATOM 3420 C C . LYS A 1 412 ? -33.190 -11.661 12.976 1.00 55.44 412 LYS A C 1
ATOM 3422 O O . LYS A 1 412 ? -34.223 -11.303 12.421 1.00 55.44 412 LYS A O 1
ATOM 3427 N N . LEU A 1 413 ? -32.811 -11.143 14.141 1.00 52.53 413 LEU A N 1
ATOM 3428 C CA . LEU A 1 413 ? -33.497 -10.020 14.780 1.00 52.53 413 LEU A CA 1
ATOM 3429 C C . LEU A 1 413 ? -32.824 -8.697 14.364 1.00 52.53 413 LEU A C 1
ATOM 3431 O O . LEU A 1 413 ? -32.011 -8.143 15.101 1.00 52.53 413 LEU A O 1
ATOM 3435 N N . GLY A 1 414 ? -33.170 -8.232 13.156 1.00 58.16 414 GLY A N 1
ATOM 3436 C CA . GLY A 1 414 ? -32.936 -6.879 12.607 1.00 58.16 414 GLY A CA 1
ATOM 3437 C C . GLY A 1 414 ? -32.756 -6.897 11.076 1.00 58.16 414 GLY A C 1
ATOM 3438 O O . GLY A 1 414 ? -32.014 -7.748 10.603 1.00 58.16 414 GLY A O 1
ATOM 3439 N N . ARG A 1 415 ? -33.376 -6.059 10.220 1.00 53.91 415 ARG A N 1
ATOM 3440 C CA . ARG A 1 415 ? -34.418 -4.990 10.280 1.00 53.91 415 ARG A CA 1
ATOM 3441 C C . ARG A 1 415 ? -35.412 -5.249 9.116 1.00 53.91 415 ARG A C 1
ATOM 3443 O O . ARG A 1 415 ? -34.937 -5.540 8.030 1.00 53.91 415 ARG A O 1
ATOM 3450 N N . PRO A 1 416 ? -36.728 -4.985 9.251 1.00 59.44 416 PRO A N 1
ATOM 3451 C CA . PRO A 1 416 ? -37.499 -4.312 8.203 1.00 59.44 416 PRO A CA 1
ATOM 3452 C C . PRO A 1 416 ? -37.735 -2.860 8.622 1.00 59.44 416 PRO A C 1
ATOM 3454 O O . PRO A 1 416 ? -38.127 -2.625 9.768 1.00 59.44 416 PRO A O 1
ATOM 3457 N N . ARG A 1 417 ? -37.455 -1.894 7.730 1.00 56.84 417 ARG A N 1
ATOM 3458 C CA . ARG A 1 417 ? -38.031 -0.533 7.753 1.00 56.84 417 ARG A CA 1
ATOM 3459 C C . ARG A 1 417 ? -37.571 0.304 6.539 1.00 56.84 417 ARG A C 1
ATOM 3461 O O . ARG A 1 417 ? -36.393 0.620 6.430 1.00 56.84 417 ARG A O 1
ATOM 3468 N N . GLU A 1 418 ? -38.552 0.697 5.731 1.00 50.59 418 GLU A N 1
ATOM 3469 C CA . GLU A 1 418 ? -38.691 1.909 4.891 1.00 50.59 418 GLU A CA 1
ATOM 3470 C C . GLU A 1 418 ? -37.953 2.100 3.562 1.00 50.59 418 GLU A C 1
ATOM 3472 O O . GLU A 1 418 ? -38.509 2.794 2.713 1.00 50.59 418 GLU A O 1
ATOM 3477 N N . THR A 1 419 ? -36.809 1.477 3.276 1.00 54.91 419 THR A N 1
ATOM 3478 C CA . THR A 1 419 ? -36.346 1.477 1.876 1.00 54.91 419 THR A CA 1
ATOM 3479 C C . THR A 1 419 ? -37.083 0.374 1.131 1.00 54.91 419 THR A C 1
ATOM 3481 O O . THR A 1 419 ? -36.991 -0.789 1.502 1.00 54.91 419 THR A O 1
ATOM 3484 N N . GLY A 1 420 ? -37.844 0.728 0.093 1.00 61.78 420 GLY A N 1
ATOM 3485 C CA . GLY A 1 420 ? -38.625 -0.213 -0.723 1.00 61.78 420 GLY A CA 1
ATOM 3486 C C . GLY A 1 420 ? -37.799 -1.233 -1.521 1.00 61.78 420 GLY A C 1
ATOM 3487 O O . GLY A 1 420 ? -38.321 -1.804 -2.469 1.00 61.78 420 GLY A O 1
ATOM 3488 N N . LEU A 1 421 ? -36.523 -1.434 -1.174 1.00 67.56 421 LEU A N 1
ATOM 3489 C CA . LEU A 1 421 ? -35.668 -2.464 -1.746 1.00 67.56 421 LEU A CA 1
ATOM 3490 C C . LEU A 1 421 ? -35.902 -3.775 -1.000 1.00 67.56 421 LEU A C 1
ATOM 3492 O O . LEU A 1 421 ? -35.836 -3.835 0.228 1.00 67.56 421 LEU A O 1
ATOM 3496 N N . THR A 1 422 ? -36.117 -4.839 -1.754 1.00 79.94 422 THR A N 1
ATOM 3497 C CA . THR A 1 422 ? -36.057 -6.205 -1.236 1.00 79.94 422 THR A CA 1
ATOM 3498 C C . THR A 1 422 ? -34.636 -6.543 -0.764 1.00 79.94 422 THR A C 1
ATOM 3500 O O . THR A 1 422 ? -33.652 -5.973 -1.248 1.00 79.94 422 THR A O 1
ATOM 3503 N N . ASP A 1 423 ? -34.501 -7.526 0.134 1.00 80.81 423 ASP A N 1
ATOM 3504 C CA . ASP A 1 423 ? -33.194 -8.022 0.606 1.00 80.81 423 ASP A CA 1
ATOM 3505 C C . ASP A 1 423 ? -32.251 -8.372 -0.561 1.00 80.81 423 ASP A C 1
ATOM 3507 O O . ASP A 1 423 ? -31.044 -8.122 -0.510 1.00 80.81 423 ASP A O 1
ATOM 3511 N N . GLN A 1 424 ? -32.804 -8.918 -1.648 1.00 85.00 424 GLN A N 1
ATOM 3512 C CA . GLN A 1 424 ? -32.042 -9.322 -2.825 1.00 85.00 424 GLN A CA 1
ATOM 3513 C C . GLN A 1 424 ? -31.564 -8.130 -3.665 1.00 85.00 424 GLN A C 1
ATOM 3515 O O . GLN A 1 424 ? -30.425 -8.135 -4.142 1.00 85.00 424 GLN A O 1
ATOM 3520 N N . GLU A 1 425 ? -32.390 -7.094 -3.823 1.00 87.69 425 GLU A N 1
ATOM 3521 C CA . GLU A 1 425 ? -32.000 -5.854 -4.504 1.00 87.69 425 GLU A CA 1
ATOM 3522 C C . GLU A 1 425 ? -30.945 -5.089 -3.705 1.00 87.69 425 GLU A C 1
ATOM 3524 O O . GLU A 1 425 ? -29.965 -4.604 -4.278 1.00 87.69 425 GLU A O 1
ATOM 3529 N N . TYR A 1 426 ? -31.100 -5.029 -2.380 1.00 87.50 426 TYR A N 1
ATOM 3530 C CA . TYR A 1 426 ? -30.122 -4.415 -1.488 1.00 87.50 426 TYR A CA 1
ATOM 3531 C C . TYR A 1 426 ? -28.762 -5.107 -1.588 1.00 87.50 426 TYR A C 1
ATOM 3533 O O . TYR A 1 426 ? -27.746 -4.458 -1.855 1.00 87.50 426 TYR A O 1
ATOM 3541 N N . ARG A 1 427 ? -28.744 -6.439 -1.465 1.00 89.31 427 ARG A N 1
ATOM 3542 C CA . ARG A 1 427 ? -27.524 -7.234 -1.621 1.00 89.31 427 ARG A CA 1
ATOM 3543 C C . ARG A 1 427 ? -26.889 -7.027 -2.990 1.00 89.31 427 ARG A C 1
ATOM 3545 O O . ARG A 1 427 ? -25.692 -6.768 -3.065 1.00 89.31 427 ARG A O 1
ATOM 3552 N N . SER A 1 428 ? -27.684 -7.070 -4.058 1.00 89.62 428 SER A N 1
ATOM 3553 C CA . SER A 1 428 ? -27.203 -6.835 -5.424 1.00 89.62 428 SER A CA 1
ATOM 3554 C C . SER A 1 428 ? -26.564 -5.450 -5.568 1.00 89.62 428 SER A C 1
ATOM 3556 O O . SER A 1 428 ? -25.542 -5.292 -6.238 1.00 89.62 428 SER A O 1
ATOM 3558 N N . ARG A 1 429 ? -27.121 -4.429 -4.907 1.00 90.38 429 ARG A N 1
ATOM 3559 C CA . ARG A 1 429 ? -26.560 -3.074 -4.896 1.00 90.38 429 ARG A CA 1
ATOM 3560 C C . ARG A 1 429 ? -25.244 -3.000 -4.124 1.00 90.38 429 ARG A C 1
ATOM 3562 O O . ARG A 1 429 ? -24.293 -2.409 -4.633 1.00 90.38 429 ARG A O 1
ATOM 3569 N N . LEU A 1 430 ? -25.150 -3.631 -2.952 1.00 90.50 430 LEU A N 1
ATOM 3570 C CA . LEU A 1 430 ? -23.886 -3.751 -2.216 1.00 90.50 430 LEU A CA 1
ATOM 3571 C C . LEU A 1 430 ? -22.831 -4.510 -3.025 1.00 90.50 430 LEU A C 1
ATOM 3573 O O . LEU A 1 430 ? -21.672 -4.109 -3.066 1.00 90.50 430 LEU A O 1
ATOM 3577 N N . GLU A 1 431 ? -23.222 -5.578 -3.713 1.00 90.31 431 GLU A N 1
ATOM 3578 C CA . GLU A 1 431 ? -22.329 -6.370 -4.552 1.00 90.31 431 GLU A CA 1
ATOM 3579 C C . GLU A 1 431 ? -21.746 -5.561 -5.716 1.00 90.31 431 GLU A C 1
ATOM 3581 O O . GLU A 1 431 ? -20.577 -5.777 -6.037 1.00 90.31 431 GLU A O 1
ATOM 3586 N N . ARG A 1 432 ? -22.504 -4.613 -6.287 1.00 89.75 432 ARG A N 1
ATOM 3587 C CA . ARG A 1 432 ? -22.018 -3.648 -7.293 1.00 89.75 432 ARG A CA 1
ATOM 3588 C C . ARG A 1 432 ? -21.099 -2.574 -6.712 1.00 89.75 432 ARG A C 1
ATOM 3590 O O . ARG A 1 432 ? -20.256 -2.051 -7.426 1.00 89.75 432 ARG A O 1
ATOM 3597 N N . ILE A 1 433 ? -21.265 -2.218 -5.438 1.00 88.31 433 ILE A N 1
ATOM 3598 C CA . ILE A 1 433 ? -20.363 -1.276 -4.757 1.00 88.31 433 ILE A CA 1
ATOM 3599 C C . ILE A 1 433 ? -19.044 -1.967 -4.397 1.00 88.31 433 ILE A C 1
ATOM 3601 O O . ILE A 1 433 ? -17.972 -1.388 -4.553 1.00 88.31 433 ILE A O 1
ATOM 3605 N N . PHE A 1 434 ? -19.115 -3.211 -3.928 1.00 87.38 434 PHE A N 1
ATOM 3606 C CA . PHE A 1 434 ? -17.967 -3.986 -3.463 1.00 87.38 434 PHE A CA 1
ATOM 3607 C C . PHE A 1 434 ? -17.341 -4.843 -4.565 1.00 87.38 434 PHE A C 1
ATOM 3609 O O . PHE A 1 434 ? -17.087 -6.038 -4.364 1.00 87.38 434 PHE A O 1
ATOM 3616 N N . VAL A 1 435 ? -17.114 -4.238 -5.730 1.00 75.88 435 VAL A N 1
ATOM 3617 C CA . VAL A 1 435 ? -16.284 -4.813 -6.800 1.00 75.88 435 VAL A CA 1
ATOM 3618 C C . VAL A 1 435 ? -14.830 -4.737 -6.382 1.00 75.88 435 VAL A C 1
ATOM 3620 O O . VAL A 1 435 ? -14.444 -3.740 -5.714 1.00 75.88 435 VAL A O 1
#

Radius of gyration: 25.31 Å; Cα contacts (8 Å, |Δi|>4): 577; chains: 1; bounding box: 69×49×79 Å

Foldseek 3Di:
DDDDDPPPPDDDDDPPDDDDPDDDDDPPDLDLVLLVVLQQQQQWAAAPQRDTDGQDDPSVLLVLVSVLLCCLAVDPDAQWDWDDDPNDTATHGDPCLVVLLCLLVLLLVDDPQWDFQLSSVLSLVLLLVAPSVVVNVADSAADPDDPPPDDRDHRGDPVVSVSRRVSSVVSNVVCVVVVSVVSNCVLCVQLVVVLVVVLCVLLVVLLQAQKKAKWKKKKFFNLRHDHDPVRSVVLSVVVSVVSVVRSVCSSVVHDDDDDDPQADDPVNQVVLVVLLVVCVVVVCVQCNPQWWQKKKWFWTQYPRHGTIIIIMTMTRCVVDQPNVVSNQVSQVSSCVSSVNRMGMDTPPVVVVVVNDPQALHTMDGSPPLSSSLSVLVVRSSNSSSSSGMDGDDPDPDDGIDIDDRDPDDDDSPDDDDDDPDDSVRSSVSSVVSSD

Solvent-accessible surface area (backbone atoms only — not comparable to full-atom values): 25026 Å² total; per-residue (Å²): 131,87,82,78,76,81,80,80,81,80,78,88,74,82,93,74,85,75,85,84,78,89,71,83,88,57,96,86,60,85,52,70,69,56,51,44,51,44,44,46,49,35,31,43,44,38,29,82,85,44,50,74,45,75,42,91,63,64,45,64,41,57,53,48,44,52,55,43,50,46,46,58,74,75,47,89,72,51,29,50,45,82,43,76,55,99,89,41,82,28,39,40,70,36,80,47,20,63,48,62,62,38,46,67,60,42,52,49,68,54,47,92,64,46,34,55,39,59,69,58,43,47,47,65,62,46,43,59,77,36,79,68,64,78,50,71,85,58,69,54,56,59,76,94,82,69,85,86,77,86,70,92,74,49,32,35,64,66,72,55,50,51,50,53,43,47,51,55,52,52,52,47,50,50,35,61,78,66,42,38,73,58,49,41,50,61,60,44,48,58,35,54,50,50,44,51,50,49,41,54,49,56,51,53,53,50,64,56,29,71,32,34,19,31,27,34,34,34,45,40,48,58,75,42,33,32,92,45,69,68,54,45,52,54,52,38,50,52,52,50,53,48,38,50,52,46,31,52,26,54,56,72,73,50,88,82,90,85,87,59,92,40,43,36,48,65,64,62,52,48,55,50,50,50,51,47,61,61,54,39,75,78,34,54,92,74,54,21,79,90,32,36,72,50,44,45,30,22,58,45,54,17,81,80,31,30,44,36,38,42,39,37,38,36,25,35,33,89,75,42,77,60,32,50,59,49,29,50,54,54,29,52,47,49,13,58,73,45,74,63,47,28,39,49,32,46,53,41,51,44,46,74,72,64,75,45,97,70,65,40,57,30,78,44,50,59,83,40,61,65,43,49,45,32,27,48,61,59,60,49,44,61,34,55,45,60,61,68,42,44,70,55,65,100,63,95,70,85,45,68,43,62,64,81,83,74,82,77,88,70,84,84,87,50,80,88,82,90,66,94,61,53,76,67,56,48,49,54,51,50,52,68,62,61,110

Mean predicted aligned error: 9.74 Å

Secondary structure (DSSP, 8-state):
------TT--SS--------------TTS--HHHHHHHHHHHTEEEBTTS-EEE----HHHHHHHHHHHHHHHHS---SEEEEEETTEEEEEE-HHHHHHHHHHHHHTT--TTEEPPHHHHHHHHHGGGSGGGG-TTS--S--TT----SS---SS-HHHHHHHHHHHHHHHHHHHHTTHHHHHHHHHHHHHHHHHHHHHHHHHHHHH-SEEEEEEEEEEEGGG-BSSHHHHHHHHHHHHHHHHHHHHHHHHT-------TTPBPHHHHHHHHHHHHHHHTT-HHHH-TTTEEEEEEEEEEETTTEEEEEEEEEEETTT---HHHHHHHHHHHHHHHTTTSEEEEEHHHHHHTT--SS---EEEETT-HHHHHHHHHHHHHHHHHHHH-EE--SS----EEE--PPP--S-------S----HHHHHHHHHHH--